Protein 1TY0 (pdb70)

Organism: Streptococcus pyogenes (NCBI:txid1314)

InterPro domains:
  IPR006123 Staphylococcal/Streptococcal toxin, beta-grasp domain [PF02876] (127-229)
  IPR006126 Staphylococcal enterotoxin/Streptococcal pyrogenic exotoxin, conserved site [PS00278] (147-170)
  IPR006173 Staphylococcal/Streptococcal toxin, OB-fold [PF01123] (35-113)
  IPR008992 Enterotoxin [SSF50203] (26-119)
  IPR013307 Superantigen, staphylococcal/streptococcal toxin, bacterial [PR01898] (76-102)
  IPR013307 Superantigen, staphylococcal/streptococcal toxin, bacterial [PR01898] (105-118)
  IPR013307 Superantigen, staphylococcal/streptococcal toxin, bacterial [PR01898] (147-160)
  IPR013307 Superantigen, staphylococcal/streptococcal toxin, bacterial [PR01898] (160-174)
  IPR013307 Superantigen, staphylococcal/streptococcal toxin, bacterial [PR01898] (212-228)
  IPR016091 Superantigen toxin, C-terminal [SSF54334] (120-230)

Solvent-accessible surface area: 28869 Å² total; per-residue (Å²): 140,66,157,46,112,99,33,73,45,9,2,87,32,0,50,47,0,0,42,2,19,27,2,66,37,45,89,4,30,0,80,119,34,49,106,71,23,0,83,0,46,1,25,79,102,56,173,109,132,17,31,0,12,0,47,0,82,56,150,15,6,101,147,19,90,118,100,52,89,0,1,0,5,0,0,2,37,83,34,49,195,127,68,34,23,45,0,5,0,1,1,1,37,22,90,66,94,24,62,57,123,48,128,0,43,1,42,0,31,29,69,46,93,82,93,120,61,3,109,79,25,14,120,0,56,14,24,30,0,3,8,4,2,0,2,16,47,1,1,14,22,0,10,42,45,54,114,1,1,55,46,135,15,78,27,54,105,0,56,0,30,0,4,20,62,8,0,54,19,16,39,35,78,0,17,37,20,83,53,95,13,75,11,29,83,6,0,95,62,12,38,43,12,43,60,10,54,16,164,27,21,58,58,0,13,0,38,0,74,47,105,141,78,110,65,93,104,44,77,48,11,2,51,43,0,41,57,1,0,30,2,18,27,5,67,36,57,98,4,32,0,75,115,37,49,106,71,22,0,80,0,48,0,25,106,104,64,97,52,135,33,33,0,12,0,51,0,85,60,161,26,5,97,145,29,82,106,93,50,85,0,2,0,7,0,0,1,39,84,32,44,133,146,87,36,26,48,0,17,0,2,1,3,46,33,50,160,88,67,138,3,51,0,23,0,32,24,46,59,91,84,99,56,81,127,41,90,35,14,78,17,120,10,40,30,0,4,11,5,1,1,2,15,46,0,0,13,25,0,19,68,71,42,43,0,0,50,39,137,16,75,32,50,104,3,56,0,15,0,20,34,82,93,64,85,131,53,69,40,71,0,18,39,20,80,58,92,10,79,29,34,81,4,0,39,63,12,46,46,14,84,58,9,68,24,76,61,2,40,65,0,26,0,72,0,77,42,172,163,66,76,127,87,42,15,11,54,47,0,35,138,4,0,107,34,141,36,9,64,44,49,77,3,33,0,55,94,43,59,93,89,21,0,59,0,42,0,31,87,96,56,179,127,132,14,28,0,18,0,40,0,72,54,118,15,16,99,144,28,89,123,91,51,104,0,15,1,6,0,0,22,34,64,117,93,124,172,45,13,49,40,0,6,0,2,1,2,50,21,83,42,88,74,104,76,72,5,94,0,59,3,40,0,23,32,37,40,88,88,88,106,78,3,130,76,30,14,120,1,56,13,10,49,0,3,14,4,2,0,1,8,44,0,1,50,46,0,12,128,67,50,103,1,0,50,58,143,18,81,20,86,123,3,58,0,43,1,3,29,68,64,80,96,95,51,54,30,69,1,22,35,15,67,59,90,13,76,75,32,88,4,0,98,76,10,36,35,11,92,59,18,34,0,41,33,4,51,54,0,15,0,58,0,89,49,177

Structure (mmCIF, N/CA/C/O backbone):
data_1TY0
#
_entry.id   1TY0
#
_cell.length_a   165.632
_cell.length_b   46.348
_cell.length_c   72.209
_cell.angle_alpha   90.00
_cell.angle_beta   90.56
_cell.angle_gamma   90.00
#
_symmetry.space_group_name_H-M   'C 1 2 1'
#
loop_
_entity.id
_entity.type
_entity.pdbx_description
1 polymer 'putative exotoxin (superantigen)'
2 water water
#
loop_
_atom_site.group_PDB
_atom_site.id
_atom_site.type_symbol
_atom_site.label_atom_id
_atom_site.label_alt_id
_atom_site.label_comp_id
_atom_site.label_asym_id
_atom_site.label_entity_id
_atom_site.label_seq_id
_atom_site.pdbx_PDB_ins_code
_atom_site.Cartn_x
_atom_site.Cartn_y
_atom_site.Cartn_z
_atom_site.occupancy
_atom_site.B_iso_or_equiv
_atom_site.auth_seq_id
_atom_site.auth_comp_id
_atom_site.auth_asym_id
_atom_site.auth_atom_id
_atom_site.pdbx_PDB_model_num
ATOM 1 N N . LYS A 1 1 ? 33.134 42.678 -16.682 1.00 33.85 1 LYS A N 1
ATOM 2 C CA . LYS A 1 1 ? 33.262 44.146 -16.480 1.00 33.79 1 LYS A CA 1
ATOM 3 C C . LYS A 1 1 ? 34.754 44.496 -16.504 1.00 35.00 1 LYS A C 1
ATOM 4 O O . LYS A 1 1 ? 35.118 45.670 -16.541 1.00 35.50 1 LYS A O 1
ATOM 5 N N . SER A 1 2 ? 35.612 43.474 -16.506 1.00 35.59 2 SER A N 1
ATOM 6 C CA . SER A 1 2 ? 37.061 43.697 -16.509 1.00 35.80 2 SER A CA 1
ATOM 7 C C . SER A 1 2 ? 37.910 42.476 -16.878 1.00 35.10 2 SER A C 1
ATOM 8 O O . SER A 1 2 ? 37.446 41.338 -16.815 1.00 35.65 2 SER A O 1
ATOM 11 N N . ASP A 1 3 ? 39.158 42.728 -17.272 1.00 33.59 3 ASP A N 1
ATOM 12 C CA . ASP A 1 3 ? 40.095 41.659 -17.615 1.00 32.65 3 ASP A CA 1
ATOM 13 C C . ASP A 1 3 ? 41.279 41.692 -16.654 1.00 31.98 3 ASP A C 1
ATOM 14 O O . ASP A 1 3 ? 42.140 40.811 -16.683 1.00 32.37 3 ASP A O 1
ATOM 19 N N . SER A 1 4 ? 41.322 42.712 -15.805 1.00 31.27 4 SER A N 1
ATOM 20 C CA . SER A 1 4 ? 42.413 42.847 -14.846 1.00 32.09 4 SER A CA 1
ATOM 21 C C . SER A 1 4 ? 41.937 42.679 -13.407 1.00 31.98 4 SER A C 1
ATOM 22 O O . SER A 1 4 ? 42.688 42.927 -12.462 1.00 31.36 4 SER A O 1
ATOM 25 N N . GLU A 1 5 ? 40.694 42.241 -13.242 1.00 30.85 5 GLU A N 1
ATOM 26 C CA . GLU A 1 5 ? 40.130 42.053 -11.911 1.00 31.51 5 GLU A CA 1
ATOM 27 C C . GLU A 1 5 ? 40.864 40.975 -11.120 1.00 29.36 5 GLU A C 1
ATOM 28 O O . GLU A 1 5 ? 41.042 41.097 -9.906 1.00 28.47 5 GLU A O 1
ATOM 34 N N . ASN A 1 6 ? 41.283 39.916 -11.804 1.00 27.16 6 ASN A N 1
ATOM 35 C CA . ASN A 1 6 ? 41.984 38.837 -11.125 1.00 25.25 6 ASN A CA 1
ATOM 36 C C . ASN A 1 6 ? 43.347 39.255 -10.590 1.00 24.20 6 ASN A C 1
ATOM 37 O O . ASN A 1 6 ? 43.669 38.976 -9.434 1.00 21.62 6 ASN A O 1
ATOM 42 N N . ILE A 1 7 ? 44.155 39.922 -11.412 1.00 22.31 7 ILE A N 1
ATOM 43 C CA . ILE A 1 7 ? 45.471 40.334 -10.937 1.00 22.27 7 ILE A CA 1
ATOM 44 C C . ILE A 1 7 ? 45.337 41.279 -9.746 1.00 21.08 7 ILE A C 1
ATOM 45 O O . ILE A 1 7 ? 46.194 41.299 -8.867 1.00 21.36 7 ILE A O 1
ATOM 50 N N . LYS A 1 8 ? 44.258 42.053 -9.706 1.00 21.17 8 LYS A N 1
ATOM 51 C CA . LYS A 1 8 ? 44.046 42.965 -8.588 1.00 21.11 8 LYS A CA 1
ATOM 52 C C . LYS A 1 8 ? 43.814 42.175 -7.299 1.00 21.41 8 LYS A C 1
ATOM 53 O O . LYS A 1 8 ? 44.368 42.509 -6.250 1.00 21.27 8 LYS A O 1
ATOM 59 N N . ASP A 1 9 ? 42.993 41.132 -7.384 1.00 19.58 9 ASP A N 1
ATOM 60 C CA . ASP A 1 9 ? 42.700 40.296 -6.225 1.00 20.73 9 ASP A CA 1
ATOM 61 C C . ASP A 1 9 ? 43.953 39.553 -5.772 1.00 18.11 9 ASP A C 1
ATOM 62 O O . ASP A 1 9 ? 44.159 39.340 -4.580 1.00 18.24 9 ASP A O 1
ATOM 67 N N . VAL A 1 10 ? 44.781 39.157 -6.734 1.00 17.53 10 VAL A N 1
ATOM 68 C CA . VAL A 1 10 ? 46.025 38.456 -6.438 1.00 16.48 10 VAL A CA 1
ATOM 69 C C . VAL A 1 10 ? 46.939 39.402 -5.662 1.00 17.22 10 VAL A C 1
ATOM 70 O O . VAL A 1 10 ? 47.549 39.021 -4.660 1.00 16.45 10 VAL A O 1
ATOM 74 N N . LYS A 1 11 ? 47.017 40.644 -6.123 1.00 16.55 11 LYS A N 1
ATOM 75 C CA . LYS A 1 11 ? 47.854 41.636 -5.465 1.00 17.15 11 LYS A CA 1
ATOM 76 C C . LYS A 1 11 ? 47.336 41.909 -4.056 1.00 18.29 11 LYS A C 1
ATOM 77 O O . LYS A 1 11 ? 48.116 42.100 -3.125 1.00 16.44 11 LYS A O 1
ATOM 83 N N . LEU A 1 12 ? 46.019 41.903 -3.892 1.00 17.13 12 LEU A N 1
ATOM 84 C CA . LEU A 1 12 ? 45.438 42.139 -2.577 1.00 18.27 12 LEU A CA 1
ATOM 85 C C . LEU A 1 12 ? 45.845 41.050 -1.588 1.00 17.28 12 LEU A C 1
ATOM 86 O O . LEU A 1 12 ? 46.171 41.346 -0.442 1.00 17.74 12 LEU A O 1
ATOM 91 N N . GLN A 1 13 ? 45.830 39.793 -2.028 1.00 16.62 13 GLN A N 1
ATOM 92 C CA . GLN A 1 13 ? 46.222 38.690 -1.153 1.00 16.04 13 GLN A CA 1
ATOM 93 C C . GLN A 1 13 ? 47.699 38.799 -0.765 1.00 14.44 13 GLN A C 1
ATOM 94 O O . GLN A 1 13 ? 48.078 38.485 0.360 1.00 14.50 13 GLN A O 1
ATOM 100 N N . LEU A 1 14 ? 48.529 39.242 -1.704 1.00 13.41 14 LEU A N 1
ATOM 101 C CA . LEU A 1 14 ? 49.955 39.379 -1.446 1.00 14.45 14 LEU A CA 1
ATOM 102 C C . LEU A 1 14 ? 50.254 40.548 -0.522 1.00 15.23 14 LEU A C 1
ATOM 103 O O . LEU A 1 14 ? 51.108 40.447 0.364 1.00 14.05 14 LEU A O 1
ATOM 108 N N . ASN A 1 15 ? 49.545 41.655 -0.721 1.00 13.51 15 ASN A N 1
ATOM 109 C CA . ASN A 1 15 ? 49.761 42.830 0.105 1.00 16.60 15 ASN A CA 1
ATOM 110 C C . ASN A 1 15 ? 49.443 42.483 1.551 1.00 17.47 15 ASN A C 1
ATOM 111 O O . ASN A 1 15 ? 50.191 42.836 2.463 1.00 20.16 15 ASN A O 1
ATOM 116 N N . TYR A 1 16 ? 48.343 41.770 1.758 1.00 18.25 16 TYR A N 1
ATOM 117 C CA . TYR A 1 16 ? 47.970 41.369 3.105 1.00 18.53 16 TYR A CA 1
ATOM 118 C C . TYR A 1 16 ? 48.966 40.380 3.705 1.00 17.09 16 TYR A C 1
ATOM 119 O O . TYR A 1 16 ? 49.385 40.531 4.850 1.00 15.97 16 TYR A O 1
ATOM 128 N N . ALA A 1 17 ? 49.324 39.360 2.933 1.00 15.35 17 ALA A N 1
ATOM 129 C CA . ALA A 1 17 ? 50.244 38.334 3.409 1.00 15.40 17 ALA A CA 1
ATOM 130 C C . ALA A 1 17 ? 51.580 38.888 3.887 1.00 14.66 17 ALA A C 1
ATOM 131 O O . ALA A 1 17 ? 52.067 38.505 4.950 1.00 14.09 17 ALA A O 1
ATOM 133 N N . TYR A 1 18 ? 52.165 39.800 3.115 1.00 14.14 18 TYR A N 1
ATOM 134 C CA . TYR A 1 18 ? 53.463 40.359 3.470 1.00 13.97 18 TYR A CA 1
ATOM 135 C C . TYR A 1 18 ? 53.479 41.592 4.383 1.00 15.04 18 TYR A C 1
ATOM 136 O O . TYR A 1 18 ? 54.546 42.068 4.756 1.00 15.15 18 TYR A O 1
ATOM 145 N N . GLU A 1 19 ? 52.307 42.118 4.731 1.00 14.77 19 GLU A N 1
ATOM 146 C CA . GLU A 1 19 ? 52.232 43.256 5.657 1.00 14.71 19 GLU A CA 1
ATOM 147 C C . GLU A 1 19 ? 52.198 42.572 7.016 1.00 13.43 19 GLU A C 1
ATOM 148 O O . GLU A 1 19 ? 51.150 42.456 7.642 1.00 15.67 19 GLU A O 1
ATOM 154 N N . ILE A 1 20 ? 53.363 42.121 7.462 1.00 13.82 20 ILE A N 1
ATOM 155 C CA . ILE A 1 20 ? 53.465 41.371 8.701 1.00 14.77 20 ILE A CA 1
ATOM 156 C C . ILE A 1 20 ? 54.799 41.585 9.413 1.00 12.94 20 ILE A C 1
ATOM 157 O O . ILE A 1 20 ? 55.770 42.044 8.815 1.00 14.04 20 ILE A O 1
ATOM 162 N N . ILE A 1 21 ? 54.829 41.259 10.700 1.00 12.11 21 ILE A N 1
ATOM 163 C CA . ILE A 1 21 ? 56.035 41.378 11.513 1.00 11.50 21 ILE A CA 1
ATOM 164 C C . ILE A 1 21 ? 56.658 39.985 11.557 1.00 10.00 21 ILE A C 1
ATOM 165 O O . ILE A 1 21 ? 56.002 39.024 11.947 1.00 12.81 21 ILE A O 1
ATOM 170 N N . PRO A 1 22 ? 57.937 39.861 11.170 1.00 10.09 22 PRO A N 1
ATOM 171 C CA . PRO A 1 22 ? 58.581 38.544 11.184 1.00 10.42 22 PRO A CA 1
ATOM 172 C C . PRO A 1 22 ? 59.072 38.052 12.534 1.00 10.95 22 PRO A C 1
ATOM 173 O O . PRO A 1 22 ? 59.262 38.833 13.466 1.00 11.93 22 PRO A O 1
ATOM 177 N N . VAL A 1 23 ? 59.264 36.740 12.617 1.00 10.10 23 VAL A N 1
ATOM 178 C CA . VAL A 1 23 ? 59.813 36.102 13.807 1.00 9.08 23 VAL A CA 1
ATOM 179 C C . VAL A 1 23 ? 61.305 36.250 13.543 1.00 8.84 23 VAL A C 1
ATOM 180 O O . VAL A 1 23 ? 61.843 35.628 12.627 1.00 8.83 23 VAL A O 1
ATOM 184 N N . ASP A 1 24 ? 61.964 37.075 14.351 1.00 9.26 24 ASP A N 1
ATOM 185 C CA . ASP A 1 24 ? 63.376 37.390 14.167 1.00 10.15 24 ASP A CA 1
ATOM 186 C C . ASP A 1 24 ? 64.150 37.221 15.468 1.00 10.83 24 ASP A C 1
ATOM 187 O O . ASP A 1 24 ? 64.038 38.051 16.375 1.00 9.86 24 ASP A O 1
ATOM 192 N N . TYR A 1 25 ? 64.929 36.145 15.563 1.00 10.15 25 TYR A N 1
ATOM 193 C CA . TYR A 1 25 ? 65.718 35.882 16.765 1.00 12.10 25 TYR A CA 1
ATOM 194 C C . TYR A 1 25 ? 67.075 35.324 16.383 1.00 12.37 25 TYR A C 1
ATOM 195 O O . TYR A 1 25 ? 67.178 34.528 15.455 1.00 13.61 25 TYR A O 1
ATOM 204 N N . THR A 1 26 ? 68.114 35.720 17.111 1.00 12.38 26 THR A N 1
ATOM 205 C CA . THR A 1 26 ? 69.451 35.238 16.792 1.00 11.39 26 THR A CA 1
ATOM 206 C C . THR A 1 26 ? 70.101 34.428 17.912 1.00 12.52 26 THR A C 1
ATOM 207 O O . THR A 1 26 ? 69.784 34.602 19.094 1.00 14.88 26 THR A O 1
ATOM 211 N N . ASN A 1 27 ? 70.996 33.530 17.513 1.00 11.93 27 ASN A N 1
ATOM 212 C CA . ASN A 1 27 ? 71.751 32.684 18.437 1.00 13.48 27 ASN A CA 1
ATOM 213 C C . ASN A 1 27 ? 70.846 31.870 19.363 1.00 14.64 27 ASN A C 1
ATOM 214 O O . ASN A 1 27 ? 70.970 31.928 20.586 1.00 15.09 27 ASN A O 1
ATOM 219 N N . CYS A 1 28 ? 69.949 31.097 18.758 1.00 12.85 28 CYS A N 1
ATOM 220 C CA . CYS A 1 28 ? 68.999 30.267 19.491 1.00 13.45 28 CYS A CA 1
ATOM 221 C C . CYS A 1 28 ? 69.392 28.799 19.423 1.00 13.24 28 CYS A C 1
ATOM 222 O O . CYS A 1 28 ? 69.908 28.331 18.411 1.00 14.17 28 CYS A O 1
ATOM 225 N N . ASN A 1 29 ? 69.114 28.066 20.491 1.00 12.82 29 ASN A N 1
ATOM 226 C CA . ASN A 1 29 ? 69.473 26.654 20.540 1.00 11.69 29 ASN A CA 1
ATOM 227 C C . ASN A 1 29 ? 68.456 25.707 19.922 1.00 11.53 29 ASN A C 1
ATOM 228 O O . ASN A 1 29 ? 67.252 25.825 20.166 1.00 12.00 29 ASN A O 1
ATOM 233 N N . ILE A 1 30 ? 68.946 24.767 19.119 1.00 11.85 30 ILE A N 1
ATOM 234 C CA . ILE A 1 30 ? 68.080 23.754 18.521 1.00 10.35 30 ILE A CA 1
ATOM 235 C C . ILE A 1 30 ? 67.860 22.723 19.618 1.00 11.66 30 ILE A C 1
ATOM 236 O O . ILE A 1 30 ? 68.766 21.953 19.941 1.00 11.26 30 ILE A O 1
ATOM 241 N N . ASP A 1 31 ? 66.666 22.712 20.198 1.00 9.81 31 ASP A N 1
ATOM 242 C CA . ASP A 1 31 ? 66.362 21.765 21.268 1.00 11.37 31 ASP A CA 1
ATOM 243 C C . ASP A 1 31 ? 66.072 20.369 20.745 1.00 11.19 31 ASP A C 1
ATOM 244 O O . ASP A 1 31 ? 66.418 19.369 21.385 1.00 12.40 31 ASP A O 1
ATOM 249 N N . TYR A 1 32 ? 65.431 20.292 19.588 1.00 11.37 32 TYR A N 1
ATOM 250 C CA . TYR A 1 32 ? 65.109 18.991 19.017 1.00 10.59 32 TYR A CA 1
ATOM 251 C C . TYR A 1 32 ? 64.906 19.073 17.511 1.00 12.73 32 TYR A C 1
ATOM 252 O O . TYR A 1 32 ? 64.486 20.112 16.982 1.00 12.70 32 TYR A O 1
ATOM 261 N N . LEU A 1 33 ? 65.220 17.973 16.827 1.00 10.41 33 LEU A N 1
ATOM 262 C CA . LEU A 1 33 ? 65.071 17.874 15.381 1.00 12.09 33 LEU A CA 1
ATOM 263 C C . LEU A 1 33 ? 64.274 16.633 14.999 1.00 13.32 33 LEU A C 1
ATOM 264 O O . LEU A 1 33 ? 64.595 15.522 15.424 1.00 15.40 33 LEU A O 1
ATOM 269 N N . THR A 1 34 ? 63.228 16.826 14.208 1.00 12.38 34 THR A N 1
ATOM 270 C CA . THR A 1 34 ? 62.438 15.701 13.731 1.00 11.91 34 THR A CA 1
ATOM 271 C C . THR A 1 34 ? 62.720 15.638 12.235 1.00 12.71 34 THR A C 1
ATOM 272 O O . THR A 1 34 ? 63.531 16.414 11.719 1.00 12.45 34 THR A O 1
ATOM 276 N N . THR A 1 35 ? 62.059 14.730 11.533 1.00 11.85 35 THR A N 1
ATOM 277 C CA . THR A 1 35 ? 62.287 14.581 10.107 1.00 13.10 35 THR A CA 1
ATOM 278 C C . THR A 1 35 ? 61.990 15.838 9.297 1.00 11.71 35 THR A C 1
ATOM 279 O O . THR A 1 35 ? 62.636 16.088 8.283 1.00 13.34 35 THR A O 1
ATOM 283 N N . HIS A 1 36 ? 61.027 16.635 9.750 1.00 10.76 36 HIS A N 1
ATOM 284 C CA . HIS A 1 36 ? 60.654 17.839 9.021 1.00 10.06 36 HIS A CA 1
ATOM 285 C C . HIS A 1 36 ? 60.456 19.095 9.867 1.00 11.49 36 HIS A C 1
ATOM 286 O O . HIS A 1 36 ? 59.941 20.103 9.369 1.00 11.43 36 HIS A O 1
ATOM 293 N N . ASP A 1 37 ? 60.861 19.049 11.133 1.00 9.49 37 ASP A N 1
ATOM 294 C CA . ASP A 1 37 ? 60.706 20.216 12.002 1.00 10.71 37 ASP A CA 1
ATOM 295 C C . ASP A 1 37 ? 61.911 20.529 12.876 1.00 10.60 37 ASP A C 1
ATOM 296 O O . ASP A 1 37 ? 62.598 19.631 13.367 1.00 12.26 37 ASP A O 1
ATOM 301 N N . PHE A 1 38 ? 62.152 21.825 13.062 1.00 10.63 38 PHE A N 1
ATOM 302 C CA . PHE A 1 38 ? 63.207 22.314 13.941 1.00 10.47 38 PHE A CA 1
ATOM 303 C C . PHE A 1 38 ? 62.427 22.787 15.165 1.00 10.29 38 PHE A C 1
ATOM 304 O O . PHE A 1 38 ? 61.433 23.494 15.008 1.00 10.51 38 PHE A O 1
ATOM 312 N N . TYR A 1 39 ? 62.837 22.393 16.368 1.00 8.44 39 TYR A N 1
ATOM 313 C CA . TYR A 1 39 ? 62.180 22.902 17.570 1.00 11.00 39 TYR A CA 1
ATOM 314 C C . TYR A 1 39 ? 63.266 23.713 18.249 1.00 11.11 39 TYR A C 1
ATOM 315 O O . TYR A 1 39 ? 64.195 23.160 18.835 1.00 11.11 39 TYR A O 1
ATOM 324 N N . ILE A 1 40 ? 63.137 25.033 18.142 1.00 10.49 40 ILE A N 1
ATOM 325 C CA . ILE A 1 40 ? 64.127 25.977 18.654 1.00 10.03 40 ILE A CA 1
ATOM 326 C C . ILE A 1 40 ? 63.654 26.764 19.865 1.00 10.43 40 ILE A C 1
ATOM 327 O O . ILE A 1 40 ? 62.532 27.269 19.904 1.00 10.70 40 ILE A O 1
ATOM 332 N N . ASP A 1 41 ? 64.531 26.880 20.850 1.00 9.24 41 ASP A N 1
ATOM 333 C CA . ASP A 1 41 ? 64.211 27.597 22.067 1.00 10.02 41 ASP A CA 1
ATOM 334 C C . ASP A 1 41 ? 64.484 29.101 21.999 1.00 10.78 41 ASP A C 1
ATOM 335 O O . ASP A 1 41 ? 65.577 29.524 21.624 1.00 13.29 41 ASP A O 1
ATOM 340 N N . ILE A 1 42 ? 63.484 29.907 22.342 1.00 10.87 42 ILE A N 1
ATOM 341 C CA . ILE A 1 42 ? 63.677 31.357 22.387 1.00 10.38 42 ILE A CA 1
ATOM 342 C C . ILE A 1 42 ? 63.216 31.875 23.755 1.00 12.71 42 ILE A C 1
ATOM 343 O O . ILE A 1 42 ? 62.949 33.068 23.933 1.00 14.63 42 ILE A O 1
ATOM 348 N N . SER A 1 43 ? 63.152 30.967 24.728 1.00 13.03 43 SER A N 1
ATOM 349 C CA . SER A 1 43 ? 62.700 31.305 26.079 1.00 14.41 43 SER A CA 1
ATOM 350 C C . SER A 1 43 ? 63.451 32.471 26.714 1.00 16.10 43 SER A C 1
ATOM 351 O O . SER A 1 43 ? 62.849 33.296 27.406 1.00 16.91 43 SER A O 1
ATOM 354 N N . SER A 1 44 ? 64.758 32.533 26.486 1.00 16.30 44 SER A N 1
ATOM 355 C CA . SER A 1 44 ? 65.584 33.596 27.056 1.00 20.74 44 SER A CA 1
ATOM 356 C C . SER A 1 44 ? 65.125 34.986 26.626 1.00 21.09 44 SER A C 1
ATOM 357 O O . SER A 1 44 ? 65.219 35.946 27.394 1.00 20.30 44 SER A O 1
ATOM 360 N N . TYR A 1 45 ? 64.636 35.087 25.397 1.00 19.88 45 TYR A N 1
ATOM 361 C CA . TYR A 1 45 ? 64.146 36.350 24.848 1.00 19.75 45 TYR A CA 1
ATOM 362 C C . TYR A 1 45 ? 62.782 36.718 25.416 1.00 19.70 45 TYR A C 1
ATOM 363 O O . TYR A 1 45 ? 62.491 37.888 25.667 1.00 20.97 45 TYR A O 1
ATOM 372 N N . LYS A 1 46 ? 61.949 35.704 25.614 1.00 18.16 46 LYS A N 1
ATOM 373 C CA . LYS A 1 46 ? 60.588 35.882 26.110 1.00 17.74 46 LYS A CA 1
ATOM 374 C C . LYS A 1 46 ? 60.441 35.910 27.628 1.00 17.95 46 LYS A C 1
ATOM 375 O O . LYS A 1 46 ? 59.440 36.404 28.146 1.00 18.59 46 LYS A O 1
ATOM 381 N N . LYS A 1 47 ? 61.430 35.370 28.333 1.00 18.23 47 LYS A N 1
ATOM 382 C CA . LYS A 1 47 ? 61.398 35.302 29.790 1.00 18.29 47 LYS A CA 1
ATOM 383 C C . LYS A 1 47 ? 60.277 34.389 30.277 1.00 17.55 47 LYS A C 1
ATOM 384 O O . LYS A 1 47 ? 59.648 34.639 31.304 1.00 17.79 47 LYS A O 1
ATOM 390 N N . LYS A 1 48 ? 60.035 33.331 29.509 1.00 15.02 48 LYS A N 1
ATOM 391 C CA . LYS A 1 48 ? 59.042 32.309 29.817 1.00 14.97 48 LYS A CA 1
ATOM 392 C C . LYS A 1 48 ? 59.279 31.218 28.781 1.00 14.87 48 LYS A C 1
ATOM 393 O O . LYS A 1 48 ? 59.971 31.456 27.794 1.00 14.37 48 LYS A O 1
ATOM 399 N N . ASN A 1 49 ? 58.741 30.024 29.005 1.00 14.55 49 ASN A N 1
ATOM 400 C CA . ASN A 1 49 ? 58.947 28.946 28.043 1.00 15.03 49 ASN A CA 1
ATOM 401 C C . ASN A 1 49 ? 58.326 29.367 26.717 1.00 14.70 49 ASN A C 1
ATOM 402 O O . ASN A 1 49 ? 57.143 29.699 26.652 1.00 14.44 49 ASN A O 1
ATOM 407 N N . PHE A 1 50 ? 59.132 29.350 25.662 1.00 11.31 50 PHE A N 1
ATOM 408 C CA . PHE A 1 50 ? 58.663 29.763 24.347 1.00 10.01 50 PHE A CA 1
ATOM 409 C C . PHE A 1 50 ? 59.570 29.155 23.291 1.00 10.43 50 PHE A C 1
ATOM 410 O O . PHE A 1 50 ? 60.798 29.186 23.407 1.00 9.40 50 PHE A O 1
ATOM 418 N N . SER A 1 51 ? 58.974 28.598 22.251 1.00 9.74 51 SER A N 1
ATOM 419 C CA . SER A 1 51 ? 59.786 28.009 21.207 1.00 11.52 51 SER A CA 1
ATOM 420 C C . SER A 1 51 ? 59.291 28.386 19.825 1.00 10.06 51 SER A C 1
ATOM 421 O O . SER A 1 51 ? 58.265 29.053 19.663 1.00 10.38 51 SER A O 1
ATOM 424 N N . VAL A 1 52 ? 60.058 27.971 18.833 1.00 7.67 52 VAL A N 1
ATOM 425 C CA . VAL A 1 52 ? 59.708 28.213 17.446 1.00 9.24 52 VAL A CA 1
ATOM 426 C C . VAL A 1 52 ? 59.739 26.869 16.742 1.00 8.03 52 VAL A C 1
ATOM 427 O O . VAL A 1 52 ? 60.705 26.115 16.873 1.00 9.52 52 VAL A O 1
ATOM 431 N N . ASP A 1 53 ? 58.663 26.559 16.030 1.00 8.12 53 ASP A N 1
ATOM 432 C CA . ASP A 1 53 ? 58.589 25.329 15.259 1.00 9.82 53 ASP A CA 1
ATOM 433 C C . ASP A 1 53 ? 58.748 25.699 13.798 1.00 8.91 53 ASP A C 1
ATOM 434 O O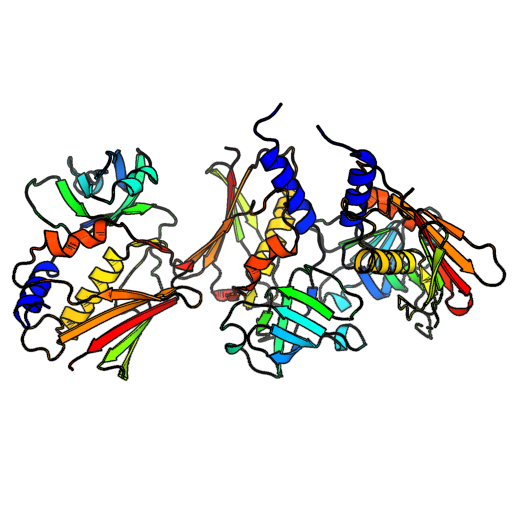 . ASP A 1 53 ? 57.866 26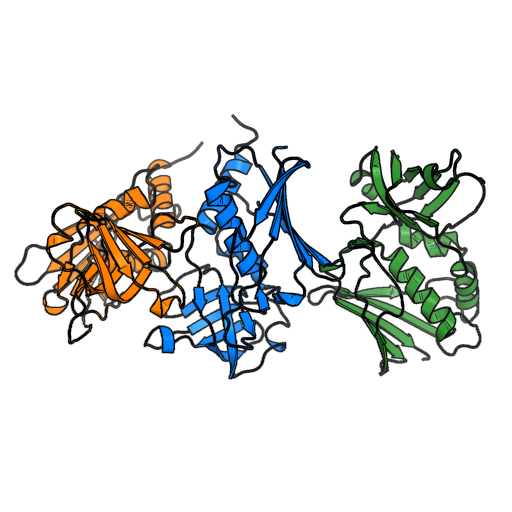.321 13.212 1.00 8.29 53 ASP A O 1
ATOM 439 N N . SER A 1 54 ? 59.883 25.331 13.216 1.00 8.11 54 SER A N 1
ATOM 440 C CA . SER A 1 54 ? 60.128 25.615 11.811 1.00 9.90 54 SER A CA 1
ATOM 441 C C . SER A 1 54 ? 59.913 24.332 11.022 1.00 8.83 54 SER A C 1
ATOM 442 O O . SER A 1 54 ? 60.648 23.366 11.192 1.00 10.44 54 SER A O 1
ATOM 445 N N . GLU A 1 55 ? 58.906 24.329 10.160 1.00 10.24 55 GLU A N 1
ATOM 446 C CA . GLU A 1 55 ? 58.606 23.156 9.348 1.00 10.61 55 GLU A CA 1
ATOM 447 C C . GLU A 1 55 ? 59.300 23.290 7.997 1.00 11.74 55 GLU A C 1
ATOM 448 O O . GLU A 1 55 ? 59.224 24.337 7.353 1.00 11.69 55 GLU A O 1
ATOM 454 N N . VAL A 1 56 ? 59.977 22.229 7.571 1.00 11.02 56 VAL A N 1
ATOM 455 C CA . VAL A 1 56 ? 60.697 22.265 6.305 1.00 12.47 56 VAL A CA 1
ATOM 456 C C . VAL A 1 56 ? 60.506 21.025 5.441 1.00 14.78 56 VAL A C 1
ATOM 457 O O . VAL A 1 56 ? 59.845 20.060 5.834 1.00 14.48 56 VAL A O 1
ATOM 461 N N . GLU A 1 57 ? 61.087 21.079 4.248 1.00 15.32 57 GLU A N 1
ATOM 462 C CA . GLU A 1 57 ? 61.028 19.970 3.310 1.00 17.87 57 GLU A CA 1
ATOM 463 C C . GLU A 1 57 ? 61.986 18.880 3.772 1.00 17.29 57 GLU A C 1
ATOM 464 O O . GLU A 1 57 ? 62.784 19.089 4.686 1.00 16.15 57 GLU A O 1
ATOM 470 N N . SER A 1 58 ? 61.902 17.713 3.143 1.00 18.66 58 SER A N 1
ATOM 471 C CA . SER A 1 58 ? 62.752 16.590 3.508 1.00 19.99 58 SER A CA 1
ATOM 472 C C . SER A 1 58 ? 64.245 16.899 3.380 1.00 20.93 58 SER A C 1
ATOM 473 O O . SER A 1 58 ? 64.654 17.741 2.579 1.00 22.19 58 SER A O 1
ATOM 476 N N . TYR A 1 59 ? 65.042 16.213 4.193 1.00 21.39 59 TYR A N 1
ATOM 477 C CA . TYR A 1 59 ? 66.498 16.333 4.187 1.00 23.13 59 TYR A CA 1
ATOM 478 C C . TYR A 1 59 ? 67.093 17.722 4.405 1.00 20.61 59 TYR A C 1
ATOM 479 O O . TYR A 1 59 ? 68.086 18.098 3.777 1.00 20.26 59 TYR A O 1
ATOM 488 N N . ILE A 1 60 ? 66.483 18.473 5.315 1.00 16.81 60 ILE A N 1
ATOM 489 C CA . ILE A 1 60 ? 66.961 19.803 5.664 1.00 16.53 60 ILE A CA 1
ATOM 490 C C . ILE A 1 60 ? 67.441 19.732 7.108 1.00 15.49 60 ILE A C 1
ATOM 491 O O . ILE A 1 60 ? 68.541 20.176 7.431 1.00 15.53 60 ILE A O 1
ATOM 496 N N . THR A 1 61 ? 66.621 19.153 7.983 1.00 16.28 61 THR A N 1
ATOM 497 C CA . THR A 1 61 ? 67.017 19.045 9.381 1.00 15.77 61 THR A CA 1
ATOM 498 C C . THR A 1 61 ? 68.243 18.145 9.532 1.00 17.92 61 THR A C 1
ATOM 499 O O . THR A 1 61 ? 68.970 18.238 10.516 1.00 16.03 61 THR A O 1
ATOM 503 N N . THR A 1 62 ? 68.468 17.272 8.556 1.00 18.78 62 THR A N 1
ATOM 504 C CA . THR A 1 62 ? 69.618 16.375 8.603 1.00 21.84 62 THR A CA 1
ATOM 505 C C . THR A 1 62 ? 70.922 17.156 8.463 1.00 22.14 62 THR A C 1
ATOM 506 O O . THR A 1 62 ? 71.995 16.654 8.805 1.00 21.78 62 THR A O 1
ATOM 510 N N . LYS A 1 63 ? 70.822 18.387 7.968 1.00 20.91 63 LYS A N 1
ATOM 511 C CA . LYS A 1 63 ? 71.988 19.251 7.790 1.00 22.04 63 LYS A CA 1
ATOM 512 C C . LYS A 1 63 ? 72.389 19.898 9.114 1.00 20.77 63 LYS A C 1
ATOM 513 O O . LYS A 1 63 ? 73.463 20.490 9.225 1.00 21.54 63 LYS A O 1
ATOM 519 N N . PHE A 1 64 ? 71.520 19.779 10.114 1.00 18.06 64 PHE A N 1
ATOM 520 C CA . PHE A 1 64 ? 71.763 20.364 11.427 1.00 16.29 64 PHE A CA 1
ATOM 521 C C . PHE A 1 64 ? 71.884 19.301 12.521 1.00 18.33 64 PHE A C 1
ATOM 522 O O . PHE A 1 64 ? 71.651 18.118 12.275 1.00 19.07 64 PHE A O 1
ATOM 530 N N . THR A 1 65 ? 72.253 19.726 13.727 1.00 17.85 65 THR A N 1
ATOM 531 C CA . THR A 1 65 ? 72.385 18.805 14.852 1.00 18.65 65 THR A CA 1
ATOM 532 C C . THR A 1 65 ? 71.819 19.448 16.116 1.00 17.94 65 THR A C 1
ATOM 533 O O . THR A 1 65 ? 71.844 20.670 16.260 1.00 17.60 65 THR A O 1
ATOM 537 N N . LYS A 1 66 ? 71.294 18.632 17.027 1.00 16.60 66 LYS A N 1
ATOM 538 C CA . LYS A 1 66 ? 70.738 19.172 18.262 1.00 17.32 66 LYS A CA 1
ATOM 539 C C . LYS A 1 66 ? 71.776 19.994 19.008 1.00 18.12 66 LYS A C 1
ATOM 540 O O . LYS A 1 66 ? 72.972 19.691 18.979 1.00 16.67 66 LYS A O 1
ATOM 546 N N . ASN A 1 67 ? 71.289 21.041 19.664 1.00 16.88 67 ASN A N 1
ATOM 547 C CA . ASN A 1 67 ? 72.089 21.965 20.456 1.00 17.38 67 ASN A CA 1
ATOM 548 C C . ASN A 1 67 ? 73.039 22.856 19.667 1.00 17.35 67 ASN A C 1
ATOM 549 O O . ASN A 1 67 ? 73.943 23.473 20.226 1.00 19.78 67 ASN A O 1
ATOM 554 N N . GLN A 1 68 ? 72.815 22.916 18.360 1.00 17.71 68 GLN A N 1
ATOM 555 C CA . GLN A 1 68 ? 73.588 23.784 17.486 1.00 17.51 68 GLN A CA 1
ATOM 556 C C . GLN A 1 68 ? 72.862 25.121 17.627 1.00 16.65 68 GLN A C 1
ATOM 557 O O . GLN A 1 68 ? 71.647 25.144 17.845 1.00 14.92 68 GLN A O 1
ATOM 563 N N . LYS A 1 69 ? 73.596 26.225 17.528 1.00 14.42 69 LYS A N 1
ATOM 564 C CA . LYS A 1 69 ? 72.986 27.544 17.624 1.00 15.32 69 LYS A CA 1
ATOM 565 C C . LYS A 1 69 ? 72.573 27.987 16.229 1.00 14.87 69 LYS A C 1
ATOM 566 O O . LYS A 1 69 ? 73.316 27.808 15.261 1.00 13.60 69 LYS A O 1
ATOM 572 N N . VAL A 1 70 ? 71.378 28.554 16.122 1.00 12.98 70 VAL A N 1
ATOM 573 C CA . VAL A 1 70 ? 70.883 29.012 14.834 1.00 11.87 70 VAL A CA 1
ATOM 574 C C . VAL A 1 70 ? 70.192 30.357 14.933 1.00 11.01 70 VAL A C 1
ATOM 575 O O . VAL A 1 70 ? 69.843 30.818 16.022 1.00 12.29 70 VAL A O 1
ATOM 579 N N . ASN A 1 71 ? 70.021 30.989 13.777 1.00 11.79 71 ASN A N 1
ATOM 580 C CA . ASN A 1 71 ? 69.313 32.254 13.691 1.00 10.70 71 ASN A CA 1
ATOM 581 C C . ASN A 1 71 ? 67.984 31.957 13.032 1.00 10.58 71 ASN A C 1
ATOM 582 O O . ASN A 1 71 ? 67.877 31.057 12.191 1.00 10.85 71 ASN A O 1
ATOM 587 N N . ILE A 1 72 ? 66.972 32.722 13.414 1.00 10.60 72 ILE A N 1
ATOM 588 C CA . ILE A 1 72 ? 65.641 32.535 12.879 1.00 8.88 72 ILE A CA 1
ATOM 589 C C . ILE A 1 72 ? 65.113 33.811 12.251 1.00 7.78 72 ILE A C 1
ATOM 590 O O . ILE A 1 72 ? 65.181 34.884 12.853 1.00 9.16 72 ILE A O 1
ATOM 595 N N . PHE A 1 73 ? 64.612 33.689 11.031 1.00 7.41 73 PHE A N 1
ATOM 596 C CA . PHE A 1 73 ? 63.964 34.812 10.362 1.00 8.66 73 PHE A CA 1
ATOM 597 C C . PHE A 1 73 ? 62.891 34.159 9.518 1.00 10.19 73 PHE A C 1
ATOM 598 O O . PHE A 1 73 ? 63.143 33.719 8.390 1.00 11.39 73 PHE A O 1
ATOM 606 N N . GLY A 1 74 ? 61.693 34.082 10.080 1.00 9.04 74 GLY A N 1
ATOM 607 C CA . GLY A 1 74 ? 60.598 33.450 9.372 1.00 9.75 74 GLY A CA 1
ATOM 608 C C . GLY A 1 74 ? 59.300 34.202 9.526 1.00 7.88 74 GLY A C 1
ATOM 609 O O . GLY A 1 74 ? 59.089 34.911 10.515 1.00 9.45 74 GLY A O 1
ATOM 610 N N . LEU A 1 75 ? 58.422 34.048 8.542 1.00 7.23 75 LEU A N 1
ATOM 611 C CA . LEU A 1 75 ? 57.134 34.727 8.587 1.00 7.90 75 LEU A CA 1
ATOM 612 C C . LEU A 1 75 ? 56.102 33.775 9.169 1.00 6.78 75 LEU A C 1
ATOM 613 O O . LEU A 1 75 ? 55.904 32.670 8.653 1.00 8.89 75 LEU A O 1
ATOM 618 N N . PRO A 1 76 ? 55.438 34.175 10.270 1.00 7.50 76 PRO A N 1
ATOM 619 C CA . PRO A 1 76 ? 54.429 33.304 10.887 1.00 7.96 76 PRO A CA 1
ATOM 620 C C . PRO A 1 76 ? 53.225 33.119 9.971 1.00 9.29 76 PRO A C 1
ATOM 621 O O . PRO A 1 76 ? 52.745 34.083 9.379 1.00 10.15 76 PRO A O 1
ATOM 625 N N . TYR A 1 77 ? 52.736 31.886 9.854 1.00 10.14 77 TYR A N 1
ATOM 626 C CA . TYR A 1 77 ? 51.594 31.626 8.982 1.00 9.83 77 TYR A CA 1
ATOM 627 C C . TYR A 1 77 ? 50.311 31.295 9.742 1.00 11.78 77 TYR A C 1
ATOM 628 O O . TYR A 1 77 ? 49.220 31.250 9.162 1.00 12.71 77 TYR A O 1
ATOM 637 N N . ILE A 1 78 ? 50.440 31.070 11.041 1.00 11.94 78 ILE A N 1
ATOM 638 C CA . ILE A 1 78 ? 49.284 30.760 11.868 1.00 11.32 78 ILE A CA 1
ATOM 639 C C . ILE A 1 78 ? 49.631 31.011 13.325 1.00 9.89 78 ILE A C 1
ATOM 640 O O . ILE A 1 78 ? 50.796 30.916 13.710 1.00 8.63 78 ILE A O 1
ATOM 645 N N . PHE A 1 79 ? 48.621 31.352 14.121 1.00 10.90 79 PHE A N 1
ATOM 646 C CA . PHE A 1 79 ? 48.803 31.586 15.550 1.00 10.89 79 PHE A CA 1
ATOM 647 C C . PHE A 1 79 ? 47.909 30.615 16.309 1.00 11.39 79 PHE A C 1
ATOM 648 O O . PHE A 1 79 ? 46.829 30.245 15.834 1.00 11.89 79 PHE A O 1
ATOM 656 N N . THR A 1 80 ? 48.368 30.178 17.476 1.00 10.93 80 THR A N 1
ATOM 657 C CA . THR A 1 80 ? 47.577 29.266 18.299 1.00 11.46 80 THR A CA 1
ATOM 658 C C . THR A 1 80 ? 47.633 29.758 19.734 1.00 9.51 80 THR A C 1
ATOM 659 O O . THR A 1 80 ? 48.327 30.730 20.041 1.00 10.92 80 THR A O 1
ATOM 663 N N . ARG A 1 81 ? 46.912 29.076 20.617 1.00 11.36 81 ARG A N 1
ATOM 664 C CA . ARG A 1 81 ? 46.887 29.457 22.025 1.00 13.10 81 ARG A CA 1
ATOM 665 C C . ARG A 1 81 ? 48.211 29.165 22.736 1.00 13.82 81 ARG A C 1
ATOM 666 O O . ARG A 1 81 ? 48.429 29.613 23.867 1.00 13.39 81 ARG A O 1
ATOM 674 N N . TYR A 1 82 ? 49.095 28.427 22.071 1.00 10.59 82 TYR A N 1
ATOM 675 C CA . TYR A 1 82 ? 50.383 28.056 22.659 1.00 11.05 82 TYR A CA 1
ATOM 676 C C . TYR A 1 82 ? 51.504 29.066 22.442 1.00 10.71 82 TYR A C 1
ATOM 677 O O . TYR A 1 82 ? 51.500 29.825 21.466 1.00 10.71 82 TYR A O 1
ATOM 686 N N . ASP A 1 83 ? 52.479 29.056 23.348 1.00 9.91 83 ASP A N 1
ATOM 687 C CA . ASP A 1 83 ? 53.619 29.963 23.247 1.00 10.84 83 ASP A CA 1
ATOM 688 C C . ASP A 1 83 ? 54.659 29.328 22.334 1.00 10.89 83 ASP A C 1
ATOM 689 O O . ASP A 1 83 ? 55.733 28.878 22.760 1.00 11.29 83 ASP A O 1
ATOM 694 N N . VAL A 1 84 ? 54.294 29.286 21.061 1.00 8.70 84 VAL A N 1
ATOM 695 C CA . VAL A 1 84 ? 55.126 28.719 20.014 1.00 8.94 84 VAL A CA 1
ATOM 696 C C . VAL A 1 84 ? 54.859 29.514 18.746 1.00 8.05 84 VAL A C 1
ATOM 697 O O . VAL A 1 84 ? 53.708 29.826 18.449 1.00 10.86 84 VAL A O 1
ATOM 701 N N . TYR A 1 85 ? 55.911 29.858 18.015 1.00 8.48 85 TYR A N 1
ATOM 702 C CA . TYR A 1 85 ? 55.737 30.546 16.741 1.00 8.20 85 TYR A CA 1
ATOM 703 C C . TYR A 1 85 ? 55.838 29.466 15.660 1.00 7.94 85 TYR A C 1
ATOM 704 O O . TYR A 1 85 ? 56.708 28.597 15.726 1.00 9.09 85 TYR A O 1
ATOM 713 N N . TYR A 1 86 ? 54.960 29.531 14.666 1.00 7.57 86 TYR A N 1
ATOM 714 C CA . TYR A 1 86 ? 54.962 28.552 13.580 1.00 7.08 86 TYR A CA 1
ATOM 715 C C . TYR A 1 86 ? 55.390 29.217 12.280 1.00 7.16 86 TYR A C 1
ATOM 716 O O . TYR A 1 86 ? 54.733 30.138 11.790 1.00 8.86 86 TYR A O 1
ATOM 725 N N . ILE A 1 87 ? 56.516 28.754 11.739 1.00 7.44 87 ILE A N 1
ATOM 726 C CA . ILE A 1 87 ? 57.065 29.306 10.500 1.00 7.13 87 ILE A CA 1
ATOM 727 C C . ILE A 1 87 ? 57.540 28.177 9.590 1.00 7.67 87 ILE A C 1
ATOM 728 O O . ILE A 1 87 ? 57.619 27.024 10.015 1.00 7.96 87 ILE A O 1
ATOM 733 N N . TYR A 1 88 ? 57.840 28.514 8.339 1.00 7.57 88 TYR A N 1
ATOM 734 C CA . TYR A 1 88 ? 58.368 27.538 7.384 1.00 7.95 88 TYR A CA 1
ATOM 735 C C . TYR A 1 88 ? 59.811 27.960 7.141 1.00 6.90 88 TYR A C 1
ATOM 736 O O . TYR A 1 88 ? 60.067 29.120 6.812 1.00 8.60 88 TYR A O 1
ATOM 745 N N . GLY A 1 89 ? 60.753 27.035 7.307 1.00 7.83 89 GLY A N 1
ATOM 746 C CA . GLY A 1 89 ? 62.154 27.368 7.098 1.00 7.47 89 GLY A CA 1
ATOM 747 C C . GLY A 1 89 ? 62.641 28.537 7.947 1.00 10.25 89 GLY A C 1
ATOM 748 O O . GLY A 1 89 ? 62.294 28.643 9.129 1.00 9.47 89 GLY A O 1
ATOM 749 N N . GLY A 1 90 ? 63.448 29.407 7.337 1.00 9.08 90 GLY A N 1
ATOM 750 C CA . GLY A 1 90 ? 63.988 30.573 8.021 1.00 10.45 90 GLY A CA 1
ATOM 751 C C . GLY A 1 90 ? 65.093 30.274 9.023 1.00 11.17 90 GLY A C 1
ATOM 752 O O . GLY A 1 90 ? 65.453 31.126 9.829 1.00 11.21 90 GLY A O 1
ATOM 753 N N . VAL A 1 91 ? 65.658 29.075 8.955 1.00 9.03 91 VAL A N 1
ATOM 754 C CA . VAL A 1 91 ? 66.686 28.672 9.913 1.00 9.52 91 VAL A CA 1
ATOM 755 C C . VAL A 1 91 ? 68.085 28.585 9.312 1.00 9.11 91 VAL A C 1
ATOM 756 O O . VAL A 1 91 ? 68.301 27.868 8.344 1.00 10.06 91 VAL A O 1
ATOM 760 N N . THR A 1 92 ? 69.026 29.317 9.905 1.00 9.63 92 THR A N 1
ATOM 761 C CA . THR A 1 92 ? 70.410 29.327 9.440 1.00 10.96 92 THR A CA 1
ATOM 762 C C . THR A 1 92 ? 71.383 29.125 10.591 1.00 12.50 92 THR A C 1
ATOM 763 O O . THR A 1 92 ? 71.083 29.424 11.746 1.00 11.31 92 THR A O 1
ATOM 767 N N . PRO A 1 93 ? 72.577 28.609 10.285 1.00 14.21 93 PRO A N 1
ATOM 768 C CA . PRO A 1 93 ? 73.568 28.393 11.338 1.00 15.22 93 PRO A CA 1
ATOM 769 C C . PRO A 1 93 ? 74.033 29.746 11.860 1.00 16.15 93 PRO A C 1
ATOM 770 O O . PRO A 1 93 ? 74.248 30.672 11.075 1.00 16.59 93 PRO A O 1
ATOM 774 N N . SER A 1 94 ? 74.159 29.874 13.176 1.00 16.59 94 SER A N 1
ATOM 775 C CA . SER A 1 94 ? 74.651 31.113 13.771 1.00 20.62 94 SER A CA 1
ATOM 776 C C . SER A 1 94 ? 76.143 30.850 13.933 1.00 22.63 94 SER A C 1
ATOM 777 O O . SER A 1 94 ? 76.539 30.035 14.764 1.00 23.37 94 SER A O 1
ATOM 780 N N . VAL A 1 95 ? 76.968 31.529 13.141 1.00 24.75 95 VAL A N 1
ATOM 781 C CA . VAL A 1 95 ? 78.410 31.296 13.194 1.00 26.19 95 VAL A CA 1
ATOM 782 C C . VAL A 1 95 ? 79.272 32.417 13.767 1.00 27.11 95 VAL A C 1
ATOM 783 O O . VAL A 1 95 ? 80.494 32.281 13.848 1.00 27.36 95 VAL A O 1
ATOM 787 N N . ASN A 1 96 ? 78.650 33.523 14.158 1.00 27.41 96 ASN A N 1
ATOM 788 C CA . ASN A 1 96 ? 79.404 34.625 14.739 1.00 28.58 96 ASN A CA 1
ATOM 789 C C . ASN A 1 96 ? 78.508 35.610 15.472 1.00 29.06 96 ASN A C 1
ATOM 790 O O . ASN A 1 96 ? 77.390 35.267 15.859 1.00 28.98 96 ASN A O 1
ATOM 795 N N . SER A 1 97 ? 79.004 36.827 15.669 1.00 29.80 97 SER A N 1
ATOM 796 C CA . SER A 1 97 ? 78.258 37.859 16.381 1.00 31.79 97 SER A CA 1
ATOM 797 C C . SER A 1 97 ? 77.016 38.341 15.638 1.00 32.17 97 SER A C 1
ATOM 798 O O . SER A 1 97 ? 76.260 39.166 16.155 1.00 32.25 97 SER A O 1
ATOM 801 N N . ASN A 1 98 ? 76.809 37.825 14.430 1.00 33.25 98 ASN A N 1
ATOM 802 C CA . ASN A 1 98 ? 75.656 38.202 13.621 1.00 33.90 98 ASN A CA 1
ATOM 803 C C . ASN A 1 98 ? 75.512 39.718 13.553 1.00 34.69 98 ASN A C 1
ATOM 804 O O . ASN A 1 98 ? 74.450 40.268 13.849 1.00 35.04 98 ASN A O 1
ATOM 809 N N . SER A 1 99 ? 76.592 40.385 13.159 1.00 35.72 99 SER A N 1
ATOM 810 C CA . SER A 1 99 ? 76.604 41.837 13.050 1.00 37.11 99 SER A CA 1
ATOM 811 C C . SER A 1 99 ? 77.321 42.262 11.775 1.00 37.71 99 SER A C 1
ATOM 812 O O . SER A 1 99 ? 78.114 43.207 11.777 1.00 37.19 99 SER A O 1
ATOM 815 N N . GLU A 1 100 ? 77.042 41.549 10.690 1.00 37.62 100 GLU A N 1
ATOM 816 C CA . GLU A 1 100 ? 77.646 41.843 9.401 1.00 38.78 100 GLU A CA 1
ATOM 817 C C . GLU A 1 100 ? 77.159 43.186 8.876 1.00 38.89 100 GLU A C 1
ATOM 818 O O . GLU A 1 100 ? 75.999 43.558 9.056 1.00 37.85 100 GLU A O 1
ATOM 824 N N . ASN A 1 101 ? 78.058 43.915 8.229 1.00 39.17 101 ASN A N 1
ATOM 825 C CA . ASN A 1 101 ? 77.722 45.209 7.663 1.00 39.25 101 ASN A CA 1
ATOM 826 C C . ASN A 1 101 ? 78.146 45.208 6.204 1.00 39.07 101 ASN A C 1
ATOM 827 O O . ASN A 1 101 ? 78.934 46.047 5.763 1.00 39.63 101 ASN A O 1
ATOM 832 N N . SER A 1 102 ? 77.613 44.238 5.466 1.00 37.40 102 SER A N 1
ATOM 833 C CA . SER A 1 102 ? 77.910 44.086 4.051 1.00 36.01 102 SER A CA 1
ATOM 834 C C . SER A 1 102 ? 76.939 44.905 3.211 1.00 33.93 102 SER A C 1
ATOM 835 O O . SER A 1 102 ? 75.769 45.066 3.565 1.00 34.86 102 SER A O 1
ATOM 838 N N . LYS A 1 103 ? 77.437 45.413 2.091 1.00 31.12 103 LYS A N 1
ATOM 839 C CA . LYS A 1 103 ? 76.647 46.233 1.186 1.00 27.30 103 LYS A CA 1
ATOM 840 C C . LYS A 1 103 ? 75.779 45.375 0.270 1.00 25.80 103 LYS A C 1
ATOM 841 O O . LYS A 1 103 ? 76.248 44.389 -0.297 1.00 24.26 103 LYS A O 1
ATOM 847 N N . ILE A 1 104 ? 74.508 45.746 0.140 1.00 22.60 104 ILE A N 1
ATOM 848 C CA . ILE A 1 104 ? 73.586 45.018 -0.726 1.00 21.75 104 ILE A CA 1
ATOM 849 C C . ILE A 1 104 ? 73.149 45.945 -1.855 1.00 20.24 104 ILE A C 1
ATOM 850 O O . ILE A 1 104 ? 72.464 46.941 -1.629 1.00 18.99 104 ILE A O 1
ATOM 855 N N . VAL A 1 105 ? 73.559 45.610 -3.071 1.00 20.45 105 VAL A N 1
ATOM 856 C CA . VAL A 1 105 ? 73.241 46.415 -4.239 1.00 20.73 105 VAL A CA 1
ATOM 857 C C . VAL A 1 105 ? 72.415 45.618 -5.234 1.00 21.36 105 VAL A C 1
ATOM 858 O O . VAL A 1 105 ? 72.597 44.410 -5.379 1.00 22.38 105 VAL A O 1
ATOM 862 N N . GLY A 1 106 ? 71.503 46.302 -5.915 1.00 22.16 106 GLY A N 1
ATOM 863 C CA . GLY A 1 106 ? 70.670 45.630 -6.891 1.00 22.58 106 GLY A CA 1
ATOM 864 C C . GLY A 1 106 ? 70.182 46.555 -7.982 1.00 22.62 106 GLY A C 1
ATOM 865 O O . GLY A 1 106 ? 70.312 47.778 -7.884 1.00 22.79 106 GLY A O 1
ATOM 866 N N . ASN A 1 107 ? 69.618 45.961 -9.028 1.00 22.27 107 ASN A N 1
ATOM 867 C CA . ASN A 1 107 ? 69.096 46.714 -10.159 1.00 21.95 107 ASN A CA 1
ATOM 868 C C . ASN A 1 107 ? 67.587 46.579 -10.219 1.00 22.06 107 ASN A C 1
ATOM 869 O O . ASN A 1 107 ? 67.041 45.496 -10.003 1.00 20.39 107 ASN A O 1
ATOM 874 N N . LEU A 1 108 ? 66.917 47.687 -10.505 1.00 21.22 108 LEU A N 1
ATOM 875 C CA . LEU A 1 108 ? 65.470 47.692 -10.624 1.00 21.78 108 LEU A CA 1
ATOM 876 C C . LEU A 1 108 ? 65.117 47.957 -12.081 1.00 21.70 108 LEU A C 1
ATOM 877 O O . LEU A 1 108 ? 65.316 49.066 -12.576 1.00 22.48 108 LEU A O 1
ATOM 882 N N . LEU A 1 109 ? 64.608 46.935 -12.760 1.00 21.16 109 LEU A N 1
ATOM 883 C CA . LEU A 1 109 ? 64.216 47.063 -14.156 1.00 21.31 109 LEU A CA 1
ATOM 884 C C . LEU A 1 109 ? 62.705 46.982 -14.306 1.00 21.73 109 LEU A C 1
ATOM 885 O O . LEU A 1 109 ? 62.049 46.140 -13.683 1.00 20.67 109 LEU A O 1
ATOM 890 N N . ILE A 1 110 ? 62.161 47.869 -15.129 1.00 19.77 110 ILE A N 1
ATOM 891 C CA . ILE A 1 110 ? 60.730 47.901 -15.392 1.00 21.68 110 ILE A CA 1
ATOM 892 C C . ILE A 1 110 ? 60.541 47.843 -16.898 1.00 21.60 110 ILE A C 1
ATOM 893 O O . ILE A 1 110 ? 61.030 48.705 -17.632 1.00 22.18 110 ILE A O 1
ATOM 898 N N . ASP A 1 111 ? 59.832 46.814 -17.346 1.00 22.08 111 ASP A N 1
ATOM 899 C CA . ASP A 1 111 ? 59.593 46.590 -18.761 1.00 23.10 111 ASP A CA 1
ATOM 900 C C . ASP A 1 111 ? 60.911 46.483 -19.523 1.00 24.13 111 ASP A C 1
ATOM 901 O O . ASP A 1 111 ? 61.085 47.066 -20.595 1.00 23.25 111 ASP A O 1
ATOM 906 N N . GLY A 1 112 ? 61.840 45.729 -18.940 1.00 24.21 112 GLY A N 1
ATOM 907 C CA . GLY A 1 112 ? 63.137 45.503 -19.556 1.00 24.04 112 GLY A CA 1
ATOM 908 C C . GLY A 1 112 ? 64.148 46.634 -19.533 1.00 23.85 112 GLY A C 1
ATOM 909 O O . GLY A 1 112 ? 65.235 46.494 -20.093 1.00 24.72 112 GLY A O 1
ATOM 910 N N . VAL A 1 113 ? 63.815 47.748 -18.892 1.00 22.33 113 VAL A N 1
ATOM 911 C CA . VAL A 1 113 ? 64.735 48.876 -18.846 1.00 23.07 113 VAL A CA 1
ATOM 912 C C . VAL A 1 113 ? 65.152 49.257 -17.433 1.00 23.96 113 VAL A C 1
ATOM 913 O O . VAL A 1 113 ? 64.313 49.442 -16.553 1.00 21.51 113 VAL A O 1
ATOM 917 N N . GLN A 1 114 ? 66.461 49.371 -17.232 1.00 25.68 114 GLN A N 1
ATOM 918 C CA . GLN A 1 114 ? 67.030 49.746 -15.943 1.00 27.45 114 GLN A CA 1
ATOM 919 C C . GLN A 1 114 ? 66.488 51.098 -15.497 1.00 28.22 114 GLN A C 1
ATOM 920 O O . GLN A 1 114 ? 66.575 52.081 -16.230 1.00 27.18 114 GLN A O 1
ATOM 926 N N . GLN A 1 115 ? 65.937 51.143 -14.289 1.00 27.79 115 GLN A N 1
ATOM 927 C CA . GLN A 1 115 ? 65.382 52.376 -13.752 1.00 28.12 115 GLN A CA 1
ATOM 928 C C . GLN A 1 115 ? 66.301 52.993 -12.709 1.00 28.54 115 GLN A C 1
ATOM 929 O O . GLN A 1 115 ? 66.442 54.213 -12.636 1.00 27.61 115 GLN A O 1
ATOM 935 N N . LYS A 1 116 ? 66.928 52.148 -11.899 1.00 28.51 116 LYS A N 1
ATOM 936 C CA . LYS A 1 116 ? 67.820 52.640 -10.861 1.00 28.72 116 LYS A CA 1
ATOM 937 C C . LYS A 1 116 ? 68.624 51.525 -10.218 1.00 27.21 116 LYS A C 1
ATOM 938 O O . LYS A 1 116 ? 68.230 50.361 -10.248 1.00 27.18 116 LYS A O 1
ATOM 944 N N . THR A 1 117 ? 69.769 51.894 -9.659 1.00 26.38 117 THR A N 1
ATOM 945 C CA . THR A 1 117 ? 70.617 50.947 -8.958 1.00 25.69 117 THR A CA 1
ATOM 946 C C . THR A 1 117 ? 70.284 51.184 -7.490 1.00 24.17 117 THR A C 1
ATOM 947 O O . THR A 1 117 ? 70.506 52.273 -6.963 1.00 25.03 117 THR A O 1
ATOM 951 N N . LEU A 1 118 ? 69.723 50.171 -6.844 1.00 24.30 118 LEU A N 1
ATOM 952 C CA . LEU A 1 118 ? 69.345 50.284 -5.443 1.00 23.11 118 LEU A CA 1
ATOM 953 C C . LEU A 1 118 ? 70.539 50.006 -4.549 1.00 22.23 118 LEU A C 1
ATOM 954 O O . LEU A 1 118 ? 71.174 48.957 -4.656 1.00 22.80 118 LEU A O 1
ATOM 959 N N . ILE A 1 119 ? 70.842 50.955 -3.669 1.00 22.94 119 ILE A N 1
ATOM 960 C CA . ILE A 1 119 ? 71.957 50.809 -2.744 1.00 23.62 119 ILE A CA 1
ATOM 961 C C . ILE A 1 119 ? 71.427 50.617 -1.326 1.00 22.72 119 ILE A C 1
ATOM 962 O O . ILE A 1 119 ? 70.786 51.504 -0.760 1.00 25.31 119 ILE A O 1
ATOM 967 N N . ASN A 1 120 ? 71.699 49.448 -0.761 1.00 21.83 120 ASN A N 1
ATOM 968 C CA . ASN A 1 120 ? 71.252 49.113 0.584 1.00 21.35 120 ASN A CA 1
ATOM 969 C C . ASN A 1 120 ? 69.771 49.393 0.815 1.00 19.87 120 ASN A C 1
ATOM 970 O O . ASN A 1 120 ? 69.396 50.036 1.798 1.00 19.26 120 ASN A O 1
ATOM 975 N N . PRO A 1 121 ? 68.908 48.924 -0.100 1.00 19.28 121 PRO A N 1
ATOM 976 C CA . PRO A 1 121 ? 67.465 49.137 0.044 1.00 18.67 121 PRO A CA 1
ATOM 977 C C . PRO A 1 121 ? 66.974 48.346 1.253 1.00 18.90 121 PRO A C 1
ATOM 978 O O . PRO A 1 121 ? 65.973 48.694 1.884 1.00 19.07 121 PRO A O 1
ATOM 982 N N . ILE A 1 122 ? 67.701 47.277 1.560 1.00 18.62 122 ILE A N 1
ATOM 983 C CA . ILE A 1 122 ? 67.401 46.420 2.697 1.00 18.20 122 ILE A CA 1
ATOM 984 C C . ILE A 1 122 ? 68.717 46.115 3.399 1.00 18.32 122 ILE A C 1
ATOM 985 O O . ILE A 1 122 ? 69.795 46.333 2.844 1.00 18.86 122 ILE A O 1
ATOM 990 N N . LYS A 1 123 ? 68.636 45.618 4.624 1.00 18.77 123 LYS A N 1
ATOM 991 C CA . LYS A 1 123 ? 69.845 45.287 5.353 1.00 20.08 123 LYS A CA 1
ATOM 992 C C . LYS A 1 123 ? 69.734 43.910 5.991 1.00 18.78 123 LYS A C 1
ATOM 993 O O . LYS A 1 123 ? 68.697 43.546 6.548 1.00 18.05 123 LYS A O 1
ATOM 999 N N . ILE A 1 124 ? 70.811 43.143 5.878 1.00 18.32 124 ILE A N 1
ATOM 1000 C CA . ILE A 1 124 ? 70.891 41.804 6.450 1.00 19.37 124 ILE A CA 1
ATOM 1001 C C . ILE A 1 124 ? 72.201 41.758 7.228 1.00 22.12 124 ILE A C 1
ATOM 1002 O O . ILE A 1 124 ? 73.270 41.936 6.650 1.00 21.50 124 ILE A O 1
ATOM 1007 N N . ASP A 1 125 ? 72.103 41.527 8.535 1.00 23.96 125 ASP A N 1
ATOM 1008 C CA . ASP A 1 125 ? 73.272 41.495 9.414 1.00 27.67 125 ASP A CA 1
ATOM 1009 C C . ASP A 1 125 ? 73.931 40.133 9.628 1.00 27.24 125 ASP A C 1
ATOM 1010 O O . ASP A 1 125 ? 75.026 40.054 10.189 1.00 27.31 125 ASP A O 1
ATOM 1015 N N . LYS A 1 126 ? 73.279 39.061 9.196 1.00 23.48 126 LYS A N 1
ATOM 1016 C CA . LYS A 1 126 ? 73.865 37.737 9.366 1.00 22.31 126 LYS A CA 1
ATOM 1017 C C . LYS A 1 126 ? 74.692 37.344 8.141 1.00 21.41 126 LYS A C 1
ATOM 1018 O O . LYS A 1 126 ? 74.349 37.692 7.010 1.00 23.89 126 LYS A O 1
ATOM 1024 N N . PRO A 1 127 ? 75.811 36.628 8.357 1.00 19.33 127 PRO A N 1
ATOM 1025 C CA . PRO A 1 127 ? 76.710 36.179 7.286 1.00 18.98 127 PRO A CA 1
ATOM 1026 C C . PRO A 1 127 ? 76.121 35.080 6.406 1.00 18.01 127 PRO A C 1
ATOM 1027 O O . PRO A 1 127 ? 76.556 34.878 5.271 1.00 18.61 127 PRO A O 1
ATOM 1031 N N . ILE A 1 128 ? 75.132 34.374 6.945 1.00 15.89 128 ILE A N 1
ATOM 1032 C CA . ILE A 1 128 ? 74.442 33.303 6.235 1.00 14.57 128 ILE A CA 1
ATOM 1033 C C . ILE A 1 128 ? 72.968 33.630 6.435 1.00 13.35 128 ILE A C 1
ATOM 1034 O O . ILE A 1 128 ? 72.517 33.765 7.570 1.00 12.06 128 ILE A O 1
ATOM 1039 N N . PHE A 1 129 ? 72.221 33.773 5.347 1.00 12.72 129 PHE A N 1
ATOM 1040 C CA . PHE A 1 129 ? 70.808 34.129 5.463 1.00 12.32 129 PHE A CA 1
ATOM 1041 C C . PHE A 1 129 ? 69.901 33.349 4.522 1.00 12.68 129 PHE A C 1
ATOM 1042 O O . PHE A 1 129 ? 70.351 32.796 3.512 1.00 13.23 129 PHE A O 1
ATOM 1050 N N . THR A 1 130 ? 68.616 33.302 4.854 1.00 11.11 130 THR A N 1
ATOM 1051 C CA . THR A 1 130 ? 67.661 32.587 4.014 1.00 10.69 130 THR A CA 1
ATOM 1052 C C . THR A 1 130 ? 67.114 33.509 2.934 1.00 9.57 130 THR A C 1
ATOM 1053 O O . THR A 1 130 ? 67.064 34.731 3.102 1.00 10.12 130 THR A O 1
ATOM 1057 N N . ILE A 1 131 ? 66.710 32.921 1.817 1.00 10.53 131 ILE A N 1
ATOM 1058 C CA . ILE A 1 131 ? 66.122 33.697 0.747 1.00 8.63 131 ILE A CA 1
ATOM 1059 C C . ILE A 1 131 ? 64.817 34.260 1.303 1.00 8.59 131 ILE A C 1
ATOM 1060 O O . ILE A 1 131 ? 64.372 35.320 0.889 1.00 9.30 131 ILE A O 1
ATOM 1065 N N . GLN A 1 132 ? 64.217 33.555 2.260 1.00 9.29 132 GLN A N 1
ATOM 1066 C CA . GLN A 1 132 ? 62.982 34.035 2.869 1.00 8.64 132 GLN A CA 1
ATOM 1067 C C . GLN A 1 132 ? 63.197 35.425 3.469 1.00 9.73 132 GLN A C 1
ATOM 1068 O O . GLN A 1 132 ? 62.373 36.315 3.292 1.00 8.28 132 GLN A O 1
ATOM 1074 N N . GLU A 1 133 ? 64.308 35.614 4.173 1.00 9.94 133 GLU A N 1
ATOM 1075 C CA . GLU A 1 133 ? 64.577 36.916 4.779 1.00 12.45 133 GLU A CA 1
ATOM 1076 C C . GLU A 1 133 ? 64.790 37.975 3.704 1.00 11.41 133 GLU A C 1
ATOM 1077 O O . GLU A 1 133 ? 64.255 39.084 3.786 1.00 9.62 133 GLU A O 1
ATOM 1083 N N . PHE A 1 134 ? 65.578 37.632 2.694 1.00 12.02 134 PHE A N 1
ATOM 1084 C CA . PHE A 1 134 ? 65.847 38.573 1.612 1.00 10.37 134 PHE A CA 1
ATOM 1085 C C . PHE A 1 134 ? 64.552 38.910 0.869 1.00 11.91 134 PHE A C 1
ATOM 1086 O O . PHE A 1 134 ? 64.269 40.076 0.590 1.00 11.29 134 PHE A O 1
ATOM 1094 N N . ASP A 1 135 ? 63.763 37.881 0.566 1.00 10.09 135 ASP A N 1
ATOM 1095 C CA . ASP A 1 135 ? 62.507 38.048 -0.157 1.00 11.08 135 ASP A CA 1
ATOM 1096 C C . ASP A 1 135 ? 61.536 38.941 0.613 1.00 10.29 135 ASP A C 1
ATOM 1097 O O . ASP A 1 135 ? 60.966 39.882 0.061 1.00 11.71 135 ASP A O 1
ATOM 1102 N N . PHE A 1 136 ? 61.352 38.652 1.894 1.00 8.80 136 PHE A N 1
ATOM 1103 C CA . PHE A 1 136 ? 60.457 39.457 2.717 1.00 9.08 136 PHE A CA 1
ATOM 1104 C C . PHE A 1 136 ? 60.868 40.927 2.727 1.00 9.31 136 PHE A C 1
ATOM 1105 O O . PHE A 1 136 ? 60.043 41.813 2.503 1.00 10.29 136 PHE A O 1
ATOM 1113 N N . LYS A 1 137 ? 62.146 41.183 2.983 1.00 10.11 137 LYS A N 1
ATOM 1114 C CA . LYS A 1 137 ? 62.625 42.557 3.049 1.00 9.92 137 LYS A CA 1
ATOM 1115 C C . LYS A 1 137 ? 62.518 43.299 1.729 1.00 11.32 137 LYS A C 1
ATOM 1116 O O . LYS A 1 137 ? 62.100 44.453 1.705 1.00 11.32 137 LYS A O 1
ATOM 1122 N N . ILE A 1 138 ? 62.874 42.639 0.632 1.00 10.08 138 ILE A N 1
ATOM 1123 C CA . ILE A 1 138 ? 62.785 43.285 -0.671 1.00 15.35 138 ILE A CA 1
ATOM 1124 C C . ILE A 1 138 ? 61.328 43.533 -1.059 1.00 13.53 138 ILE A C 1
ATOM 1125 O O . ILE A 1 138 ? 61.005 44.579 -1.616 1.00 13.35 138 ILE A O 1
ATOM 1130 N N . ARG A 1 139 ? 60.436 42.592 -0.765 1.00 13.56 139 ARG A N 1
ATOM 1131 C CA . ARG A 1 139 ? 59.030 42.822 -1.103 1.00 12.24 139 ARG A CA 1
ATOM 1132 C C . ARG A 1 139 ? 58.499 44.008 -0.311 1.00 13.19 139 ARG A C 1
ATOM 1133 O O . ARG A 1 139 ? 57.780 44.854 -0.847 1.00 12.97 139 ARG A O 1
ATOM 1141 N N . GLN A 1 140 ? 58.853 44.082 0.968 1.00 12.82 140 GLN A N 1
ATOM 1142 C CA . GLN A 1 140 ? 58.406 45.201 1.784 1.00 14.06 140 GLN A CA 1
ATOM 1143 C C . GLN A 1 140 ? 58.930 46.516 1.205 1.00 14.71 140 GLN A C 1
ATOM 1144 O O . GLN A 1 140 ? 58.204 47.510 1.147 1.00 14.91 140 GLN A O 1
ATOM 1150 N N . TYR A 1 141 ? 60.188 46.523 0.776 1.00 13.74 141 TYR A N 1
ATOM 1151 C CA . TYR A 1 141 ? 60.770 47.727 0.194 1.00 16.32 141 TYR A CA 1
ATOM 1152 C C . TYR A 1 141 ? 59.978 48.108 -1.051 1.00 15.30 141 TYR A C 1
ATOM 1153 O O . TYR A 1 141 ? 59.609 49.270 -1.239 1.00 17.57 141 TYR A O 1
ATOM 1162 N N . LEU A 1 142 ? 59.721 47.119 -1.900 1.00 15.48 142 LEU A N 1
ATOM 1163 C CA . LEU A 1 142 ? 58.966 47.341 -3.129 1.00 15.58 142 LEU A CA 1
ATOM 1164 C C . LEU A 1 142 ? 57.527 47.762 -2.842 1.00 14.14 142 LEU A C 1
ATOM 1165 O O . LEU A 1 142 ? 56.957 48.582 -3.564 1.00 15.18 142 LEU A O 1
ATOM 1170 N N . MET A 1 143 ? 56.937 47.211 -1.790 1.00 12.90 143 MET A N 1
ATOM 1171 C CA . MET A 1 143 ? 55.565 47.557 -1.434 1.00 14.59 143 MET A CA 1
ATOM 1172 C C . MET A 1 143 ? 55.482 49.010 -0.995 1.00 17.00 143 MET A C 1
ATOM 1173 O O . MET A 1 143 ? 54.617 49.764 -1.442 1.00 16.03 143 MET A O 1
ATOM 1178 N N . GLN A 1 144 ? 56.400 49.390 -0.116 1.00 16.37 144 GLN A N 1
ATOM 1179 C CA . GLN A 1 144 ? 56.467 50.742 0.423 1.00 18.27 144 GLN A CA 1
ATOM 1180 C C . GLN A 1 144 ? 56.873 51.794 -0.602 1.00 18.81 144 GLN A C 1
ATOM 1181 O O . GLN A 1 144 ? 56.351 52.910 -0.602 1.00 20.38 144 GLN A O 1
ATOM 1187 N N . THR A 1 145 ? 57.803 51.427 -1.474 1.00 18.70 145 THR A N 1
ATOM 1188 C CA . THR A 1 145 ? 58.351 52.352 -2.457 1.00 18.64 145 THR A CA 1
ATOM 1189 C C . THR A 1 145 ? 57.705 52.390 -3.836 1.00 19.48 145 THR A C 1
ATOM 1190 O O . THR A 1 145 ? 57.491 53.465 -4.397 1.00 20.44 145 THR A O 1
ATOM 1194 N N . TYR A 1 146 ? 57.400 51.224 -4.388 1.00 19.67 146 TYR A N 1
ATOM 1195 C CA . TYR A 1 146 ? 56.810 51.172 -5.714 1.00 18.95 146 TYR A CA 1
ATOM 1196 C C . TYR A 1 146 ? 55.372 50.675 -5.748 1.00 18.18 146 TYR A C 1
ATOM 1197 O O . TYR A 1 146 ? 54.801 50.510 -6.824 1.00 18.05 146 TYR A O 1
ATOM 1206 N N . LYS A 1 147 ? 54.792 50.447 -4.572 1.00 16.92 147 LYS A N 1
ATOM 1207 C CA . LYS A 1 147 ? 53.403 50.001 -4.458 1.00 16.85 147 LYS A CA 1
ATOM 1208 C C . LYS A 1 147 ? 53.101 48.832 -5.393 1.00 16.49 147 LYS A C 1
ATOM 1209 O O . LYS A 1 147 ? 52.045 48.790 -6.031 1.00 16.62 147 LYS A O 1
ATOM 1215 N N . ILE A 1 148 ? 54.012 47.868 -5.458 1.00 14.61 148 ILE A N 1
ATOM 1216 C CA . ILE A 1 148 ? 53.833 46.741 -6.358 1.00 14.94 148 ILE A CA 1
ATOM 1217 C C . ILE A 1 148 ? 52.604 45.871 -6.114 1.00 14.41 148 ILE A C 1
ATOM 1218 O O . ILE A 1 148 ? 52.187 45.144 -7.014 1.00 15.35 148 ILE A O 1
ATOM 1223 N N . TYR A 1 149 ? 52.015 45.938 -4.923 1.00 15.18 149 TYR A N 1
ATOM 1224 C CA . TYR A 1 149 ? 50.823 45.137 -4.655 1.00 16.61 149 TYR A CA 1
ATOM 1225 C C . TYR A 1 149 ? 49.573 46.001 -4.517 1.00 18.45 149 TYR A C 1
ATOM 1226 O O . TYR A 1 149 ? 48.542 45.546 -4.016 1.00 17.39 149 TYR A O 1
ATOM 1235 N N . ASP A 1 150 ? 49.667 47.253 -4.959 1.00 17.73 150 ASP A N 1
ATOM 1236 C CA . ASP A 1 150 ? 48.520 48.158 -4.908 1.00 19.58 150 ASP A CA 1
ATOM 1237 C C . ASP A 1 150 ? 47.753 47.942 -6.206 1.00 18.09 150 ASP A C 1
ATOM 1238 O O . ASP A 1 150 ? 48.343 47.898 -7.279 1.00 17.94 150 ASP A O 1
ATOM 1243 N N . PRO A 1 151 ? 46.422 47.808 -6.125 1.00 19.72 151 PRO A N 1
ATOM 1244 C CA . PRO A 1 151 ? 45.621 47.594 -7.335 1.00 19.84 151 PRO A CA 1
ATOM 1245 C C . PRO A 1 151 ? 45.781 48.683 -8.390 1.00 19.27 151 PRO A C 1
ATOM 1246 O O . PRO A 1 151 ? 45.525 48.451 -9.573 1.00 21.30 151 PRO A O 1
ATOM 1250 N N . ASN A 1 152 ? 46.214 49.867 -7.970 1.00 19.74 152 ASN A N 1
ATOM 1251 C CA . ASN A 1 152 ? 46.366 50.967 -8.912 1.00 19.95 152 ASN A CA 1
ATOM 1252 C C . ASN A 1 152 ? 47.765 51.142 -9.505 1.00 19.46 152 ASN A C 1
ATOM 1253 O O . ASN A 1 152 ? 48.014 52.092 -10.253 1.00 20.69 152 ASN A O 1
ATOM 1258 N N . SER A 1 153 ? 48.680 50.234 -9.174 1.00 17.29 153 SER A N 1
ATOM 1259 C CA . SER A 1 153 ? 50.024 50.294 -9.743 1.00 17.42 153 SER A CA 1
ATOM 1260 C C . SER A 1 153 ? 49.932 49.479 -11.035 1.00 18.08 153 SER A C 1
ATOM 1261 O O . SER A 1 153 ? 49.155 48.531 -11.117 1.00 17.83 153 SER A O 1
ATOM 1264 N N . PRO A 1 154 ? 50.725 49.833 -12.059 1.00 18.97 154 PRO A N 1
ATOM 1265 C CA . PRO A 1 154 ? 50.699 49.117 -13.340 1.00 19.18 154 PRO A CA 1
ATOM 1266 C C . PRO A 1 154 ? 51.390 47.755 -13.361 1.00 20.73 154 PRO A C 1
ATOM 1267 O O . PRO A 1 154 ? 51.245 46.996 -14.318 1.00 20.84 154 PRO A O 1
ATOM 1271 N N . TYR A 1 155 ? 52.136 47.448 -12.308 1.00 21.71 155 TYR A N 1
ATOM 1272 C CA . TYR A 1 155 ? 52.868 46.190 -12.234 1.00 22.65 155 TYR A CA 1
ATOM 1273 C C . TYR A 1 155 ? 51.940 45.003 -12.005 1.00 24.19 155 TYR A C 1
ATOM 1274 O O . TYR A 1 155 ? 51.188 44.968 -11.032 1.00 25.59 155 TYR A O 1
ATOM 1283 N N . ILE A 1 156 ? 51.993 44.038 -12.918 1.00 23.62 156 ILE A N 1
ATOM 1284 C CA . ILE A 1 156 ? 51.151 42.854 -12.831 1.00 23.91 156 ILE A CA 1
ATOM 1285 C C . ILE A 1 156 ? 51.949 41.560 -12.947 1.00 23.51 156 ILE A C 1
ATOM 1286 O O . ILE A 1 156 ? 51.391 40.467 -12.847 1.00 21.07 156 ILE A O 1
ATOM 1291 N N . LYS A 1 157 ? 53.253 41.698 -13.168 1.00 21.69 157 LYS A N 1
ATOM 1292 C CA . LYS A 1 157 ? 54.163 40.561 -13.274 1.00 20.81 157 LYS A CA 1
ATOM 1293 C C . LYS A 1 157 ? 55.516 41.032 -12.744 1.00 20.34 157 LYS A C 1
ATOM 1294 O O . LYS A 1 157 ? 55.871 42.203 -12.889 1.00 19.88 157 LYS A O 1
ATOM 1300 N N . GLY A 1 158 ? 56.273 40.130 -12.130 1.00 18.98 158 GLY A N 1
ATOM 1301 C CA . GLY A 1 158 ? 57.567 40.524 -11.604 1.00 18.25 158 GLY A CA 1
ATOM 1302 C C . GLY A 1 158 ? 58.381 39.365 -11.076 1.00 20.15 158 GLY A C 1
ATOM 1303 O O . GLY A 1 158 ? 57.828 38.348 -10.658 1.00 19.01 158 GLY A O 1
ATOM 1304 N N . GLN A 1 159 ? 59.701 39.517 -11.103 1.00 18.54 159 GLN A N 1
ATOM 1305 C CA . GLN A 1 159 ? 6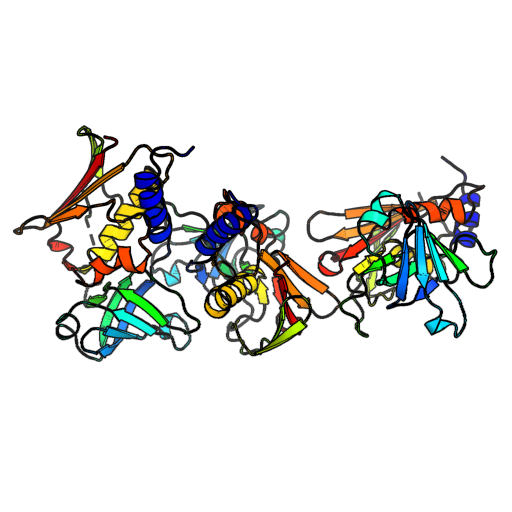0.593 38.479 -10.615 1.00 19.82 159 GLN A CA 1
ATOM 1306 C C . GLN A 1 159 ? 61.738 39.077 -9.826 1.00 19.47 159 GLN A C 1
ATOM 1307 O O . GLN A 1 159 ? 62.196 40.182 -10.109 1.00 20.09 159 GLN A O 1
ATOM 1313 N N . LEU A 1 160 ? 62.192 38.332 -8.830 1.00 20.35 160 LEU A N 1
ATOM 1314 C CA . LEU A 1 160 ? 63.321 38.745 -8.018 1.00 20.61 160 LEU A CA 1
ATOM 1315 C C . LEU A 1 160 ? 64.413 37.746 -8.351 1.00 21.73 160 LEU A C 1
ATOM 1316 O O . LEU A 1 160 ? 64.215 36.539 -8.213 1.00 18.93 160 LEU A O 1
ATOM 1321 N N . GLU A 1 161 ? 65.553 38.242 -8.821 1.00 22.29 161 GLU A N 1
ATOM 1322 C CA . GLU A 1 161 ? 66.658 37.360 -9.158 1.00 25.05 161 GLU A CA 1
ATOM 1323 C C . GLU A 1 161 ? 67.859 37.692 -8.294 1.00 25.62 161 GLU A C 1
ATOM 1324 O O . GLU A 1 161 ? 68.262 38.851 -8.192 1.00 25.43 161 GLU A O 1
ATOM 1330 N N . ILE A 1 162 ? 68.420 36.667 -7.665 1.00 25.55 162 ILE A N 1
ATOM 1331 C CA . ILE A 1 162 ? 69.579 36.848 -6.810 1.00 26.09 162 ILE A CA 1
ATOM 1332 C C . ILE A 1 162 ? 70.799 36.214 -7.455 1.00 25.77 162 ILE A C 1
ATOM 1333 O O . ILE A 1 162 ? 70.824 35.007 -7.704 1.00 26.18 162 ILE A O 1
ATOM 1338 N N . ALA A 1 163 ? 71.806 37.036 -7.729 1.00 24.90 163 ALA A N 1
ATOM 1339 C CA . ALA A 1 163 ? 73.032 36.556 -8.346 1.00 24.38 163 ALA A CA 1
ATOM 1340 C C . ALA A 1 163 ? 74.025 36.078 -7.294 1.00 24.39 163 ALA A C 1
ATOM 1341 O O . ALA A 1 163 ? 74.457 36.844 -6.432 1.00 22.25 163 ALA A O 1
ATOM 1343 N N . ILE A 1 164 ? 74.373 34.800 -7.375 1.00 24.52 164 ILE A N 1
ATOM 1344 C CA . ILE A 1 164 ? 75.320 34.181 -6.459 1.00 27.38 164 ILE A CA 1
ATOM 1345 C C . ILE A 1 164 ? 76.536 33.770 -7.285 1.00 28.29 164 ILE A C 1
ATOM 1346 O O . ILE A 1 164 ? 76.390 33.313 -8.419 1.00 28.44 164 ILE A O 1
ATOM 1351 N N . ASN A 1 165 ? 77.730 33.936 -6.724 1.00 30.25 165 ASN A N 1
ATOM 1352 C CA . ASN A 1 165 ? 78.950 33.576 -7.436 1.00 32.44 165 ASN A CA 1
ATOM 1353 C C . ASN A 1 165 ? 78.840 32.146 -7.957 1.00 33.13 165 ASN A C 1
ATOM 1354 O O . ASN A 1 165 ? 78.551 31.222 -7.197 1.00 32.82 165 ASN A O 1
ATOM 1359 N N . GLY A 1 166 ? 79.067 31.970 -9.256 1.00 33.58 166 GLY A N 1
ATOM 1360 C CA . GLY A 1 166 ? 78.987 30.646 -9.845 1.00 32.74 166 GLY A CA 1
ATOM 1361 C C . GLY A 1 166 ? 77.817 30.475 -10.796 1.00 33.39 166 GLY A C 1
ATOM 1362 O O . GLY A 1 166 ? 77.338 29.360 -11.004 1.00 32.87 166 GLY A O 1
ATOM 1363 N N . ASN A 1 167 ? 77.359 31.582 -11.374 1.00 33.38 167 ASN A N 1
ATOM 1364 C CA . ASN A 1 167 ? 76.243 31.573 -12.318 1.00 33.89 167 ASN A CA 1
ATOM 1365 C C . ASN A 1 167 ? 74.921 31.098 -11.731 1.00 34.23 167 ASN A C 1
ATOM 1366 O O . ASN A 1 167 ? 74.001 30.744 -12.472 1.00 33.41 167 ASN A O 1
ATOM 1371 N N . LYS A 1 168 ? 74.823 31.078 -10.408 1.00 34.31 168 LYS A N 1
ATOM 1372 C CA . LYS A 1 168 ? 73.584 30.660 -9.770 1.00 33.59 168 LYS A CA 1
ATOM 1373 C C . LYS A 1 168 ? 72.692 31.878 -9.606 1.00 32.95 168 LYS A C 1
ATOM 1374 O O . LYS A 1 168 ? 72.883 32.689 -8.698 1.00 32.20 168 LYS A O 1
ATOM 1380 N N . HIS A 1 169 ? 71.725 32.007 -10.506 1.00 31.24 169 HIS A N 1
ATOM 1381 C CA . HIS A 1 169 ? 70.799 33.125 -10.472 1.00 31.46 169 HIS A CA 1
ATOM 1382 C C . HIS A 1 169 ? 69.437 32.669 -9.971 1.00 30.55 169 HIS A C 1
ATOM 1383 O O . HIS A 1 169 ? 68.602 32.227 -10.755 1.00 30.48 169 HIS A O 1
ATOM 1390 N N . GLU A 1 170 ? 69.221 32.759 -8.662 1.00 30.47 170 GLU A N 1
ATOM 1391 C CA . GLU A 1 170 ? 67.938 32.369 -8.089 1.00 30.05 170 GLU A CA 1
ATOM 1392 C C . GLU A 1 170 ? 66.888 33.317 -8.649 1.00 29.52 170 GLU A C 1
ATOM 1393 O O . GLU A 1 170 ? 67.138 34.514 -8.776 1.00 31.08 170 GLU A O 1
ATOM 1399 N N . SER A 1 171 ? 65.721 32.781 -8.992 1.00 28.93 171 SER A N 1
ATOM 1400 C CA . SER A 1 171 ? 64.641 33.594 -9.540 1.00 27.20 171 SER A CA 1
ATOM 1401 C C . SER A 1 171 ? 63.329 33.220 -8.864 1.00 26.66 171 SER A C 1
ATOM 1402 O O . SER A 1 171 ? 62.997 32.038 -8.754 1.00 26.44 171 SER A O 1
ATOM 1405 N N . PHE A 1 172 ? 62.587 34.235 -8.428 1.00 24.01 172 PHE A N 1
ATOM 1406 C CA . PHE A 1 172 ? 61.320 34.029 -7.733 1.00 22.25 172 PHE A CA 1
ATOM 1407 C C . PHE A 1 172 ? 60.211 34.933 -8.243 1.00 19.93 172 PHE A C 1
ATOM 1408 O O . PHE A 1 172 ? 60.419 36.122 -8.465 1.00 20.61 172 PHE A O 1
ATOM 1416 N N . ASN A 1 173 ? 59.030 34.353 -8.418 1.00 18.49 173 ASN A N 1
ATOM 1417 C CA . ASN A 1 173 ? 57.860 35.086 -8.880 1.00 17.98 173 ASN A CA 1
ATOM 1418 C C . ASN A 1 173 ? 57.375 35.988 -7.746 1.00 16.95 173 ASN A C 1
ATOM 1419 O O . ASN A 1 173 ? 57.155 35.522 -6.629 1.00 17.32 173 ASN A O 1
ATOM 1424 N N . LEU A 1 174 ? 57.222 37.278 -8.028 1.00 16.87 174 LEU A N 1
ATOM 1425 C CA . LEU A 1 174 ? 56.774 38.232 -7.015 1.00 16.26 174 LEU A CA 1
ATOM 1426 C C . LEU A 1 174 ? 55.257 38.305 -6.891 1.00 15.31 174 LEU A C 1
ATOM 1427 O O . LEU A 1 174 ? 54.726 38.902 -5.955 1.00 13.61 174 LEU A O 1
ATOM 1432 N N . TYR A 1 175 ? 54.558 37.690 -7.837 1.00 14.48 175 TYR A N 1
ATOM 1433 C CA . TYR A 1 175 ? 53.102 37.693 -7.822 1.00 13.75 175 TYR A CA 1
ATOM 1434 C C . TYR A 1 175 ? 52.623 36.250 -7.710 1.00 15.00 175 TYR A C 1
ATOM 1435 O O . TYR A 1 175 ? 51.734 35.812 -8.440 1.00 15.74 175 TYR A O 1
ATOM 1444 N N . ASP A 1 176 ? 53.223 35.531 -6.765 1.00 14.18 176 ASP A N 1
ATOM 1445 C CA . ASP A 1 176 ? 52.922 34.124 -6.534 1.00 14.18 176 ASP A CA 1
ATOM 1446 C C . ASP A 1 176 ? 51.753 33.826 -5.598 1.00 15.02 176 ASP A C 1
ATOM 1447 O O . ASP A 1 176 ? 51.945 33.348 -4.476 1.00 14.86 176 ASP A O 1
ATOM 1452 N N . ALA A 1 177 ? 50.538 34.097 -6.068 1.00 14.08 177 ALA A N 1
ATOM 1453 C CA . ALA A 1 177 ? 49.344 33.821 -5.279 1.00 13.95 177 ALA A CA 1
ATOM 1454 C C . ALA A 1 177 ? 48.092 33.856 -6.141 1.00 14.52 177 ALA A C 1
ATOM 1455 O O . ALA A 1 177 ? 48.124 34.324 -7.279 1.00 14.14 177 ALA A O 1
ATOM 1457 N N . THR A 1 178 ? 46.999 33.333 -5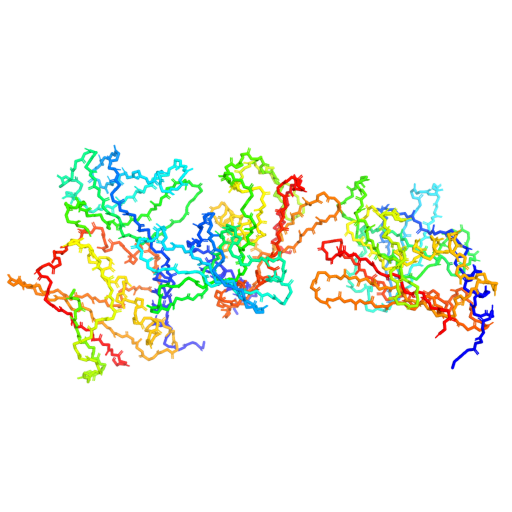.591 1.00 13.70 178 THR A N 1
ATOM 1458 C CA . THR A 1 178 ? 45.703 33.361 -6.256 1.00 14.56 178 THR A CA 1
ATOM 1459 C C . THR A 1 178 ? 44.867 34.228 -5.320 1.00 15.78 178 THR A C 1
ATOM 1460 O O . THR A 1 178 ? 45.320 34.581 -4.232 1.00 16.08 178 THR A O 1
ATOM 1464 N N . SER A 1 179 ? 43.654 34.569 -5.730 1.00 16.59 179 SER A N 1
ATOM 1465 C CA . SER A 1 179 ? 42.796 35.402 -4.903 1.00 18.49 179 SER A CA 1
ATOM 1466 C C . SER A 1 179 ? 42.348 34.694 -3.626 1.00 19.11 179 SER A C 1
ATOM 1467 O O . SER A 1 179 ? 41.758 35.318 -2.745 1.00 21.66 179 SER A O 1
ATOM 1470 N N . SER A 1 180 ? 42.638 33.397 -3.528 1.00 18.17 180 SER A N 1
ATOM 1471 C CA . SER A 1 180 ? 42.251 32.590 -2.371 1.00 18.85 180 SER A CA 1
ATOM 1472 C C . SER A 1 180 ? 43.409 32.212 -1.445 1.00 18.59 180 SER A C 1
ATOM 1473 O O . SER A 1 180 ? 43.189 31.667 -0.366 1.00 18.65 180 SER A O 1
ATOM 1476 N N . SER A 1 181 ? 44.636 32.496 -1.870 1.00 17.08 181 SER A N 1
ATOM 1477 C CA . SER A 1 181 ? 45.829 32.154 -1.098 1.00 17.06 181 SER A CA 1
ATOM 1478 C C . SER A 1 181 ? 45.913 32.716 0.322 1.00 15.81 181 SER A C 1
ATOM 1479 O O . SER A 1 181 ? 45.733 33.916 0.536 1.00 16.72 181 SER A O 1
ATOM 1482 N N . THR A 1 182 ? 46.204 31.831 1.275 1.00 16.05 182 THR A N 1
ATOM 1483 C CA . THR A 1 182 ? 46.375 32.196 2.684 1.00 15.49 182 THR A CA 1
ATOM 1484 C C . THR A 1 182 ? 47.872 32.413 2.891 1.00 14.55 182 THR A C 1
ATOM 1485 O O . THR A 1 182 ? 48.664 32.116 2.001 1.00 12.80 182 THR A O 1
ATOM 1489 N N . ARG A 1 183 ? 48.269 32.912 4.059 1.00 12.93 183 ARG A N 1
ATOM 1490 C CA . ARG A 1 183 ? 49.689 33.113 4.314 1.00 13.02 183 ARG A CA 1
ATOM 1491 C C . ARG A 1 183 ? 50.408 31.772 4.260 1.00 11.50 183 ARG A C 1
ATOM 1492 O O . ARG A 1 183 ? 51.520 31.680 3.747 1.00 12.42 183 ARG A O 1
ATOM 1500 N N . SER A 1 184 ? 49.763 30.731 4.779 1.00 12.09 184 SER A N 1
ATOM 1501 C CA . SER A 1 184 ? 50.351 29.399 4.753 1.00 12.72 184 SER A CA 1
ATOM 1502 C C . SER A 1 184 ? 50.639 28.993 3.310 1.00 12.05 184 SER A C 1
ATOM 1503 O O . SER A 1 184 ? 51.725 28.502 3.004 1.00 12.22 184 SER A O 1
ATOM 1506 N N . ASP A 1 185 ? 49.663 29.193 2.427 1.00 12.83 185 ASP A N 1
ATOM 1507 C CA . ASP A 1 185 ? 49.839 28.836 1.016 1.00 10.78 185 ASP A CA 1
ATOM 1508 C C . ASP A 1 185 ? 51.013 29.575 0.386 1.00 11.97 185 ASP A C 1
ATOM 1509 O O . ASP A 1 185 ? 51.832 28.971 -0.310 1.00 11.32 185 ASP A O 1
ATOM 1514 N N . ILE A 1 186 ? 51.084 30.881 0.634 1.00 10.37 186 ILE A N 1
ATOM 1515 C CA . ILE A 1 186 ? 52.128 31.728 0.059 1.00 11.53 186 ILE A CA 1
ATOM 1516 C C . ILE A 1 186 ? 53.515 31.514 0.650 1.00 10.71 186 ILE A C 1
ATOM 1517 O O . ILE A 1 186 ? 54.521 31.614 -0.056 1.00 12.19 186 ILE A O 1
ATOM 1522 N N . PHE A 1 187 ? 53.575 31.208 1.940 1.00 10.29 187 PHE A N 1
ATOM 1523 C CA . PHE A 1 187 ? 54.857 31.007 2.606 1.00 9.78 187 PHE A CA 1
ATOM 1524 C C . PHE A 1 187 ? 55.412 29.585 2.494 1.00 11.05 187 PHE A C 1
ATOM 1525 O O . PHE A 1 187 ? 56.578 29.356 2.795 1.00 10.11 187 PHE A O 1
ATOM 1533 N N . LYS A 1 188 ? 54.591 28.632 2.064 1.00 11.17 188 LYS A N 1
ATOM 1534 C CA . LYS A 1 188 ? 55.050 27.251 1.963 1.00 12.73 188 LYS A CA 1
ATOM 1535 C C . LYS A 1 188 ? 56.317 27.097 1.132 1.00 11.27 188 LYS A C 1
ATOM 1536 O O . LYS A 1 188 ? 57.107 26.187 1.366 1.00 10.43 188 LYS A O 1
ATOM 1542 N N . LYS A 1 189 ? 56.516 27.988 0.167 1.00 11.48 189 LYS A N 1
ATOM 1543 C CA . LYS A 1 189 ? 57.712 27.918 -0.668 1.00 9.55 189 LYS A CA 1
ATOM 1544 C C . LYS A 1 189 ? 58.980 27.979 0.178 1.00 10.31 189 LYS A C 1
ATOM 1545 O O . LYS A 1 189 ? 60.004 27.393 -0.182 1.00 10.85 189 LYS A O 1
ATOM 1551 N N . TYR A 1 190 ? 58.908 28.653 1.325 1.00 10.52 190 TYR A N 1
ATOM 1552 C CA . TYR A 1 190 ? 60.081 28.791 2.177 1.00 8.87 190 TYR A CA 1
ATOM 1553 C C . TYR A 1 190 ? 60.467 27.513 2.909 1.00 10.08 190 TYR A C 1
ATOM 1554 O O . TYR A 1 190 ? 61.468 27.485 3.614 1.00 9.50 190 TYR A O 1
ATOM 1563 N N . LYS A 1 191 ? 59.681 26.454 2.748 1.00 10.32 191 LYS A N 1
ATOM 1564 C CA . LYS A 1 191 ? 60.015 25.202 3.411 1.00 10.85 191 LYS A CA 1
ATOM 1565 C C . LYS A 1 191 ? 61.315 24.620 2.862 1.00 11.17 191 LYS A C 1
ATOM 1566 O O . LYS A 1 191 ? 61.927 23.768 3.504 1.00 14.16 191 LYS A O 1
ATOM 1572 N N . ASP A 1 192 ? 61.750 25.070 1.684 1.00 11.82 192 ASP A N 1
ATOM 1573 C CA . ASP A 1 192 ? 63.010 24.554 1.152 1.00 13.60 192 ASP A CA 1
ATOM 1574 C C . ASP A 1 192 ? 64.206 25.110 1.927 1.00 11.37 192 ASP A C 1
ATOM 1575 O O . ASP A 1 192 ? 65.343 24.687 1.710 1.00 11.98 192 ASP A O 1
ATOM 1580 N N . ASN A 1 193 ? 63.937 26.056 2.825 1.00 11.79 193 ASN A N 1
ATOM 1581 C CA . ASN A 1 193 ? 64.969 26.669 3.666 1.00 9.73 193 ASN A CA 1
ATOM 1582 C C . ASN A 1 193 ? 66.172 27.115 2.839 1.00 9.78 193 ASN A C 1
ATOM 1583 O O . ASN A 1 193 ? 67.306 27.053 3.312 1.00 10.89 193 ASN A O 1
ATOM 1588 N N . LYS A 1 194 ? 65.931 27.559 1.607 1.00 12.73 194 LYS A N 1
ATOM 1589 C CA . LYS A 1 194 ? 67.031 27.992 0.745 1.00 12.74 194 LYS A CA 1
ATOM 1590 C C . LYS A 1 194 ? 67.867 29.050 1.440 1.00 13.67 194 LYS A C 1
ATOM 1591 O O . LYS A 1 194 ? 67.352 30.056 1.928 1.00 13.22 194 LYS A O 1
ATOM 1597 N N . THR A 1 195 ? 69.172 28.816 1.452 1.00 14.37 195 THR A N 1
ATOM 1598 C CA . THR A 1 195 ? 70.103 29.687 2.140 1.00 13.17 195 THR A CA 1
ATOM 1599 C C . THR A 1 195 ? 71.249 30.172 1.257 1.00 16.51 195 THR A C 1
ATOM 1600 O O . THR A 1 195 ? 71.686 29.469 0.342 1.00 14.20 195 THR A O 1
ATOM 1604 N N . ILE A 1 196 ? 71.726 31.377 1.551 1.00 16.20 196 ILE A N 1
ATOM 1605 C CA . ILE A 1 196 ? 72.826 31.987 0.813 1.00 17.16 196 ILE A CA 1
ATOM 1606 C C . ILE A 1 196 ? 73.863 32.541 1.779 1.00 16.62 196 ILE A C 1
ATOM 1607 O O . ILE A 1 196 ? 73.514 33.105 2.817 1.00 14.27 196 ILE A O 1
ATOM 1612 N N . ASN A 1 197 ? 75.138 32.378 1.436 1.00 17.77 197 ASN A N 1
ATOM 1613 C CA . ASN A 1 197 ? 76.212 32.925 2.257 1.00 18.61 197 ASN A CA 1
ATOM 1614 C C . ASN A 1 197 ? 76.476 34.308 1.670 1.00 18.13 197 ASN A C 1
ATOM 1615 O O . ASN A 1 197 ? 76.719 34.442 0.471 1.00 17.71 197 ASN A O 1
ATOM 1620 N N . MET A 1 198 ? 76.418 35.338 2.508 1.00 17.72 198 MET A N 1
ATOM 1621 C CA . MET A 1 198 ? 76.621 36.702 2.035 1.00 16.82 198 MET A CA 1
ATOM 1622 C C . MET A 1 198 ? 77.890 36.875 1.203 1.00 16.60 198 MET A C 1
ATOM 1623 O O . MET A 1 198 ? 77.933 37.703 0.294 1.00 15.63 198 MET A O 1
ATOM 1628 N N . LYS A 1 199 ? 78.920 36.093 1.506 1.00 16.78 199 LYS A N 1
ATOM 1629 C CA . LYS A 1 199 ? 80.178 36.207 0.773 1.00 18.49 199 LYS A CA 1
ATOM 1630 C C . LYS A 1 199 ? 80.059 35.725 -0.669 1.00 18.39 199 LYS A C 1
ATOM 1631 O O . LYS A 1 199 ? 80.885 36.080 -1.514 1.00 17.79 199 LYS A O 1
ATOM 1637 N N . ASP A 1 200 ? 79.035 34.919 -0.943 1.00 17.93 200 ASP A N 1
ATOM 1638 C CA . ASP A 1 200 ? 78.795 34.397 -2.288 1.00 20.19 200 ASP A CA 1
ATOM 1639 C C . ASP A 1 200 ? 77.787 35.268 -3.025 1.00 20.33 200 ASP A C 1
ATOM 1640 O O . ASP A 1 200 ? 77.553 35.091 -4.221 1.00 21.25 200 ASP A O 1
ATOM 1645 N N . PHE A 1 201 ? 77.189 36.206 -2.299 1.00 20.98 201 PHE A N 1
ATOM 1646 C CA . PHE A 1 201 ? 76.196 37.111 -2.868 1.00 20.70 201 PHE A CA 1
ATOM 1647 C C . PHE A 1 201 ? 76.846 38.201 -3.715 1.00 22.69 201 PHE A C 1
ATOM 1648 O O . PHE A 1 201 ? 77.737 38.910 -3.248 1.00 21.48 201 PHE A O 1
ATOM 1656 N N . SER A 1 202 ? 76.395 38.339 -4.959 1.00 22.81 202 SER A N 1
ATOM 1657 C CA . SER A 1 202 ? 76.944 39.356 -5.853 1.00 25.32 202 SER A CA 1
ATOM 1658 C C . SER A 1 202 ? 76.051 40.589 -5.904 1.00 25.06 202 SER A C 1
ATOM 1659 O O . SER A 1 202 ? 76.486 41.698 -5.604 1.00 26.31 202 SER A O 1
ATOM 1662 N N . HIS A 1 203 ? 74.798 40.380 -6.291 1.00 24.52 203 HIS A N 1
ATOM 1663 C CA . HIS A 1 203 ? 73.823 41.459 -6.384 1.00 23.96 203 HIS A CA 1
ATOM 1664 C C . HIS A 1 203 ? 72.470 40.841 -6.681 1.00 22.57 203 HIS A C 1
ATOM 1665 O O . HIS A 1 203 ? 72.340 39.622 -6.762 1.00 23.28 203 HIS A O 1
ATOM 1672 N N . PHE A 1 204 ? 71.460 41.683 -6.843 1.00 22.10 204 PHE A N 1
ATOM 1673 C CA . PHE A 1 204 ? 70.132 41.187 -7.153 1.00 21.28 204 PHE A CA 1
ATOM 1674 C C . PHE A 1 204 ? 69.520 42.046 -8.246 1.00 22.59 204 PHE A C 1
ATOM 1675 O O . PHE A 1 204 ? 69.999 43.143 -8.540 1.00 22.64 204 PHE A O 1
ATOM 1683 N N . ASP A 1 205 ? 68.467 41.526 -8.857 1.00 21.42 205 ASP A N 1
ATOM 1684 C CA . ASP A 1 205 ? 67.764 42.233 -9.908 1.00 21.75 205 ASP A CA 1
ATOM 1685 C C . ASP A 1 205 ? 66.283 42.092 -9.630 1.00 20.12 205 ASP A C 1
ATOM 1686 O O . ASP A 1 205 ? 65.819 41.022 -9.249 1.00 21.81 205 ASP A O 1
ATOM 1691 N N . ILE A 1 206 ? 65.553 43.184 -9.801 1.00 19.58 206 ILE A N 1
ATOM 1692 C CA . ILE A 1 206 ? 64.112 43.185 -9.624 1.00 18.71 206 ILE A CA 1
ATOM 1693 C C . ILE A 1 206 ? 63.556 43.519 -10.999 1.00 19.50 206 ILE A C 1
ATOM 1694 O O . ILE A 1 206 ? 63.862 44.576 -11.552 1.00 19.67 206 ILE A O 1
ATOM 1699 N N . TYR A 1 207 ? 62.763 42.609 -11.554 1.00 17.75 207 TYR A N 1
ATOM 1700 C CA . TYR A 1 207 ? 62.154 42.820 -12.864 1.00 19.79 207 TYR A CA 1
ATOM 1701 C C . TYR A 1 207 ? 60.656 43.024 -12.697 1.00 18.94 207 TYR A C 1
ATOM 1702 O O . TYR A 1 207 ? 59.949 42.105 -12.293 1.00 19.34 207 TYR A O 1
ATOM 1711 N N . LEU A 1 208 ? 60.170 44.224 -12.985 1.00 18.13 208 LEU A N 1
ATOM 1712 C CA . LEU A 1 208 ? 58.741 44.486 -12.890 1.00 17.97 208 LEU A CA 1
ATOM 1713 C C . LEU A 1 208 ? 58.203 44.668 -14.306 1.00 19.29 208 LEU A C 1
ATOM 1714 O O . LEU A 1 208 ? 58.861 45.276 -15.150 1.00 19.14 208 LEU A O 1
ATOM 1719 N N . TRP A 1 209 ? 57.013 44.138 -14.567 1.00 18.58 209 TRP A N 1
ATOM 1720 C CA . TRP A 1 209 ? 56.411 44.260 -15.892 1.00 19.33 209 TRP A CA 1
ATOM 1721 C C . TRP A 1 209 ? 54.993 44.801 -15.816 1.00 20.49 209 TRP A C 1
ATOM 1722 O O . TRP A 1 209 ? 54.247 44.483 -14.887 1.00 20.24 209 TRP A O 1
ATOM 1733 N N . THR A 1 210 ? 54.624 45.622 -16.796 1.00 21.30 210 THR A N 1
ATOM 1734 C CA . THR A 1 210 ? 53.291 46.210 -16.837 1.00 22.19 210 THR A CA 1
ATOM 1735 C C . THR A 1 210 ? 52.457 45.546 -17.926 1.00 24.11 210 THR A C 1
ATOM 1736 O O . THR A 1 210 ? 51.290 45.890 -18.124 1.00 22.33 210 THR A O 1
ATOM 1740 N N . LYS A 1 211 ? 53.064 44.594 -18.630 1.00 26.64 211 LYS A N 1
ATOM 1741 C CA . LYS A 1 211 ? 52.384 43.882 -19.707 1.00 29.81 211 LYS A CA 1
ATOM 1742 C C . LYS A 1 211 ? 53.172 42.649 -20.145 1.00 31.42 211 LYS A C 1
ATOM 1743 O O . LYS A 1 211 ? 54.253 42.393 -19.569 1.00 33.48 211 LYS A O 1
ATOM 1746 N N . LYS B 1 1 ? 26.999 39.342 -8.590 1.00 40.09 1 LYS B N 1
ATOM 1747 C CA . LYS B 1 1 ? 26.326 38.139 -8.022 1.00 38.71 1 LYS B CA 1
ATOM 1748 C C . LYS B 1 1 ? 26.898 37.799 -6.647 1.00 38.54 1 LYS B C 1
ATOM 1749 O O . LYS B 1 1 ? 27.142 36.632 -6.333 1.00 37.71 1 LYS B O 1
ATOM 1750 N N . SER B 1 2 ? 27.108 38.827 -5.829 1.00 38.64 2 SER B N 1
ATOM 1751 C CA . SER B 1 2 ? 27.650 38.642 -4.486 1.00 39.47 2 SER B CA 1
ATOM 1752 C C . SER B 1 2 ? 26.579 38.854 -3.417 1.00 40.29 2 SER B C 1
ATOM 1753 O O . SER B 1 2 ? 25.724 39.732 -3.542 1.00 38.72 2 SER B O 1
ATOM 1756 N N . ASP B 1 3 ? 26.642 38.047 -2.362 1.00 41.01 3 ASP B N 1
ATOM 1757 C CA . ASP B 1 3 ? 25.673 38.117 -1.274 1.00 42.68 3 ASP B CA 1
ATOM 1758 C C . ASP B 1 3 ? 26.334 38.489 0.056 1.00 43.55 3 ASP B C 1
ATOM 1759 O O . ASP B 1 3 ? 27.468 38.091 0.326 1.00 43.25 3 ASP B O 1
ATOM 1764 N N . SER B 1 4 ? 25.616 39.253 0.878 1.00 44.80 4 SER B N 1
ATOM 1765 C CA . SER B 1 4 ? 26.114 39.690 2.186 1.00 45.22 4 SER B CA 1
ATOM 1766 C C . SER B 1 4 ? 27.553 40.182 2.121 1.00 44.66 4 SER B C 1
ATOM 1767 O O . SER B 1 4 ? 28.373 39.842 2.974 1.00 44.53 4 SER B O 1
ATOM 1770 N N . GLU B 1 5 ? 27.852 40.985 1.107 1.00 43.77 5 GLU B N 1
ATOM 1771 C CA . GLU B 1 5 ? 29.194 41.519 0.917 1.00 43.99 5 GLU B CA 1
ATOM 1772 C C . GLU B 1 5 ? 29.690 42.372 2.079 1.00 42.01 5 GLU B C 1
ATOM 1773 O O . GLU B 1 5 ? 30.799 42.172 2.575 1.00 42.79 5 GLU B O 1
ATOM 1779 N N . ASN B 1 6 ? 28.864 43.320 2.510 1.00 40.11 6 ASN B N 1
ATOM 1780 C CA . ASN B 1 6 ? 29.233 44.226 3.593 1.00 36.78 6 ASN B CA 1
ATOM 1781 C C . ASN B 1 6 ? 29.856 43.557 4.814 1.00 34.49 6 ASN B C 1
ATOM 1782 O O . ASN B 1 6 ? 31.056 43.697 5.055 1.00 33.38 6 ASN B O 1
ATOM 1787 N N . ILE B 1 7 ? 29.045 42.840 5.588 1.00 32.23 7 ILE B N 1
ATOM 1788 C CA . ILE B 1 7 ? 29.549 42.179 6.786 1.00 29.52 7 ILE B CA 1
ATOM 1789 C C . ILE B 1 7 ? 30.809 41.365 6.498 1.00 27.26 7 ILE B C 1
ATOM 1790 O O . ILE B 1 7 ? 31.731 41.339 7.310 1.00 24.26 7 ILE B O 1
ATOM 1795 N N . LYS B 1 8 ? 30.853 40.711 5.341 1.00 26.06 8 LYS B N 1
ATOM 1796 C CA . LYS B 1 8 ? 32.019 39.917 4.974 1.00 25.66 8 LYS B CA 1
ATOM 1797 C C . LYS B 1 8 ? 33.242 40.803 4.755 1.00 24.25 8 LYS B C 1
ATOM 1798 O O . LYS B 1 8 ? 34.353 40.443 5.143 1.00 23.31 8 LYS B O 1
ATOM 1804 N N . ASP B 1 9 ? 33.038 41.961 4.133 1.00 23.55 9 ASP B N 1
ATOM 1805 C CA . ASP B 1 9 ? 34.141 42.882 3.878 1.00 23.23 9 ASP B CA 1
ATOM 1806 C C . ASP B 1 9 ? 34.650 43.485 5.182 1.00 20.62 9 ASP B C 1
ATOM 1807 O O . ASP B 1 9 ? 35.849 43.721 5.338 1.00 19.65 9 ASP B O 1
ATOM 1812 N N . VAL B 1 10 ? 33.730 43.736 6.109 1.00 19.45 10 VAL B N 1
ATOM 1813 C CA . VAL B 1 10 ? 34.083 44.295 7.414 1.00 18.31 10 VAL B CA 1
ATOM 1814 C C . VAL B 1 10 ? 34.901 43.262 8.170 1.00 17.55 10 VAL B C 1
ATOM 1815 O O . VAL B 1 10 ? 35.934 43.576 8.761 1.00 16.77 10 VAL B O 1
ATOM 1819 N N . LYS B 1 11 ? 34.429 42.021 8.147 1.00 17.43 11 LYS B N 1
ATOM 1820 C CA . LYS B 1 11 ? 35.129 40.939 8.819 1.00 16.77 11 LYS B CA 1
ATOM 1821 C C . LYS B 1 11 ? 36.520 40.769 8.216 1.00 17.49 11 LYS B C 1
ATOM 1822 O O . LYS B 1 11 ? 37.489 40.536 8.934 1.00 16.56 11 LYS B O 1
ATOM 1828 N N . LEU B 1 12 ? 36.624 40.900 6.896 1.00 18.11 12 LEU B N 1
ATOM 1829 C CA . LEU B 1 12 ? 37.916 40.767 6.230 1.00 18.72 12 LEU B CA 1
ATOM 1830 C C . LEU B 1 12 ? 38.912 41.821 6.701 1.00 17.42 12 LEU B C 1
ATOM 1831 O O . LEU B 1 12 ? 40.070 41.510 6.980 1.00 16.64 12 LEU B O 1
ATOM 1836 N N . GLN B 1 13 ? 38.465 43.069 6.798 1.00 17.09 13 GLN B N 1
ATOM 1837 C CA . GLN B 1 13 ? 39.353 44.133 7.240 1.00 15.38 13 GLN B CA 1
ATOM 1838 C C . GLN B 1 13 ? 39.866 43.838 8.642 1.00 14.76 13 GLN B C 1
ATOM 1839 O O . GLN B 1 13 ? 41.040 44.041 8.937 1.00 14.08 13 GLN B O 1
ATOM 1845 N N . LEU B 1 14 ? 38.975 43.353 9.500 1.00 14.45 14 LEU B N 1
ATOM 1846 C CA . LEU B 1 14 ? 39.329 43.034 10.878 1.00 13.25 14 LEU B CA 1
ATOM 1847 C C . LEU B 1 14 ? 40.270 41.838 10.961 1.00 14.25 14 LEU B C 1
ATOM 1848 O O . LEU B 1 14 ? 41.227 41.838 11.738 1.00 13.33 14 LEU B O 1
ATOM 1853 N N . ASN B 1 15 ? 39.988 40.820 10.153 1.00 16.42 15 ASN B N 1
ATOM 1854 C CA . ASN B 1 15 ? 40.804 39.615 10.127 1.00 18.18 15 ASN B CA 1
ATOM 1855 C C . ASN B 1 15 ? 42.224 39.995 9.720 1.00 19.37 15 ASN B C 1
ATOM 1856 O O . ASN B 1 15 ? 43.196 39.526 10.314 1.00 19.95 15 ASN B O 1
ATOM 1861 N N . TYR B 1 16 ? 42.339 40.865 8.720 1.00 19.65 16 TYR B N 1
ATOM 1862 C CA . TYR B 1 16 ? 43.646 41.316 8.251 1.00 21.37 16 TYR B CA 1
ATOM 1863 C C . TYR B 1 16 ? 44.344 42.088 9.361 1.00 19.50 16 TYR B C 1
ATOM 1864 O O . TYR B 1 16 ? 45.477 41.796 9.731 1.00 20.00 16 TYR B O 1
ATOM 1873 N N . ALA B 1 17 ? 43.642 43.084 9.888 1.00 17.71 17 ALA B N 1
ATOM 1874 C CA . ALA B 1 17 ? 44.178 43.944 10.929 1.00 15.62 17 ALA B CA 1
ATOM 1875 C C . ALA B 1 17 ? 44.719 43.267 12.189 1.00 14.48 17 ALA B C 1
ATOM 1876 O O . ALA B 1 17 ? 45.817 43.588 12.644 1.00 15.86 17 ALA B O 1
ATOM 1878 N N . TYR B 1 18 ? 43.960 42.330 12.752 1.00 13.60 18 TYR B N 1
ATOM 1879 C CA . TYR B 1 18 ? 44.366 41.680 13.988 1.00 12.87 18 TYR B CA 1
ATOM 1880 C C . TYR B 1 18 ? 45.278 40.454 13.904 1.00 12.51 18 TYR B C 1
ATOM 1881 O O . TYR B 1 18 ? 45.788 39.990 14.925 1.00 12.42 18 TYR B O 1
ATOM 1890 N N . GLU B 1 19 ? 45.498 39.941 12.698 1.00 13.42 19 GLU B N 1
ATOM 1891 C CA . GLU B 1 19 ? 46.379 38.783 12.520 1.00 14.36 19 GLU B CA 1
ATOM 1892 C C . GLU B 1 19 ? 47.804 39.321 12.429 1.00 15.91 19 GLU B C 1
ATOM 1893 O O . GLU B 1 19 ? 48.396 39.369 11.346 1.00 16.15 19 GLU B O 1
ATOM 1899 N N . ILE B 1 20 ? 48.363 39.717 13.566 1.00 15.27 20 ILE B N 1
ATOM 1900 C CA . ILE B 1 20 ? 49.701 40.291 13.561 1.00 17.53 20 ILE B CA 1
ATOM 1901 C C . ILE B 1 20 ? 50.458 40.060 14.860 1.00 16.90 20 ILE B C 1
ATOM 1902 O O . ILE B 1 20 ? 49.864 39.773 15.901 1.00 17.68 20 ILE B O 1
ATOM 1907 N N . ILE B 1 21 ? 51.780 40.150 14.790 1.00 14.57 21 ILE B N 1
ATOM 1908 C CA . ILE B 1 21 ? 52.601 40.007 15.978 1.00 13.80 21 ILE B CA 1
ATOM 1909 C C . ILE B 1 21 ? 52.679 41.426 16.525 1.00 12.46 21 ILE B C 1
ATOM 1910 O O . ILE B 1 21 ? 52.965 42.372 15.793 1.00 12.73 21 ILE B O 1
ATOM 1915 N N . PRO B 1 22 ? 52.379 41.597 17.814 1.00 11.13 22 PRO B N 1
ATOM 1916 C CA . PRO B 1 22 ? 52.423 42.930 18.412 1.00 11.49 22 PRO B CA 1
ATOM 1917 C C . PRO B 1 22 ? 53.818 43.413 18.785 1.00 11.85 22 PRO B C 1
ATOM 1918 O O . PRO B 1 22 ? 54.751 42.613 18.931 1.00 11.91 22 PRO B O 1
ATOM 1922 N N . VAL B 1 23 ? 53.948 44.732 18.909 1.00 9.59 23 VAL B N 1
ATOM 1923 C CA . VAL B 1 23 ? 55.188 45.369 19.326 1.00 10.40 23 VAL B CA 1
ATOM 1924 C C . VAL B 1 23 ? 55.131 45.217 20.845 1.00 11.33 23 VAL B C 1
ATOM 1925 O O . VAL B 1 23 ? 54.356 45.896 21.522 1.00 11.28 23 VAL B O 1
ATOM 1929 N N . ASP B 1 24 ? 55.952 44.314 21.369 1.00 9.89 24 ASP B N 1
ATOM 1930 C CA . ASP B 1 24 ? 55.958 43.996 22.792 1.00 11.91 24 ASP B CA 1
ATOM 1931 C C . ASP B 1 24 ? 57.356 44.110 23.395 1.00 13.01 24 ASP B C 1
ATOM 1932 O O . ASP B 1 24 ? 58.213 43.261 23.150 1.00 11.69 24 ASP B O 1
ATOM 1937 N N . TYR B 1 25 ? 57.575 45.162 24.183 1.00 11.67 25 TYR B N 1
ATOM 1938 C CA . TYR B 1 25 ? 58.868 45.403 24.819 1.00 13.79 25 TYR B CA 1
ATOM 1939 C C . TYR B 1 25 ? 58.673 45.940 26.231 1.00 13.68 25 TYR B C 1
ATOM 1940 O O . TYR B 1 25 ? 57.745 46.703 26.495 1.00 11.79 25 TYR B O 1
ATOM 1949 N N . THR B 1 26 ? 59.561 45.549 27.137 1.00 12.89 26 THR B N 1
ATOM 1950 C CA . THR B 1 26 ? 59.455 45.992 28.520 1.00 13.88 26 THR B CA 1
ATOM 1951 C C . THR B 1 26 ? 60.665 46.790 28.991 1.00 13.60 26 THR B C 1
ATOM 1952 O O . THR B 1 26 ? 61.790 46.581 28.522 1.00 14.73 26 THR B O 1
ATOM 1956 N N . ASN B 1 27 ? 60.410 47.711 29.915 1.00 12.50 27 ASN B N 1
ATOM 1957 C CA . ASN B 1 27 ? 61.443 48.552 30.514 1.00 13.85 27 ASN B CA 1
ATOM 1958 C C . ASN B 1 27 ? 62.221 49.345 29.476 1.00 13.94 27 ASN B C 1
ATOM 1959 O O . ASN B 1 27 ? 63.447 49.256 29.388 1.00 14.98 27 ASN B O 1
ATOM 1964 N N . CYS B 1 28 ? 61.487 50.133 28.698 1.00 12.21 28 CYS B N 1
ATOM 1965 C CA . CYS B 1 28 ? 62.054 50.955 27.635 1.00 12.35 28 CYS B CA 1
ATOM 1966 C C . CYS B 1 28 ? 62.106 52.422 28.024 1.00 11.47 28 CYS B C 1
ATOM 1967 O O . CYS B 1 28 ? 61.201 52.934 28.672 1.00 11.71 28 CYS B O 1
ATOM 1970 N N . ASN B 1 29 ? 63.158 53.104 27.589 1.00 11.62 29 ASN B N 1
ATOM 1971 C CA . ASN B 1 29 ? 63.321 54.514 27.907 1.00 8.37 29 ASN B CA 1
ATOM 1972 C C . ASN B 1 29 ? 62.550 55.464 26.996 1.00 9.77 29 ASN B C 1
ATOM 1973 O O . ASN B 1 29 ? 62.583 55.340 25.769 1.00 10.41 29 ASN B O 1
ATOM 1978 N N . ILE B 1 30 ? 61.843 56.411 27.604 1.00 9.26 30 ILE B N 1
ATOM 1979 C CA . ILE B 1 30 ? 61.139 57.421 26.824 1.00 9.72 30 ILE B CA 1
ATOM 1980 C C . ILE B 1 30 ? 62.211 58.435 26.436 1.00 10.14 30 ILE B C 1
ATOM 1981 O O . ILE B 1 30 ? 62.687 59.195 27.286 1.00 12.25 30 ILE B O 1
ATOM 1986 N N . ASP B 1 31 ? 62.607 58.446 25.167 1.00 9.25 31 ASP B N 1
ATOM 1987 C CA . ASP B 1 31 ? 63.629 59.385 24.721 1.00 10.66 31 ASP B CA 1
ATOM 1988 C C . ASP B 1 31 ? 63.099 60.804 24.528 1.00 10.71 31 ASP B C 1
ATOM 1989 O O . ASP B 1 31 ? 63.807 61.777 24.811 1.00 11.66 31 ASP B O 1
ATOM 1994 N N . TYR B 1 32 ? 61.864 60.931 24.052 1.00 8.74 32 TYR B N 1
ATOM 1995 C CA . TYR B 1 32 ? 61.286 62.255 23.830 1.00 8.33 32 TYR B CA 1
ATOM 1996 C C . TYR B 1 32 ? 59.760 62.205 23.853 1.00 7.75 32 TYR B C 1
ATOM 1997 O O . TYR B 1 32 ? 59.155 61.185 23.524 1.00 8.04 32 TYR B O 1
ATOM 2006 N N . LEU B 1 33 ? 59.145 63.316 24.238 1.00 7.81 33 LEU B N 1
ATOM 2007 C CA . LEU B 1 33 ? 57.689 63.411 24.296 1.00 9.31 33 LEU B CA 1
ATOM 2008 C C . LEU B 1 33 ? 57.201 64.671 23.596 1.00 10.13 33 LEU B C 1
ATOM 2009 O O . LEU B 1 33 ? 57.706 65.764 23.851 1.00 11.04 33 LEU B O 1
ATOM 2014 N N . THR B 1 34 ? 56.237 64.518 22.695 1.00 8.37 34 THR B N 1
ATOM 2015 C CA . THR B 1 34 ? 55.662 65.673 22.024 1.00 8.97 34 THR B CA 1
ATOM 2016 C C . THR B 1 34 ? 54.214 65.737 22.486 1.00 9.21 34 THR B C 1
ATOM 2017 O O . THR B 1 34 ? 53.793 64.927 23.312 1.00 8.17 34 THR B O 1
ATOM 2021 N N . THR B 1 35 ? 53.445 66.675 21.948 1.00 7.50 35 THR B N 1
ATOM 2022 C CA . THR B 1 35 ? 52.060 66.828 22.375 1.00 8.17 35 THR B CA 1
ATOM 2023 C C . THR B 1 35 ? 51.192 65.589 22.199 1.00 9.02 35 THR B C 1
ATOM 2024 O O . THR B 1 35 ? 50.300 65.327 23.018 1.00 10.26 35 THR B O 1
ATOM 2028 N N . HIS B 1 36 ? 51.463 64.822 21.146 1.00 9.17 36 HIS B N 1
ATOM 2029 C CA . HIS B 1 36 ? 50.679 63.627 20.853 1.00 9.88 36 HIS B CA 1
ATOM 2030 C C . HIS B 1 36 ? 51.495 62.370 20.554 1.00 9.71 36 HIS B C 1
ATOM 2031 O O . HIS B 1 36 ? 50.930 61.363 20.116 1.00 10.15 36 HIS B O 1
ATOM 2038 N N . ASP B 1 37 ? 52.804 62.412 20.788 1.00 9.16 37 ASP B N 1
ATOM 2039 C CA . ASP B 1 37 ? 53.642 61.242 20.507 1.00 9.77 37 ASP B CA 1
ATOM 2040 C C . ASP B 1 37 ? 54.683 60.891 21.566 1.00 9.33 37 ASP B C 1
ATOM 2041 O O . ASP B 1 37 ? 55.284 61.771 22.188 1.00 8.39 37 ASP B O 1
ATOM 2046 N N . PHE B 1 38 ? 54.887 59.589 21.756 1.00 10.05 38 PHE B N 1
ATOM 2047 C CA . PHE B 1 38 ? 55.913 59.061 22.656 1.00 7.83 38 PHE B CA 1
ATOM 2048 C C . PHE B 1 38 ? 56.986 58.560 21.694 1.00 9.06 38 PHE B C 1
ATOM 2049 O O . PHE B 1 38 ? 56.654 57.880 20.729 1.00 7.21 38 PHE B O 1
ATOM 2057 N N . TYR B 1 39 ? 58.251 58.893 21.937 1.00 8.62 39 TYR B N 1
ATOM 2058 C CA . TYR B 1 39 ? 59.343 58.376 21.109 1.00 9.20 39 TYR B CA 1
ATOM 2059 C C . TYR B 1 39 ? 60.157 57.561 22.106 1.00 8.25 39 TYR B C 1
ATOM 2060 O O . TYR B 1 39 ? 60.860 58.110 22.958 1.00 10.34 39 TYR B O 1
ATOM 2069 N N . ILE B 1 40 ? 60.022 56.243 21.995 1.00 8.09 40 ILE B N 1
ATOM 2070 C CA . ILE B 1 40 ? 60.638 55.287 22.908 1.00 7.90 40 ILE B CA 1
ATOM 2071 C C . ILE B 1 40 ? 61.779 54.499 22.290 1.00 9.45 40 ILE B C 1
ATOM 2072 O O . ILE B 1 40 ? 61.666 53.989 21.180 1.00 10.26 40 ILE B O 1
ATOM 2077 N N . ASP B 1 41 ? 62.870 54.369 23.036 1.00 9.77 41 ASP B N 1
ATOM 2078 C CA . ASP B 1 41 ? 64.031 53.642 22.539 1.00 10.17 41 ASP B CA 1
ATOM 2079 C C . ASP B 1 41 ? 63.935 52.143 22.827 1.00 11.18 41 ASP B C 1
ATOM 2080 O O . ASP B 1 41 ? 63.650 51.740 23.958 1.00 12.14 41 ASP B O 1
ATOM 2085 N N . ILE B 1 42 ? 64.144 51.318 21.800 1.00 11.50 42 ILE B N 1
ATOM 2086 C CA . ILE B 1 42 ? 64.144 49.866 21.988 1.00 11.99 42 ILE B CA 1
ATOM 2087 C C . ILE B 1 42 ? 65.415 49.285 21.361 1.00 13.60 42 ILE B C 1
ATOM 2088 O O . ILE B 1 42 ? 65.503 48.083 21.105 1.00 13.69 42 ILE B O 1
ATOM 2093 N N . SER B 1 43 ? 66.403 50.150 21.138 1.00 14.08 43 SER B N 1
ATOM 2094 C CA . SER B 1 43 ? 67.671 49.751 20.529 1.00 15.23 43 SER B CA 1
ATOM 2095 C C . SER B 1 43 ? 68.362 48.572 21.212 1.00 16.61 43 SER B C 1
ATOM 2096 O O . SER B 1 43 ? 68.947 47.726 20.537 1.00 19.31 43 SER B O 1
ATOM 2099 N N . SER B 1 44 ? 68.303 48.520 22.540 1.00 17.15 44 SER B N 1
ATOM 2100 C CA . SER B 1 44 ? 68.944 47.440 23.297 1.00 20.70 44 SER B CA 1
ATOM 2101 C C . SER B 1 44 ? 68.353 46.078 22.951 1.00 22.22 44 SER B C 1
ATOM 2102 O O . SER B 1 44 ? 69.008 45.043 23.099 1.00 20.12 44 SER B O 1
ATOM 2105 N N . TYR B 1 45 ? 67.106 46.086 22.496 1.00 21.94 45 TYR B N 1
ATOM 2106 C CA . TYR B 1 45 ? 66.414 44.861 22.113 1.00 25.25 45 TYR B CA 1
ATOM 2107 C C . TYR B 1 45 ? 66.733 44.479 20.675 1.00 26.69 45 TYR B C 1
ATOM 2108 O O . TYR B 1 45 ? 67.012 43.319 20.372 1.00 28.48 45 TYR B O 1
ATOM 2117 N N . LYS B 1 46 ? 66.689 45.470 19.793 1.00 27.39 46 LYS B N 1
ATOM 2118 C CA . LYS B 1 46 ? 66.936 45.261 18.374 1.00 28.18 46 LYS B CA 1
ATOM 2119 C C . LYS B 1 46 ? 68.417 45.167 18.017 1.00 29.35 46 LYS B C 1
ATOM 2120 O O . LYS B 1 46 ? 68.767 44.877 16.873 1.00 29.40 46 LYS B O 1
ATOM 2126 N N . LYS B 1 47 ? 69.284 45.406 18.996 1.00 29.63 47 LYS B N 1
ATOM 2127 C CA . LYS B 1 47 ? 70.723 45.350 18.767 1.00 29.73 47 LYS B CA 1
ATOM 2128 C C . LYS B 1 47 ? 71.120 46.299 17.635 1.00 29.54 47 LYS B C 1
ATOM 2129 O O . LYS B 1 47 ? 72.067 46.044 16.890 1.00 29.93 47 LYS B O 1
ATOM 2131 N N . LYS B 1 48 ? 70.376 47.395 17.518 1.00 27.31 48 LYS B N 1
ATOM 2132 C CA . LYS B 1 48 ? 70.611 48.418 16.503 1.00 25.58 48 LYS B CA 1
ATOM 2133 C C . LYS B 1 48 ? 69.720 49.600 16.867 1.00 24.52 48 LYS B C 1
ATOM 2134 O O . LYS B 1 48 ? 68.729 49.422 17.568 1.00 24.16 48 LYS B O 1
ATOM 2136 N N . ASN B 1 49 ? 70.072 50.799 16.411 1.00 23.43 49 ASN B N 1
ATOM 2137 C CA . ASN B 1 49 ? 69.254 51.971 16.714 1.00 21.90 49 ASN B CA 1
ATOM 2138 C C . ASN B 1 49 ? 67.844 51.699 16.211 1.00 19.53 49 ASN B C 1
ATOM 2139 O O . ASN B 1 49 ? 67.632 51.448 15.027 1.00 18.56 49 ASN B O 1
ATOM 2144 N N . PHE B 1 50 ? 66.877 51.748 17.119 1.00 16.30 50 PHE B N 1
ATOM 2145 C CA . PHE B 1 50 ? 65.497 51.460 16.753 1.00 12.94 50 PHE B CA 1
ATOM 2146 C C . PHE B 1 50 ? 64.589 52.124 17.770 1.00 11.54 50 PHE B C 1
ATOM 2147 O O . PHE B 1 50 ? 64.888 52.128 18.964 1.00 12.28 50 PHE B O 1
ATOM 2155 N N . SER B 1 51 ? 63.475 52.673 17.306 1.00 10.57 51 SER B N 1
ATOM 2156 C CA . SER B 1 51 ? 62.559 53.336 18.223 1.00 10.88 51 SER B CA 1
ATOM 2157 C C . SER B 1 51 ? 61.114 52.977 17.943 1.00 10.19 51 SER B C 1
ATOM 2158 O O . SER B 1 51 ? 60.798 52.337 16.944 1.00 9.02 51 SER B O 1
ATOM 2161 N N . VAL B 1 52 ? 60.245 53.394 18.853 1.00 8.49 52 VAL B N 1
ATOM 2162 C CA . VAL B 1 52 ? 58.822 53.172 18.711 1.00 8.25 52 VAL B CA 1
ATOM 2163 C C . VAL B 1 52 ? 58.157 54.534 18.851 1.00 8.57 52 VAL B C 1
ATOM 2164 O O . VAL B 1 52 ? 58.444 55.274 19.789 1.00 8.67 52 VAL B O 1
ATOM 2168 N N . ASP B 1 53 ? 57.306 54.872 17.891 1.00 6.59 53 ASP B N 1
ATOM 2169 C CA . ASP B 1 53 ? 56.552 56.111 17.942 1.00 7.20 53 ASP B CA 1
ATOM 2170 C C . ASP B 1 53 ? 55.119 55.733 18.261 1.00 7.16 53 ASP B C 1
ATOM 2171 O O . ASP B 1 53 ? 54.439 55.132 17.428 1.00 6.17 53 ASP B O 1
ATOM 2176 N N . SER B 1 54 ? 54.676 56.057 19.471 1.00 7.87 54 SER B N 1
ATOM 2177 C CA . SER B 1 54 ? 53.300 55.774 19.863 1.00 7.10 54 SER B CA 1
ATOM 2178 C C . SER B 1 54 ? 52.527 57.086 19.811 1.00 7.81 54 SER B C 1
ATOM 2179 O O . SER B 1 54 ? 52.823 58.017 20.555 1.00 8.42 54 SER B O 1
ATOM 2182 N N . GLU B 1 55 ? 51.539 57.151 18.927 1.00 6.91 55 GLU B N 1
ATOM 2183 C CA . GLU B 1 55 ? 50.726 58.353 18.785 1.00 7.32 55 GLU B CA 1
ATOM 2184 C C . GLU B 1 55 ? 49.492 58.166 19.660 1.00 7.38 55 GLU B C 1
ATOM 2185 O O . GLU B 1 55 ? 48.883 57.090 19.681 1.00 7.29 55 GLU B O 1
ATOM 2191 N N . VAL B 1 56 ? 49.132 59.217 20.383 1.00 6.82 56 VAL B N 1
ATOM 2192 C CA . VAL B 1 56 ? 47.994 59.170 21.290 1.00 7.08 56 VAL B CA 1
ATOM 2193 C C . VAL B 1 56 ? 47.157 60.442 21.221 1.00 6.78 56 VAL B C 1
ATOM 2194 O O . VAL B 1 56 ? 47.497 61.396 20.521 1.00 8.53 56 VAL B O 1
ATOM 2198 N N . GLU B 1 57 ? 46.045 60.433 21.940 1.00 8.32 57 GLU B N 1
ATOM 2199 C CA . GLU B 1 57 ? 45.179 61.594 21.996 1.00 10.20 57 GLU B CA 1
ATOM 2200 C C . GLU B 1 57 ? 45.829 62.644 22.893 1.00 10.17 57 GLU B C 1
ATOM 2201 O O . GLU B 1 57 ? 46.855 62.393 23.525 1.00 9.32 57 GLU B O 1
ATOM 2207 N N . SER B 1 58 ? 45.225 63.823 22.931 1.00 8.84 58 SER B N 1
ATOM 2208 C CA . SER B 1 58 ? 45.733 64.927 23.734 1.00 9.99 58 SER B CA 1
ATOM 2209 C C . SER B 1 58 ? 45.856 64.595 25.219 1.00 10.60 58 SER B C 1
ATOM 2210 O O . SER B 1 58 ? 45.087 63.795 25.770 1.00 9.25 58 SER B O 1
ATOM 2213 N N . TYR B 1 59 ? 46.836 65.234 25.847 1.00 9.65 59 TYR B N 1
ATOM 2214 C CA . TYR B 1 59 ? 47.099 65.116 27.271 1.00 10.86 59 TYR B CA 1
ATOM 2215 C C . TYR B 1 59 ? 47.276 63.712 27.826 1.00 10.72 59 TYR B C 1
ATOM 2216 O O . TYR B 1 59 ? 46.749 63.375 28.891 1.00 12.90 59 TYR B O 1
ATOM 2225 N N . ILE B 1 60 ? 48.025 62.900 27.089 1.00 10.03 60 ILE B N 1
ATOM 2226 C CA . ILE B 1 60 ? 48.357 61.542 27.507 1.00 10.36 60 ILE B CA 1
ATOM 2227 C C . ILE B 1 60 ? 49.865 61.521 27.796 1.00 9.55 60 ILE B C 1
ATOM 2228 O O . ILE B 1 60 ? 50.303 61.006 28.827 1.00 11.52 60 ILE B O 1
ATOM 2233 N N . THR B 1 61 ? 50.659 62.100 26.898 1.00 10.61 61 THR B N 1
ATOM 2234 C CA . THR B 1 61 ? 52.105 62.136 27.097 1.00 10.07 61 THR B CA 1
ATOM 2235 C C . THR B 1 61 ? 52.449 62.993 28.316 1.00 10.77 61 THR B C 1
ATOM 2236 O O . THR B 1 61 ? 53.505 62.828 28.914 1.00 10.96 61 THR B O 1
ATOM 2240 N N . THR B 1 62 ? 51.547 63.897 28.681 1.00 11.85 62 THR B N 1
ATOM 2241 C CA . THR B 1 62 ? 51.763 64.772 29.830 1.00 12.77 62 THR B CA 1
ATOM 2242 C C . THR B 1 62 ? 51.716 64.003 31.148 1.00 13.80 62 THR B C 1
ATOM 2243 O O . THR B 1 62 ? 52.040 64.540 32.208 1.00 14.85 62 THR B O 1
ATOM 2247 N N . LYS B 1 63 ? 51.320 62.738 31.078 1.00 11.65 63 LYS B N 1
ATOM 2248 C CA . LYS B 1 63 ? 51.255 61.895 32.263 1.00 12.67 63 LYS B CA 1
ATOM 2249 C C . LYS B 1 63 ? 52.564 61.132 32.425 1.00 13.43 63 LYS B C 1
ATOM 2250 O O . LYS B 1 63 ? 52.742 60.363 33.373 1.00 16.14 63 LYS B O 1
ATOM 2256 N N . PHE B 1 64 ? 53.488 61.361 31.500 1.00 11.59 64 PHE B N 1
ATOM 2257 C CA . PHE B 1 64 ? 54.784 60.698 31.540 1.00 11.92 64 PHE B CA 1
ATOM 2258 C C . PHE B 1 64 ? 55.886 61.737 31.481 1.00 13.22 64 PHE B C 1
ATOM 2259 O O . PHE B 1 64 ? 55.625 62.929 31.294 1.00 14.03 64 PHE B O 1
ATOM 2267 N N . THR B 1 65 ? 57.124 61.292 31.650 1.00 13.74 65 THR B N 1
ATOM 2268 C CA . THR B 1 65 ? 58.241 62.213 31.589 1.00 15.21 65 THR B CA 1
ATOM 2269 C C . THR B 1 65 ? 59.418 61.607 30.840 1.00 14.55 65 THR B C 1
ATOM 2270 O O . THR B 1 65 ? 59.573 60.388 30.768 1.00 12.31 65 THR B O 1
ATOM 2274 N N . LYS B 1 66 ? 60.235 62.476 30.265 1.00 13.40 66 LYS B N 1
ATOM 2275 C CA . LYS B 1 66 ? 61.411 62.047 29.525 1.00 15.52 66 LYS B CA 1
ATOM 2276 C C . LYS B 1 66 ? 62.270 61.149 30.424 1.00 15.16 66 LYS B C 1
ATOM 2277 O O . LYS B 1 66 ? 62.467 61.441 31.605 1.00 15.01 66 LYS B O 1
ATOM 2283 N N . ASN B 1 67 ? 62.753 60.048 29.857 1.00 13.99 67 ASN B N 1
ATOM 2284 C CA . ASN B 1 67 ? 63.595 59.078 30.551 1.00 13.63 67 ASN B CA 1
ATOM 2285 C C . ASN B 1 67 ? 62.900 58.184 31.577 1.00 13.91 67 ASN B C 1
ATOM 2286 O O . ASN B 1 67 ? 63.552 57.443 32.314 1.00 16.25 67 ASN B O 1
ATOM 2291 N N . GLN B 1 68 ? 61.574 58.254 31.629 1.00 14.96 68 GLN B N 1
ATOM 2292 C CA . GLN B 1 68 ? 60.812 57.379 32.514 1.00 11.98 68 GLN B CA 1
ATOM 2293 C C . GLN B 1 68 ? 60.838 56.041 31.766 1.00 12.65 68 GLN B C 1
ATOM 2294 O O . GLN B 1 68 ? 60.946 56.024 30.538 1.00 11.76 68 GLN B O 1
ATOM 2300 N N . LYS B 1 69 ? 60.758 54.926 32.486 1.00 11.39 69 LYS B N 1
ATOM 2301 C CA . LYS B 1 69 ? 60.778 53.628 31.824 1.00 11.36 69 LYS B CA 1
ATOM 2302 C C . LYS B 1 69 ? 59.348 53.133 31.632 1.00 11.00 69 LYS B C 1
ATOM 2303 O O . LYS B 1 69 ? 58.527 53.213 32.547 1.00 11.22 69 LYS B O 1
ATOM 2309 N N . VAL B 1 70 ? 59.051 52.645 30.431 1.00 10.06 70 VAL B N 1
ATOM 2310 C CA . VAL B 1 70 ? 57.710 52.163 30.124 1.00 10.37 70 VAL B CA 1
ATOM 2311 C C . VAL B 1 70 ? 57.690 50.814 29.429 1.00 9.41 70 VAL B C 1
ATOM 2312 O O . VAL B 1 70 ? 58.704 50.351 28.903 1.00 11.72 70 VAL B O 1
ATOM 2316 N N . ASN B 1 71 ? 56.521 50.183 29.445 1.00 8.92 71 ASN B N 1
ATOM 2317 C CA . ASN B 1 71 ? 56.333 48.921 28.749 1.00 8.34 71 ASN B CA 1
ATOM 2318 C C . ASN B 1 71 ? 55.478 49.266 27.539 1.00 8.70 71 ASN B C 1
ATOM 2319 O O . ASN B 1 71 ? 54.644 50.177 27.595 1.00 8.79 71 ASN B O 1
ATOM 2324 N N . ILE B 1 72 ? 55.695 48.539 26.453 1.00 8.07 72 ILE B N 1
ATOM 2325 C CA . ILE B 1 72 ? 54.964 48.762 25.213 1.00 9.03 72 ILE B CA 1
ATOM 2326 C C . ILE B 1 72 ? 54.263 47.495 24.760 1.00 8.96 72 ILE B C 1
ATOM 2327 O O . ILE B 1 72 ? 54.854 46.419 24.775 1.00 8.33 72 ILE B O 1
ATOM 2332 N N . PHE B 1 73 ? 52.995 47.623 24.392 1.00 8.62 73 PHE B N 1
ATOM 2333 C CA . PHE B 1 73 ? 52.248 46.510 23.821 1.00 6.57 73 PHE B CA 1
ATOM 2334 C C . PHE B 1 73 ? 51.296 47.200 22.865 1.00 8.48 73 PHE B C 1
ATOM 2335 O O . PHE B 1 73 ? 50.212 47.642 23.256 1.00 8.92 73 PHE B O 1
ATOM 2343 N N . GLY B 1 74 ? 51.728 47.318 21.615 1.00 7.60 74 GLY B N 1
ATOM 2344 C CA . GLY B 1 74 ? 50.910 47.986 20.621 1.00 7.87 74 GLY B CA 1
ATOM 2345 C C . GLY B 1 74 ? 50.892 47.277 19.285 1.00 7.11 74 GLY B C 1
ATOM 2346 O O . GLY B 1 74 ? 51.814 46.542 18.943 1.00 7.34 74 GLY B O 1
ATOM 2347 N N . LEU B 1 75 ? 49.835 47.511 18.518 1.00 7.80 75 LEU B N 1
ATOM 2348 C CA . LEU B 1 75 ? 49.703 46.878 17.216 1.00 7.34 75 LEU B CA 1
ATOM 2349 C C . LEU B 1 75 ? 50.143 47.841 16.123 1.00 7.20 75 LEU B C 1
ATOM 2350 O O . LEU B 1 75 ? 49.604 48.945 15.999 1.00 8.18 75 LEU B O 1
ATOM 2355 N N . PRO B 1 76 ? 51.146 47.445 15.318 1.00 7.43 76 PRO B N 1
ATOM 2356 C CA . PRO B 1 76 ? 51.610 48.334 14.248 1.00 9.08 76 PRO B CA 1
ATOM 2357 C C . PRO B 1 76 ? 50.546 48.538 13.172 1.00 9.73 76 PRO B C 1
ATOM 2358 O O . PRO B 1 76 ? 49.888 47.585 12.747 1.00 11.33 76 PRO B O 1
ATOM 2362 N N . TYR B 1 77 ? 50.370 49.776 12.726 1.00 9.81 77 TYR B N 1
ATOM 2363 C CA . TYR B 1 77 ? 49.355 50.039 11.713 1.00 10.15 77 TYR B CA 1
ATOM 2364 C C . TYR B 1 77 ? 49.922 50.377 10.337 1.00 11.55 77 TYR B C 1
ATOM 2365 O O . TYR B 1 77 ? 49.181 50.467 9.355 1.00 11.67 77 TYR B O 1
ATOM 2374 N N . ILE B 1 78 ? 51.236 50.555 10.266 1.00 11.87 78 ILE B N 1
ATOM 2375 C CA . ILE B 1 78 ? 51.898 50.862 9.004 1.00 13.55 78 ILE B CA 1
ATOM 2376 C C . ILE B 1 78 ? 53.371 50.488 9.095 1.00 15.39 78 ILE B C 1
ATOM 2377 O O . ILE B 1 78 ? 53.953 50.491 10.184 1.00 16.21 78 ILE B O 1
ATOM 2382 N N . PHE B 1 79 ? 53.960 50.132 7.958 1.00 15.10 79 PHE B N 1
ATOM 2383 C CA . PHE B 1 79 ? 55.372 49.784 7.910 1.00 18.88 79 PHE B CA 1
ATOM 2384 C C . PHE B 1 79 ? 56.059 50.729 6.936 1.00 19.07 79 PHE B C 1
ATOM 2385 O O . PHE B 1 79 ? 55.511 51.047 5.880 1.00 19.17 79 PHE B O 1
ATOM 2393 N N . THR B 1 80 ? 57.246 51.194 7.301 1.00 18.32 80 THR B N 1
ATOM 2394 C CA . THR B 1 80 ? 57.995 52.098 6.437 1.00 18.57 80 THR B CA 1
ATOM 2395 C C . THR B 1 80 ? 59.431 51.608 6.349 1.00 18.47 80 THR B C 1
ATOM 2396 O O . THR B 1 80 ? 59.808 50.649 7.021 1.00 18.13 80 THR B O 1
ATOM 2400 N N . ARG B 1 81 ? 60.227 52.281 5.528 1.00 19.22 81 ARG B N 1
ATOM 2401 C CA . ARG B 1 81 ? 61.621 51.916 5.338 1.00 21.04 81 ARG B CA 1
ATOM 2402 C C . ARG B 1 81 ? 62.497 52.267 6.535 1.00 19.00 81 ARG B C 1
ATOM 2403 O O . ARG B 1 81 ? 63.651 51.852 6.600 1.00 19.64 81 ARG B O 1
ATOM 2411 N N . TYR B 1 82 ? 61.947 53.018 7.486 1.00 18.26 82 TYR B N 1
ATOM 2412 C CA . TYR B 1 82 ? 62.702 53.436 8.668 1.00 16.39 82 TYR B CA 1
ATOM 2413 C C . TYR B 1 82 ? 62.653 52.443 9.830 1.00 16.22 82 TYR B C 1
ATOM 2414 O O . TYR B 1 82 ? 61.712 51.655 9.947 1.00 15.63 82 TYR B O 1
ATOM 2423 N N . ASP B 1 83 ? 63.669 52.484 10.690 1.00 13.28 83 ASP B N 1
ATOM 2424 C CA . ASP B 1 83 ? 63.728 51.587 11.843 1.00 14.26 83 ASP B CA 1
ATOM 2425 C C . ASP B 1 83 ? 62.960 52.182 13.016 1.00 11.71 83 ASP B C 1
ATOM 2426 O O . ASP B 1 83 ? 63.525 52.563 14.050 1.00 11.39 83 ASP B O 1
ATOM 2431 N N . VAL B 1 84 ? 61.648 52.244 12.823 1.00 11.31 84 VAL B N 1
ATOM 2432 C CA . VAL B 1 84 ? 60.718 52.784 13.805 1.00 9.37 84 VAL B CA 1
ATOM 2433 C C . VAL B 1 84 ? 59.419 51.995 13.707 1.00 9.36 84 VAL B C 1
ATOM 2434 O O . VAL B 1 84 ? 58.952 51.720 12.602 1.00 12.03 84 VAL B O 1
ATOM 2438 N N . TYR B 1 85 ? 58.850 51.611 14.846 1.00 8.27 85 TYR B N 1
ATOM 2439 C CA . TYR B 1 85 ? 57.562 50.922 14.840 1.00 8.50 85 TYR B CA 1
ATOM 2440 C C . TYR B 1 85 ? 56.517 52.008 15.069 1.00 8.61 85 TYR B C 1
ATOM 2441 O O . TYR B 1 85 ? 56.702 52.871 15.923 1.00 8.44 85 TYR B O 1
ATOM 2450 N N . TYR B 1 86 ? 55.425 51.965 14.317 1.00 5.45 86 TYR B N 1
ATOM 2451 C CA . TYR B 1 86 ? 54.369 52.965 14.481 1.00 5.62 86 TYR B CA 1
ATOM 2452 C C . TYR B 1 86 ? 53.127 52.318 15.072 1.00 7.79 86 TYR B C 1
ATOM 2453 O O . TYR B 1 86 ? 52.539 51.417 14.466 1.00 8.44 86 TYR B O 1
ATOM 2462 N N . ILE B 1 87 ? 52.730 52.783 16.255 1.00 7.51 87 ILE B N 1
ATOM 2463 C CA . ILE B 1 87 ? 51.556 52.250 16.943 1.00 5.31 87 ILE B CA 1
ATOM 2464 C C . ILE B 1 87 ? 50.755 53.380 17.576 1.00 6.22 87 ILE B C 1
ATOM 2465 O O . ILE B 1 87 ? 51.203 54.529 17.612 1.00 6.61 87 ILE B O 1
ATOM 2470 N N . TYR B 1 88 ? 49.573 53.037 18.082 1.00 5.22 88 TYR B N 1
ATOM 2471 C CA . TYR B 1 88 ? 48.720 53.995 18.783 1.00 6.48 88 TYR B CA 1
ATOM 2472 C C . TYR B 1 88 ? 48.645 53.518 20.231 1.00 5.65 88 TYR B C 1
ATOM 2473 O O . TYR B 1 88 ? 48.318 52.361 20.475 1.00 8.53 88 TYR B O 1
ATOM 2482 N N . GLY B 1 89 ? 48.935 54.398 21.184 1.00 6.14 89 GLY B N 1
ATOM 2483 C CA . GLY B 1 89 ? 48.887 54.003 22.584 1.00 5.78 89 GLY B CA 1
ATOM 2484 C C . GLY B 1 89 ? 49.791 52.826 22.912 1.00 7.78 89 GLY B C 1
ATOM 2485 O O . GLY B 1 89 ? 50.917 52.747 22.414 1.00 7.43 89 GLY B O 1
ATOM 2486 N N . GLY B 1 90 ? 49.300 51.929 23.768 1.00 5.74 90 GLY B N 1
ATOM 2487 C CA . GLY B 1 90 ? 50.054 50.753 24.168 1.00 7.22 90 GLY B CA 1
ATOM 2488 C C . GLY B 1 90 ? 51.184 51.012 25.145 1.00 8.66 90 GLY B C 1
ATOM 2489 O O . GLY B 1 90 ? 52.051 50.156 25.337 1.00 7.96 90 GLY B O 1
ATOM 2490 N N . VAL B 1 91 ? 51.168 52.176 25.788 1.00 8.13 91 VAL B N 1
ATOM 2491 C CA . VAL B 1 91 ? 52.240 52.550 26.710 1.00 9.15 91 VAL B CA 1
ATOM 2492 C C . VAL B 1 91 ? 51.839 52.608 28.176 1.00 8.12 91 VAL B C 1
ATOM 2493 O O . VAL B 1 91 ? 50.922 53.333 28.554 1.00 8.65 91 VAL B O 1
ATOM 2497 N N . THR B 1 92 ? 52.535 51.842 29.007 1.00 7.99 92 THR B N 1
ATOM 2498 C CA . THR B 1 92 ? 52.242 51.836 30.434 1.00 9.59 92 THR B CA 1
ATOM 2499 C C . THR B 1 92 ? 53.522 52.024 31.226 1.00 11.36 92 THR B C 1
ATOM 2500 O O . THR B 1 92 ? 54.607 51.676 30.768 1.00 9.78 92 THR B O 1
ATOM 2504 N N . PRO B 1 93 ? 53.412 52.582 32.435 1.00 11.77 93 PRO B N 1
ATOM 2505 C CA . PRO B 1 93 ? 54.626 52.774 33.232 1.00 13.89 93 PRO B CA 1
ATOM 2506 C C . PRO B 1 93 ? 55.174 51.427 33.706 1.00 15.10 93 PRO B C 1
ATOM 2507 O O . PRO B 1 93 ? 54.409 50.522 34.037 1.00 14.67 93 PRO B O 1
ATOM 2511 N N . SER B 1 94 ? 56.495 51.278 33.702 1.00 18.03 94 SER B N 1
ATOM 2512 C CA . SER B 1 94 ? 57.106 50.035 34.162 1.00 23.17 94 SER B CA 1
ATOM 2513 C C . SER B 1 94 ? 57.174 50.127 35.685 1.00 27.36 94 SER B C 1
ATOM 2514 O O . SER B 1 94 ? 57.765 51.058 36.225 1.00 28.61 94 SER B O 1
ATOM 2517 N N . VAL B 1 95 ? 56.564 49.164 36.369 1.00 31.81 95 VAL B N 1
ATOM 2518 C CA . VAL B 1 95 ? 56.519 49.164 37.831 1.00 36.96 95 VAL B CA 1
ATOM 2519 C C . VAL B 1 95 ? 57.569 48.281 38.505 1.00 39.92 95 VAL B C 1
ATOM 2520 O O . VAL B 1 95 ? 58.142 47.388 37.880 1.00 41.75 95 VAL B O 1
ATOM 2524 N N . ASN B 1 96 ? 57.813 48.545 39.787 1.00 43.46 96 ASN B N 1
ATOM 2525 C CA . ASN B 1 96 ? 58.776 47.783 40.577 1.00 46.26 96 ASN B CA 1
ATOM 2526 C C . ASN B 1 96 ? 58.449 46.298 40.451 1.00 48.14 96 ASN B C 1
ATOM 2527 O O . ASN B 1 96 ? 59.341 45.461 40.293 1.00 48.87 96 ASN B O 1
ATOM 2532 N N . SER B 1 97 ? 57.158 45.985 40.524 1.00 49.22 97 SER B N 1
ATOM 2533 C CA . SER B 1 97 ? 56.682 44.611 40.415 1.00 49.87 97 SER B CA 1
ATOM 2534 C C . SER B 1 97 ? 57.033 44.042 39.041 1.00 50.51 97 SER B C 1
ATOM 2535 O O . SER B 1 97 ? 58.104 43.459 38.854 1.00 50.78 97 SER B O 1
ATOM 2538 N N . ASN B 1 98 ? 56.122 44.217 38.087 1.00 50.18 98 ASN B N 1
ATOM 2539 C CA . ASN B 1 98 ? 56.318 43.734 36.724 1.00 50.40 98 ASN B CA 1
ATOM 2540 C C . ASN B 1 98 ? 56.681 42.252 36.710 1.00 50.20 98 ASN B C 1
ATOM 2541 O O . ASN B 1 98 ? 55.974 41.434 36.119 1.00 50.22 98 ASN B O 1
ATOM 2546 N N . LYS B 1 103 ? 45.159 36.829 36.825 1.00 39.00 103 LYS B N 1
ATOM 2547 C CA . LYS B 1 103 ? 43.818 36.419 37.223 1.00 38.43 103 LYS B CA 1
ATOM 2548 C C . LYS B 1 103 ? 42.751 36.948 36.262 1.00 36.37 103 LYS B C 1
ATOM 2549 O O . LYS B 1 103 ? 41.826 37.649 36.676 1.00 37.01 103 LYS B O 1
ATOM 2555 N N . ILE B 1 104 ? 42.882 36.610 34.982 1.00 34.08 104 ILE B N 1
ATOM 2556 C CA . ILE B 1 104 ? 41.921 37.056 33.974 1.00 30.88 104 ILE B CA 1
ATOM 2557 C C . ILE B 1 104 ? 40.877 35.980 33.706 1.00 28.99 104 ILE B C 1
ATOM 2558 O O . ILE B 1 104 ? 41.157 34.983 33.043 1.00 29.26 104 ILE B O 1
ATOM 2563 N N . VAL B 1 105 ? 39.669 36.192 34.211 1.00 26.15 105 VAL B N 1
ATOM 2564 C CA . VAL B 1 105 ? 38.598 35.224 34.019 1.00 24.99 105 VAL B CA 1
ATOM 2565 C C . VAL B 1 105 ? 37.351 35.899 33.482 1.00 21.74 105 VAL B C 1
ATOM 2566 O O . VAL B 1 105 ? 37.092 37.064 33.772 1.00 19.92 105 VAL B O 1
ATOM 2570 N N . GLY B 1 106 ? 36.582 35.162 32.692 1.00 19.85 106 GLY B N 1
ATOM 2571 C CA . GLY B 1 106 ? 35.374 35.721 32.125 1.00 19.77 106 GLY B CA 1
ATOM 2572 C C . GLY B 1 106 ? 34.495 34.644 31.530 1.00 18.80 106 GLY B C 1
ATOM 2573 O O . GLY B 1 106 ? 34.803 33.459 31.632 1.00 19.40 106 GLY B O 1
ATOM 2574 N N . ASN B 1 107 ? 33.404 35.056 30.898 1.00 18.34 107 ASN B N 1
ATOM 2575 C CA . ASN B 1 107 ? 32.477 34.106 30.298 1.00 18.74 107 ASN B CA 1
ATOM 2576 C C . ASN B 1 107 ? 32.281 34.410 28.824 1.00 18.60 107 ASN B C 1
ATOM 2577 O O . ASN B 1 107 ? 32.604 35.505 28.364 1.00 16.39 107 ASN B O 1
ATOM 2582 N N . LEU B 1 108 ? 31.747 33.433 28.096 1.00 17.96 108 LEU B N 1
ATOM 2583 C CA . LEU B 1 108 ? 31.485 33.570 26.667 1.00 19.85 108 LEU B CA 1
ATOM 2584 C C . LEU B 1 108 ? 30.063 33.137 26.343 1.00 21.57 108 LEU B C 1
ATOM 2585 O O . LEU B 1 108 ? 29.652 32.027 26.684 1.00 20.98 108 LEU B O 1
ATOM 2590 N N . LEU B 1 109 ? 29.317 34.016 25.685 1.00 20.46 109 LEU B N 1
ATOM 2591 C CA . LEU B 1 109 ? 27.945 33.709 25.308 1.00 20.88 109 LEU B CA 1
ATOM 2592 C C . LEU B 1 109 ? 27.773 33.842 23.805 1.00 20.09 109 LEU B C 1
ATOM 2593 O O . LEU B 1 109 ? 28.308 34.763 23.191 1.00 18.88 109 LEU B O 1
ATOM 2598 N N . ILE B 1 110 ? 27.034 32.912 23.210 1.00 17.47 110 ILE B N 1
ATOM 2599 C CA . ILE B 1 110 ? 26.779 32.956 21.778 1.00 17.87 110 ILE B CA 1
ATOM 2600 C C . ILE B 1 110 ? 25.273 32.911 21.585 1.00 18.38 110 ILE B C 1
ATOM 2601 O O . ILE B 1 110 ? 24.611 31.976 22.039 1.00 18.47 110 ILE B O 1
ATOM 2606 N N . ASP B 1 111 ? 24.739 33.930 20.920 1.00 18.64 111 ASP B N 1
ATOM 2607 C CA . ASP B 1 111 ? 23.304 34.033 20.691 1.00 20.90 111 ASP B CA 1
ATOM 2608 C C . ASP B 1 111 ? 22.524 33.843 21.989 1.00 22.77 111 ASP B C 1
ATOM 2609 O O . ASP B 1 111 ? 21.514 33.138 22.022 1.00 21.64 111 ASP B O 1
ATOM 2614 N N . GLY B 1 112 ? 23.012 34.470 23.056 1.00 23.43 112 GLY B N 1
ATOM 2615 C CA . GLY B 1 112 ? 22.344 34.393 24.344 1.00 26.14 112 GLY B CA 1
ATOM 2616 C C . GLY B 1 112 ? 22.615 33.184 25.224 1.00 27.19 112 GLY B C 1
ATOM 2617 O O . GLY B 1 112 ? 22.243 33.181 26.397 1.00 28.32 112 GLY B O 1
ATOM 2618 N N . VAL B 1 113 ? 23.256 32.157 24.679 1.00 26.67 113 VAL B N 1
ATOM 2619 C CA . VAL B 1 113 ? 23.546 30.954 25.451 1.00 27.31 113 VAL B CA 1
ATOM 2620 C C . VAL B 1 113 ? 24.996 30.938 25.929 1.00 27.29 113 VAL B C 1
ATOM 2621 O O . VAL B 1 113 ? 25.921 30.961 25.120 1.00 26.88 113 VAL B O 1
ATOM 2625 N N . GLN B 1 114 ? 25.193 30.897 27.242 1.00 27.06 114 GLN B N 1
ATOM 2626 C CA . GLN B 1 114 ? 26.545 30.884 27.789 1.00 30.12 114 GLN B CA 1
ATOM 2627 C C . GLN B 1 114 ? 27.258 29.582 27.440 1.00 30.85 114 GLN B C 1
ATOM 2628 O O . GLN B 1 114 ? 26.841 28.503 27.859 1.00 31.26 114 GLN B O 1
ATOM 2634 N N . GLN B 1 115 ? 28.332 29.697 26.664 1.00 31.31 115 GLN B N 1
ATOM 2635 C CA . GLN B 1 115 ? 29.118 28.544 26.227 1.00 32.59 115 GLN B CA 1
ATOM 2636 C C . GLN B 1 115 ? 30.289 28.250 27.161 1.00 32.93 115 GLN B C 1
ATOM 2637 O O . GLN B 1 115 ? 30.579 27.092 27.468 1.00 31.50 115 GLN B O 1
ATOM 2643 N N . LYS B 1 116 ? 30.968 29.303 27.598 1.00 32.88 116 LYS B N 1
ATOM 2644 C CA . LYS B 1 116 ? 32.105 29.151 28.494 1.00 33.10 116 LYS B CA 1
ATOM 2645 C C . LYS B 1 116 ? 31.905 29.987 29.748 1.00 32.11 116 LYS B C 1
ATOM 2646 O O . LYS B 1 116 ? 31.494 31.147 29.676 1.00 31.07 116 LYS B O 1
ATOM 2652 N N . THR B 1 117 ? 32.193 29.386 30.899 1.00 31.18 117 THR B N 1
ATOM 2653 C CA . THR B 1 117 ? 32.034 30.061 32.179 1.00 30.43 117 THR B CA 1
ATOM 2654 C C . THR B 1 117 ? 33.335 30.084 32.978 1.00 30.65 117 THR B C 1
ATOM 2655 O O . THR B 1 117 ? 33.986 29.053 33.151 1.00 31.09 117 THR B O 1
ATOM 2659 N N . LEU B 1 118 ? 33.701 31.267 33.463 1.00 30.65 118 LEU B N 1
ATOM 2660 C CA . LEU B 1 118 ? 34.910 31.451 34.261 1.00 31.82 118 LEU B CA 1
ATOM 2661 C C . LEU B 1 118 ? 36.162 30.847 33.632 1.00 31.88 118 LEU B C 1
ATOM 2662 O O . LEU B 1 118 ? 36.854 30.044 34.258 1.00 33.11 118 LEU B O 1
ATOM 2667 N N . ILE B 1 119 ? 36.451 31.243 32.398 1.00 31.04 119 ILE B N 1
ATOM 2668 C CA . ILE B 1 119 ? 37.625 30.749 31.690 1.00 30.28 119 ILE B CA 1
ATOM 2669 C C . ILE B 1 119 ? 38.738 31.791 31.704 1.00 30.24 119 ILE B C 1
ATOM 2670 O O . ILE B 1 119 ? 38.486 32.975 31.916 1.00 29.64 119 ILE B O 1
ATOM 2675 N N . ASN B 1 120 ? 39.969 31.340 31.476 1.00 30.59 120 ASN B N 1
ATOM 2676 C CA . ASN B 1 120 ? 41.138 32.216 31.452 1.00 30.55 120 ASN B CA 1
ATOM 2677 C C . ASN B 1 120 ? 41.814 32.000 30.101 1.00 27.94 120 ASN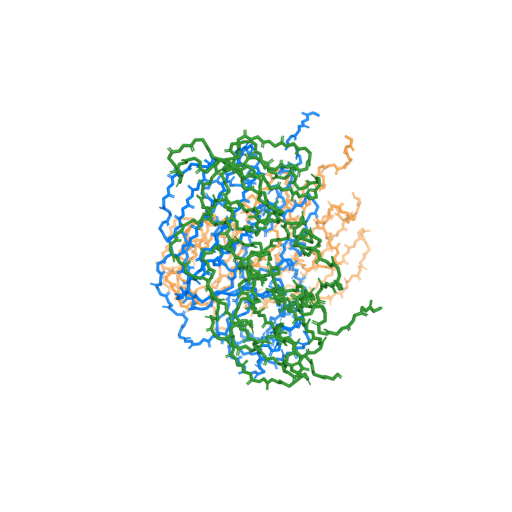 B C 1
ATOM 2678 O O . ASN B 1 120 ? 42.899 31.425 30.024 1.00 28.48 120 ASN B O 1
ATOM 2683 N N . PRO B 1 121 ? 41.179 32.472 29.017 1.00 25.57 121 PRO B N 1
ATOM 2684 C CA . PRO B 1 121 ? 41.683 32.335 27.650 1.00 24.05 121 PRO B CA 1
ATOM 2685 C C . PRO B 1 121 ? 42.944 33.116 27.302 1.00 23.45 121 PRO B C 1
ATOM 2686 O O . PRO B 1 121 ? 43.572 32.844 26.279 1.00 24.80 121 PRO B O 1
ATOM 2690 N N . ILE B 1 122 ? 43.319 34.080 28.138 1.00 20.88 122 ILE B N 1
ATOM 2691 C CA . ILE B 1 122 ? 44.508 34.875 27.851 1.00 20.19 122 ILE B CA 1
ATOM 2692 C C . ILE B 1 122 ? 45.401 35.084 29.067 1.00 20.46 122 ILE B C 1
ATOM 2693 O O . ILE B 1 122 ? 45.005 34.823 30.202 1.00 22.16 122 ILE B O 1
ATOM 2698 N N . LYS B 1 123 ? 46.610 35.575 28.822 1.00 20.53 123 LYS B N 1
ATOM 2699 C CA . LYS B 1 123 ? 47.551 35.822 29.903 1.00 20.04 123 LYS B CA 1
ATOM 2700 C C . LYS B 1 123 ? 48.230 37.176 29.756 1.00 18.79 123 LYS B C 1
ATOM 2701 O O . LYS B 1 123 ? 48.704 37.535 28.676 1.00 19.76 123 LYS B O 1
ATOM 2703 N N . ILE B 1 124 ? 48.260 37.916 30.857 1.00 19.64 124 ILE B N 1
ATOM 2704 C CA . ILE B 1 124 ? 48.883 39.234 30.929 1.00 20.87 124 ILE B CA 1
ATOM 2705 C C . ILE B 1 124 ? 49.643 39.222 32.253 1.00 23.20 124 ILE B C 1
ATOM 2706 O O . ILE B 1 124 ? 49.046 39.007 33.305 1.00 24.49 124 ILE B O 1
ATOM 2711 N N . ASP B 1 125 ? 50.951 39.440 32.209 1.00 26.14 125 ASP B N 1
ATOM 2712 C CA . ASP B 1 125 ? 51.745 39.408 33.435 1.00 27.70 125 ASP B CA 1
ATOM 2713 C C . ASP B 1 125 ? 52.071 40.773 34.033 1.00 26.99 125 ASP B C 1
ATOM 2714 O O . ASP B 1 125 ? 52.665 40.856 35.108 1.00 27.47 125 ASP B O 1
ATOM 2719 N N . LYS B 1 126 ? 51.685 41.841 33.342 1.00 25.81 126 LYS B N 1
ATOM 2720 C CA . LYS B 1 126 ? 51.934 43.195 33.829 1.00 24.88 126 LYS B CA 1
ATOM 2721 C C . LYS B 1 126 ? 50.925 43.552 34.914 1.00 23.70 126 LYS B C 1
ATOM 2722 O O . LYS B 1 126 ? 49.747 43.205 34.813 1.00 24.70 126 LYS B O 1
ATOM 2728 N N . PRO B 1 127 ? 51.368 44.255 35.968 1.00 21.89 127 PRO B N 1
ATOM 2729 C CA . PRO B 1 127 ? 50.430 44.632 37.028 1.00 20.53 127 PRO B CA 1
ATOM 2730 C C . PRO B 1 127 ? 49.532 45.757 36.515 1.00 18.73 127 PRO B C 1
ATOM 2731 O O . PRO B 1 127 ? 48.513 46.090 37.118 1.00 18.60 127 PRO B O 1
ATOM 2735 N N . ILE B 1 128 ? 49.945 46.345 35.398 1.00 17.44 128 ILE B N 1
ATOM 2736 C CA . ILE B 1 128 ? 49.213 47.428 34.753 1.00 16.44 128 ILE B CA 1
ATOM 2737 C C . ILE B 1 128 ? 49.310 47.163 33.254 1.00 14.72 128 ILE B C 1
ATOM 2738 O O . ILE B 1 128 ? 50.398 46.903 32.735 1.00 15.50 128 ILE B O 1
ATOM 2743 N N . PHE B 1 129 ? 48.179 47.224 32.558 1.00 13.40 129 PHE B N 1
ATOM 2744 C CA . PHE B 1 129 ? 48.173 46.954 31.123 1.00 11.14 129 PHE B CA 1
ATOM 2745 C C . PHE B 1 129 ? 47.131 47.790 30.395 1.00 9.17 129 PHE B C 1
ATOM 2746 O O . PHE B 1 129 ? 46.176 48.274 31.000 1.00 9.95 129 PHE B O 1
ATOM 2754 N N . THR B 1 130 ? 47.324 47.962 29.091 1.00 9.65 130 THR B N 1
ATOM 2755 C CA . THR B 1 130 ? 46.380 48.726 28.283 1.00 8.63 130 THR B CA 1
ATOM 2756 C C . THR B 1 130 ? 45.219 47.837 27.850 1.00 9.10 130 THR B C 1
ATOM 2757 O O . THR B 1 130 ? 45.366 46.615 27.745 1.00 9.05 130 THR B O 1
ATOM 2761 N N . ILE B 1 131 ? 44.066 48.451 27.603 1.00 8.83 131 ILE B N 1
ATOM 2762 C CA . ILE B 1 131 ? 42.922 47.702 27.120 1.00 8.37 131 ILE B CA 1
ATOM 2763 C C . ILE B 1 131 ? 43.321 47.182 25.732 1.00 8.88 131 ILE B C 1
ATOM 2764 O O . ILE B 1 131 ? 42.837 46.146 25.289 1.00 8.72 131 ILE B O 1
ATOM 2769 N N . GLN B 1 132 ? 44.228 47.890 25.056 1.00 8.18 132 GLN B N 1
ATOM 2770 C CA . GLN B 1 132 ? 44.693 47.436 23.744 1.00 8.35 132 GLN B CA 1
ATOM 2771 C C . GLN B 1 132 ? 45.286 46.024 23.851 1.00 9.76 132 GLN B C 1
ATOM 2772 O O . GLN B 1 132 ? 44.980 45.154 23.041 1.00 7.28 132 GLN B O 1
ATOM 2778 N N . GLU B 1 133 ? 46.124 45.790 24.856 1.00 8.53 133 GLU B N 1
ATOM 2779 C CA . GLU B 1 133 ? 46.729 44.469 25.013 1.00 8.69 133 GLU B CA 1
ATOM 2780 C C . GLU B 1 133 ? 45.661 43.414 25.286 1.00 8.96 133 GLU B C 1
ATOM 2781 O O . GLU B 1 133 ? 45.654 42.344 24.670 1.00 8.27 133 GLU B O 1
ATOM 2787 N N . PHE B 1 134 ? 44.748 43.737 26.194 1.00 7.86 134 PHE B N 1
ATOM 2788 C CA . PHE B 1 134 ? 43.661 42.838 26.568 1.00 8.65 134 PHE B CA 1
ATOM 2789 C C . PHE B 1 134 ? 42.775 42.536 25.354 1.00 8.69 134 PHE B C 1
ATOM 2790 O O . PHE B 1 134 ? 42.485 41.380 25.062 1.00 9.03 134 PHE B O 1
ATOM 2798 N N . ASP B 1 135 ? 42.357 43.587 24.656 1.00 7.66 135 ASP B N 1
ATOM 2799 C CA . ASP B 1 135 ? 41.499 43.479 23.471 1.00 7.75 135 ASP B CA 1
ATOM 2800 C C . ASP B 1 135 ? 42.174 42.619 22.389 1.00 7.52 135 ASP B C 1
ATOM 2801 O O . ASP B 1 135 ? 41.565 41.706 21.823 1.00 7.11 135 ASP B O 1
ATOM 2806 N N . PHE B 1 136 ? 43.436 42.909 22.096 1.00 6.97 136 PHE B N 1
ATOM 2807 C CA . PHE B 1 136 ? 44.164 42.132 21.102 1.00 8.13 136 PHE B CA 1
ATOM 2808 C C . PHE B 1 136 ? 44.183 40.644 21.458 1.00 10.02 136 PHE B C 1
ATOM 2809 O O . PHE B 1 136 ? 43.894 39.793 20.616 1.00 9.77 136 PHE B O 1
ATOM 2817 N N . LYS B 1 137 ? 44.528 40.333 22.703 1.00 8.70 137 LYS B N 1
ATOM 2818 C CA . LYS B 1 137 ? 44.603 38.940 23.128 1.00 8.70 137 LYS B CA 1
ATOM 2819 C C . LYS B 1 137 ? 43.249 38.236 23.098 1.00 8.68 137 LYS B C 1
ATOM 2820 O O . LYS B 1 137 ? 43.173 37.073 22.719 1.00 8.68 137 LYS B O 1
ATOM 2826 N N . ILE B 1 138 ? 42.186 38.940 23.472 1.00 9.02 138 ILE B N 1
ATOM 2827 C CA . ILE B 1 138 ? 40.847 38.351 23.431 1.00 9.54 138 ILE B CA 1
ATOM 2828 C C . ILE B 1 138 ? 40.436 38.095 21.975 1.00 9.33 138 ILE B C 1
ATOM 2829 O O . ILE B 1 138 ? 39.898 37.035 21.649 1.00 8.96 138 ILE B O 1
ATOM 2834 N N . ARG B 1 139 ? 40.691 39.054 21.088 1.00 8.73 139 ARG B N 1
ATOM 2835 C CA . ARG B 1 139 ? 40.319 38.857 19.690 1.00 8.32 139 ARG B CA 1
ATOM 2836 C C . ARG B 1 139 ? 41.100 37.699 19.074 1.00 8.31 139 ARG B C 1
ATOM 2837 O O . ARG B 1 139 ? 40.545 36.913 18.309 1.00 9.03 139 ARG B O 1
ATOM 2845 N N . GLN B 1 140 ? 42.384 37.575 19.402 1.00 10.42 140 GLN B N 1
ATOM 2846 C CA . GLN B 1 140 ? 43.157 36.462 18.861 1.00 9.25 140 GLN B CA 1
ATOM 2847 C C . GLN B 1 140 ? 42.580 35.136 19.370 1.00 10.09 140 GLN B C 1
ATOM 2848 O O . GLN B 1 140 ? 42.483 34.159 18.619 1.00 10.72 140 GLN B O 1
ATOM 2854 N N . TYR B 1 141 ? 42.180 35.109 20.636 1.00 11.38 141 TYR B N 1
ATOM 2855 C CA . TYR B 1 141 ? 41.580 33.909 21.213 1.00 12.91 141 TYR B CA 1
ATOM 2856 C C . TYR B 1 141 ? 40.322 33.554 20.410 1.00 13.39 141 TYR B C 1
ATOM 2857 O O . TYR B 1 141 ? 40.109 32.395 20.034 1.00 12.52 141 TYR B O 1
ATOM 2866 N N . LEU B 1 142 ? 39.499 34.562 20.139 1.00 10.99 142 LEU B N 1
ATOM 2867 C CA . LEU B 1 142 ? 38.262 34.365 19.388 1.00 11.88 142 LEU B CA 1
ATOM 2868 C C . LEU B 1 142 ? 38.508 34.033 17.921 1.00 12.22 142 LEU B C 1
ATOM 2869 O O . LEU B 1 142 ? 37.772 33.245 17.322 1.00 11.81 142 LEU B O 1
ATOM 2874 N N . MET B 1 143 ? 39.537 34.631 17.335 1.00 10.31 143 MET B N 1
ATOM 2875 C CA . MET B 1 143 ? 39.854 34.346 15.943 1.00 9.40 143 MET B CA 1
ATOM 2876 C C . MET B 1 143 ? 40.347 32.906 15.826 1.00 11.52 143 MET B C 1
ATOM 2877 O O . MET B 1 143 ? 39.948 32.169 14.923 1.00 11.83 143 MET B O 1
ATOM 2882 N N . GLN B 1 144 ? 41.207 32.510 16.756 1.00 11.37 144 GLN B N 1
ATOM 2883 C CA . GLN B 1 144 ? 41.766 31.161 16.766 1.00 14.06 144 GLN B CA 1
ATOM 2884 C C . GLN B 1 144 ? 40.729 30.078 17.048 1.00 15.73 144 GLN B C 1
ATOM 2885 O O . GLN B 1 144 ? 40.724 29.022 16.406 1.00 16.03 144 GLN B O 1
ATOM 2891 N N . THR B 1 145 ? 39.851 30.349 18.005 1.00 15.25 145 THR B N 1
ATOM 2892 C CA . THR B 1 145 ? 38.851 29.373 18.426 1.00 16.20 145 THR B CA 1
ATOM 2893 C C . THR B 1 145 ? 37.551 29.330 17.633 1.00 17.36 145 THR B C 1
ATOM 2894 O O . THR B 1 145 ? 37.042 28.247 17.322 1.00 18.69 145 THR B O 1
ATOM 2898 N N . TYR B 1 146 ? 37.018 30.499 17.301 1.00 16.87 146 TYR B N 1
ATOM 2899 C CA . TYR B 1 146 ? 35.755 30.587 16.579 1.00 15.87 146 TYR B CA 1
ATOM 2900 C C . TYR B 1 146 ? 35.838 31.198 15.183 1.00 15.42 146 TYR B C 1
ATOM 2901 O O . TYR B 1 146 ? 34.832 31.259 14.483 1.00 15.15 146 TYR B O 1
ATOM 2910 N N . LYS B 1 147 ? 37.025 31.643 14.777 1.00 14.82 147 LYS B N 1
ATOM 2911 C CA . LYS B 1 147 ? 37.203 32.261 13.466 1.00 13.59 147 LYS B CA 1
ATOM 2912 C C . LYS B 1 147 ? 36.172 33.373 13.295 1.00 13.85 147 LYS B C 1
ATOM 2913 O O . LYS B 1 147 ? 35.541 33.480 12.248 1.00 15.00 147 LYS B O 1
ATOM 2915 N N . ILE B 1 148 ? 36.022 34.215 14.317 1.00 14.07 148 ILE B N 1
ATOM 2916 C CA . ILE B 1 148 ? 35.024 35.283 14.278 1.00 13.76 148 ILE B CA 1
ATOM 2917 C C . ILE B 1 148 ? 35.140 36.278 13.131 1.00 13.14 148 ILE B C 1
ATOM 2918 O O . ILE B 1 148 ? 34.165 36.956 12.813 1.00 13.19 148 ILE B O 1
ATOM 2923 N N . TYR B 1 149 ? 36.312 36.379 12.509 1.00 13.61 149 TYR B N 1
ATOM 2924 C CA . TYR B 1 149 ? 36.457 37.313 11.399 1.00 14.08 149 TYR B CA 1
ATOM 2925 C C . TYR B 1 149 ? 36.579 36.639 10.042 1.00 15.43 149 TYR B C 1
ATOM 2926 O O . TYR B 1 149 ? 36.886 37.295 9.048 1.00 15.56 149 TYR B O 1
ATOM 2935 N N . ASP B 1 150 ? 36.350 35.330 9.985 1.00 16.91 150 ASP B N 1
ATOM 2936 C CA . ASP B 1 150 ? 36.410 34.642 8.696 1.00 17.55 150 ASP B CA 1
ATOM 2937 C C . ASP B 1 150 ? 35.037 34.797 8.044 1.00 18.40 150 ASP B C 1
ATOM 2938 O O . ASP B 1 150 ? 34.013 34.543 8.670 1.00 16.68 150 ASP B O 1
ATOM 2943 N N . PRO B 1 151 ? 35.002 35.207 6.768 1.00 19.53 151 PRO B N 1
ATOM 2944 C CA . PRO B 1 151 ? 33.735 35.394 6.055 1.00 20.28 151 PRO B CA 1
ATOM 2945 C C . PRO B 1 151 ? 32.836 34.161 6.028 1.00 18.93 151 PRO B C 1
ATOM 2946 O O . PRO B 1 151 ? 31.626 34.272 5.815 1.00 19.71 151 PRO B O 1
ATOM 2950 N N . ASN B 1 152 ? 33.424 32.989 6.250 1.00 19.02 152 ASN B N 1
ATOM 2951 C CA . ASN B 1 152 ? 32.653 31.755 6.235 1.00 19.75 152 ASN B CA 1
ATOM 2952 C C . ASN B 1 152 ? 32.199 31.281 7.615 1.00 19.20 152 ASN B C 1
ATOM 2953 O O . ASN B 1 152 ? 31.673 30.175 7.760 1.00 18.90 152 ASN B O 1
ATOM 2958 N N . SER B 1 153 ? 32.419 32.111 8.633 1.00 17.90 153 SER B N 1
ATOM 2959 C CA . SER B 1 153 ? 31.966 31.786 9.980 1.00 16.87 153 SER B CA 1
ATOM 2960 C C . SER B 1 153 ? 30.653 32.550 10.116 1.00 16.94 153 SER B C 1
ATOM 2961 O O . SER B 1 153 ? 30.444 33.557 9.434 1.00 17.81 153 SER B O 1
ATOM 2964 N N . PRO B 1 154 ? 29.751 32.092 10.996 1.00 16.26 154 PRO B N 1
ATOM 2965 C CA . PRO B 1 154 ? 28.451 32.740 11.198 1.00 16.47 154 PRO B CA 1
ATOM 2966 C C . PRO B 1 154 ? 28.427 33.944 12.137 1.00 15.46 154 PRO B C 1
ATOM 2967 O O . PRO B 1 154 ? 27.424 34.646 12.219 1.00 17.07 154 PRO B O 1
ATOM 2971 N N . TYR B 1 155 ? 29.528 34.185 12.839 1.00 16.31 155 TYR B N 1
ATOM 2972 C CA . TYR B 1 155 ? 29.594 35.297 13.785 1.00 14.30 155 TYR B CA 1
ATOM 2973 C C . TYR B 1 155 ? 29.683 36.635 13.063 1.00 14.34 155 TYR B C 1
ATOM 2974 O O . TYR B 1 155 ? 30.635 36.898 12.326 1.00 14.33 155 TYR B O 1
ATOM 2983 N N . ILE B 1 156 ? 28.676 37.477 13.280 1.00 14.89 156 ILE B N 1
ATOM 2984 C CA . ILE B 1 156 ? 28.600 38.776 12.619 1.00 15.93 156 ILE B CA 1
ATOM 2985 C C . ILE B 1 156 ? 28.460 39.981 13.547 1.00 16.27 156 ILE B C 1
ATOM 2986 O O . ILE B 1 156 ? 28.495 41.125 13.089 1.00 16.67 156 ILE B O 1
ATOM 2991 N N . LYS B 1 157 ? 28.283 39.726 14.842 1.00 15.94 157 LYS B N 1
ATOM 2992 C CA . LYS B 1 157 ? 28.162 40.798 15.826 1.00 16.01 157 LYS B CA 1
ATOM 2993 C C . LYS B 1 157 ? 28.809 40.342 17.125 1.00 15.48 157 LYS B C 1
ATOM 2994 O O . LYS B 1 157 ? 28.834 39.149 17.428 1.00 14.60 157 LYS B O 1
ATOM 3000 N N . GLY B 1 158 ? 29.322 41.291 17.898 1.00 13.31 158 GLY B N 1
ATOM 3001 C CA . GLY B 1 158 ? 29.957 40.921 19.148 1.00 14.12 158 GLY B CA 1
ATOM 3002 C C . GLY B 1 158 ? 30.326 42.087 20.039 1.00 14.40 158 GLY B C 1
ATOM 3003 O O . GLY B 1 158 ? 30.539 43.209 19.575 1.00 13.54 158 GLY B O 1
ATOM 3004 N N . GLN B 1 159 ? 30.403 41.805 21.334 1.00 13.47 159 GLN B N 1
ATOM 3005 C CA . GLN B 1 159 ? 30.753 42.802 22.332 1.00 13.65 159 GLN B CA 1
ATOM 3006 C C . GLN B 1 159 ? 31.725 42.213 23.343 1.00 14.49 159 GLN B C 1
ATOM 3007 O O . GLN B 1 159 ? 31.607 41.048 23.725 1.00 12.94 159 GLN B O 1
ATOM 3013 N N . LEU B 1 160 ? 32.691 43.020 23.766 1.00 12.65 160 LEU B N 1
ATOM 3014 C CA . LEU B 1 160 ? 33.641 42.598 24.787 1.00 12.62 160 LEU B CA 1
ATOM 3015 C C . LEU B 1 160 ? 33.387 43.540 25.955 1.00 13.63 160 LEU B C 1
ATOM 3016 O O . LEU B 1 160 ? 33.631 44.739 25.859 1.00 14.80 160 LEU B O 1
ATOM 3021 N N . GLU B 1 161 ? 32.869 42.992 27.049 1.00 15.09 161 GLU B N 1
ATOM 3022 C CA . GLU B 1 161 ? 32.562 43.785 28.230 1.00 14.78 161 GLU B CA 1
ATOM 3023 C C . GLU B 1 161 ? 33.604 43.534 29.311 1.00 15.08 161 GLU B C 1
ATOM 3024 O O . GLU B 1 161 ? 33.958 42.391 29.585 1.00 14.66 161 GLU B O 1
ATOM 3026 N N . ILE B 1 162 ? 34.093 44.608 29.922 1.00 15.72 162 ILE B N 1
ATOM 3027 C CA . ILE B 1 162 ? 35.101 44.491 30.967 1.00 17.11 162 ILE B CA 1
ATOM 3028 C C . ILE B 1 162 ? 34.588 45.108 32.263 1.00 17.30 162 ILE B C 1
ATOM 3029 O O . ILE B 1 162 ? 34.146 46.253 32.278 1.00 17.83 162 ILE B O 1
ATOM 3034 N N . ALA B 1 163 ? 34.643 44.336 33.344 1.00 18.07 163 ALA B N 1
ATOM 3035 C CA . ALA B 1 163 ? 34.197 44.810 34.648 1.00 17.33 163 ALA B CA 1
ATOM 3036 C C . ALA B 1 163 ? 35.420 45.173 35.479 1.00 18.02 163 ALA B C 1
ATOM 3037 O O . ALA B 1 163 ? 36.387 44.417 35.530 1.00 15.76 163 ALA B O 1
ATOM 3039 N N . ILE B 1 164 ? 35.364 46.332 36.125 1.00 18.04 164 ILE B N 1
ATOM 3040 C CA . ILE B 1 164 ? 36.462 46.817 36.954 1.00 19.41 164 ILE B CA 1
ATOM 3041 C C . ILE B 1 164 ? 35.926 47.040 38.361 1.00 19.24 164 ILE B C 1
ATOM 3042 O O . ILE B 1 164 ? 34.857 47.614 38.526 1.00 21.20 164 ILE B O 1
ATOM 3047 N N . ASN B 1 165 ? 36.658 46.575 39.367 1.00 19.94 165 ASN B N 1
ATOM 3048 C CA . ASN B 1 165 ? 36.218 46.725 40.753 1.00 22.22 165 ASN B CA 1
ATOM 3049 C C . ASN B 1 165 ? 35.913 48.168 41.136 1.00 23.77 165 ASN B C 1
ATOM 3050 O O . ASN B 1 165 ? 36.711 49.070 40.882 1.00 24.71 165 ASN B O 1
ATOM 3055 N N . GLY B 1 166 ? 34.753 48.369 41.756 1.00 24.61 166 GLY B N 1
ATOM 3056 C CA . GLY B 1 166 ? 34.350 49.691 42.204 1.00 27.76 166 GLY B CA 1
ATOM 3057 C C . GLY B 1 166 ? 34.219 50.748 41.127 1.00 28.63 166 GLY B C 1
ATOM 3058 O O . GLY B 1 166 ? 34.333 51.942 41.407 1.00 30.17 166 GLY B O 1
ATOM 3059 N N . ASN B 1 167 ? 33.974 50.319 39.895 1.00 30.65 167 ASN B N 1
ATOM 3060 C CA . ASN B 1 167 ? 33.830 51.253 38.786 1.00 30.87 167 ASN B CA 1
ATOM 3061 C C . ASN B 1 167 ? 32.831 50.725 37.768 1.00 31.11 167 ASN B C 1
ATOM 3062 O O . ASN B 1 167 ? 32.423 49.563 37.823 1.00 30.84 167 ASN B O 1
ATOM 3064 N N . LYS B 1 168 ? 32.440 51.587 36.838 1.00 31.00 168 LYS B N 1
ATOM 3065 C CA . LYS B 1 168 ? 31.493 51.203 35.805 1.00 30.15 168 LYS B CA 1
ATOM 3066 C C . LYS B 1 168 ? 32.203 50.324 34.791 1.00 28.98 168 LYS B C 1
ATOM 3067 O O . LYS B 1 168 ? 33.364 50.559 34.451 1.00 28.95 168 LYS B O 1
ATOM 3069 N N . HIS B 1 169 ? 31.511 49.299 34.317 1.00 27.43 169 HIS B N 1
ATOM 3070 C CA . HIS B 1 169 ? 32.094 48.407 33.328 1.00 27.20 169 HIS B CA 1
ATOM 3071 C C . HIS B 1 169 ? 32.114 49.133 31.990 1.00 26.48 169 HIS B C 1
ATOM 3072 O O . HIS B 1 169 ? 31.472 50.173 31.827 1.00 26.75 169 HIS B O 1
ATOM 3079 N N . GLU B 1 170 ? 32.863 48.591 31.043 1.00 23.38 170 GLU B N 1
ATOM 3080 C CA . GLU B 1 170 ? 32.947 49.177 29.714 1.00 23.29 170 GLU B CA 1
ATOM 3081 C C . GLU B 1 170 ? 32.709 48.075 28.705 1.00 21.77 170 GLU B C 1
ATOM 3082 O O . GLU B 1 170 ? 33.045 46.921 28.954 1.00 19.61 170 GLU B O 1
ATOM 3088 N N . SER B 1 171 ? 32.119 48.431 27.570 1.00 22.07 171 SER B N 1
ATOM 3089 C CA . SER B 1 171 ? 31.839 47.450 26.536 1.00 20.78 171 SER B CA 1
ATOM 3090 C C . SER B 1 171 ? 32.410 47.946 25.220 1.00 19.05 171 SER B C 1
ATOM 3091 O O . SER B 1 171 ? 32.302 49.127 24.888 1.00 19.10 171 SER B O 1
ATOM 3094 N N . PHE B 1 172 ? 33.021 47.030 24.478 1.00 15.88 172 PHE B N 1
ATOM 3095 C CA . PHE B 1 172 ? 33.640 47.358 23.206 1.00 16.05 172 PHE B CA 1
ATOM 3096 C C . PHE B 1 172 ? 33.085 46.521 22.061 1.00 14.59 172 PHE B C 1
ATOM 3097 O O . PHE B 1 172 ? 32.911 45.309 22.190 1.00 15.81 172 PHE B O 1
ATOM 3105 N N . ASN B 1 173 ? 32.809 47.180 20.941 1.00 13.40 173 ASN B N 1
ATOM 3106 C CA . ASN B 1 173 ? 32.299 46.514 19.748 1.00 14.21 173 ASN B CA 1
ATOM 3107 C C . ASN B 1 173 ? 33.424 45.678 19.135 1.00 14.06 173 ASN B C 1
ATOM 3108 O O . ASN B 1 173 ? 34.512 46.194 18.871 1.00 14.21 173 ASN B O 1
ATOM 3113 N N . LEU B 1 174 ? 33.171 44.387 18.926 1.00 12.44 174 LEU B N 1
ATOM 3114 C CA . LEU B 1 174 ? 34.182 43.506 18.340 1.00 14.01 174 LEU B CA 1
ATOM 3115 C C . LEU B 1 174 ? 34.198 43.537 16.808 1.00 11.91 174 LEU B C 1
ATOM 3116 O O . LEU B 1 174 ? 35.115 43.016 16.175 1.00 11.69 174 LEU B O 1
ATOM 3121 N N . TYR B 1 175 ? 33.178 44.142 16.211 1.00 12.07 175 TYR B N 1
ATOM 3122 C CA . TYR B 1 175 ? 33.107 44.245 14.756 1.00 11.23 175 TYR B CA 1
ATOM 3123 C C . TYR B 1 175 ? 33.113 45.722 14.385 1.00 12.97 175 TYR B C 1
ATOM 3124 O O . TYR B 1 175 ? 32.295 46.197 13.592 1.00 13.84 175 TYR B O 1
ATOM 3133 N N . ASP B 1 176 ? 34.068 46.435 14.972 1.00 11.19 176 ASP B N 1
ATOM 3134 C CA . ASP B 1 176 ? 34.217 47.864 14.773 1.00 13.17 176 ASP B CA 1
ATOM 3135 C C . ASP B 1 176 ? 35.069 48.260 13.573 1.00 12.85 176 ASP B C 1
ATOM 3136 O O . ASP B 1 176 ? 36.189 48.759 13.718 1.00 13.21 176 ASP B O 1
ATOM 3141 N N . ALA B 1 177 ? 34.518 48.047 12.384 1.00 12.39 177 ALA B N 1
ATOM 3142 C CA . ALA B 1 177 ? 35.202 48.394 11.150 1.00 12.63 177 ALA B CA 1
ATOM 3143 C C . ALA B 1 177 ? 34.200 48.575 10.021 1.00 13.81 177 ALA B C 1
ATOM 3144 O O . ALA B 1 177 ? 33.044 48.153 10.127 1.00 14.40 177 ALA B O 1
ATOM 3146 N N . THR B 1 178 ? 34.644 49.234 8.956 1.00 13.16 178 THR B N 1
ATOM 3147 C CA . THR B 1 178 ? 33.817 49.423 7.770 1.00 14.22 178 THR B CA 1
ATOM 3148 C C . THR B 1 178 ? 34.552 48.644 6.683 1.00 14.59 178 THR B C 1
ATOM 3149 O O . THR B 1 178 ? 35.669 48.164 6.902 1.00 14.32 178 THR B O 1
ATOM 3153 N N . SER B 1 179 ? 33.940 48.523 5.510 1.00 14.91 179 SER B N 1
ATOM 3154 C CA . SER B 1 179 ? 34.562 47.798 4.416 1.00 17.08 179 SER B CA 1
ATOM 3155 C C . SER B 1 179 ? 35.826 48.475 3.890 1.00 15.48 179 SER B C 1
ATOM 3156 O O . SER B 1 179 ? 36.601 47.857 3.166 1.00 18.04 179 SER B O 1
ATOM 3159 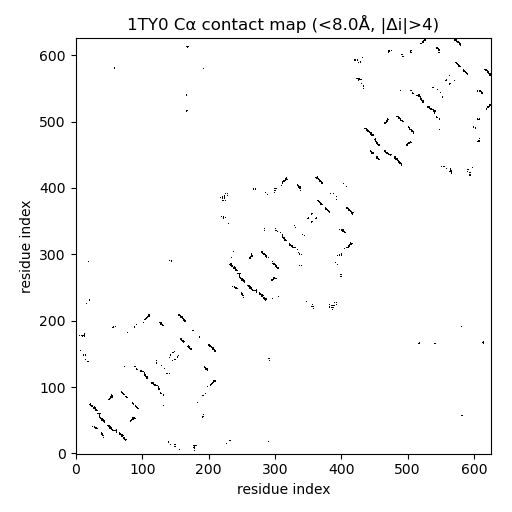N N . SER B 1 180 ? 36.042 49.738 4.255 1.00 13.65 180 SER B N 1
ATOM 3160 C CA . SER B 1 180 ? 37.218 50.470 3.787 1.00 14.50 180 SER B CA 1
ATOM 3161 C C . SER B 1 180 ? 38.125 50.928 4.926 1.00 14.41 180 SER B C 1
ATOM 3162 O O . SER B 1 180 ? 38.896 51.881 4.786 1.00 15.87 180 SER B O 1
ATOM 3165 N N . SER B 1 181 ? 38.032 50.235 6.053 1.00 13.88 181 SER B N 1
ATOM 3166 C CA . SER B 1 181 ? 38.848 50.557 7.219 1.00 13.21 181 SER B CA 1
ATOM 3167 C C . SER B 1 181 ? 40.232 49.917 7.143 1.00 13.87 181 SER B C 1
ATOM 3168 O O . SER B 1 181 ? 40.357 48.703 6.967 1.00 14.85 181 SER B O 1
ATOM 3171 N N . THR B 1 182 ? 41.266 50.740 7.278 1.00 12.43 182 THR B N 1
ATOM 3172 C CA . THR B 1 182 ? 42.648 50.268 7.260 1.00 12.85 182 THR B CA 1
ATOM 3173 C C . THR B 1 182 ? 43.008 49.893 8.695 1.00 11.81 182 THR B C 1
ATOM 3174 O O . THR B 1 182 ? 42.195 50.058 9.606 1.00 10.99 182 THR B O 1
ATOM 3178 N N . ARG B 1 183 ? 44.220 49.386 8.897 1.00 12.02 183 ARG B N 1
ATOM 3179 C CA . ARG B 1 183 ? 44.649 49.042 10.242 1.00 12.05 183 ARG B CA 1
ATOM 3180 C C . ARG B 1 183 ? 44.671 50.307 11.085 1.00 11.64 183 ARG B C 1
ATOM 3181 O O . ARG B 1 183 ? 44.302 50.286 12.257 1.00 12.05 183 ARG B O 1
ATOM 3189 N N . SER B 1 184 ? 45.110 51.411 10.487 1.00 10.48 184 SER B N 1
ATOM 3190 C CA . SER B 1 184 ? 45.151 52.673 11.213 1.00 11.61 184 SER B CA 1
ATOM 3191 C C . SER B 1 184 ? 43.743 53.050 11.663 1.00 11.55 184 SER B C 1
ATOM 3192 O O . SER B 1 184 ? 43.538 53.486 12.794 1.00 11.11 184 SER B O 1
ATOM 3195 N N . ASP B 1 185 ? 42.767 52.872 10.781 1.00 10.49 185 ASP B N 1
ATOM 3196 C CA . ASP B 1 185 ? 41.389 53.203 11.128 1.00 9.17 185 ASP B CA 1
ATOM 3197 C C . ASP B 1 185 ? 40.872 52.389 12.299 1.00 10.28 185 ASP B C 1
ATOM 3198 O O . ASP B 1 185 ? 40.215 52.917 13.194 1.00 11.76 185 ASP B O 1
ATOM 3203 N N . ILE B 1 186 ? 41.170 51.098 12.278 1.00 9.21 186 ILE B N 1
ATOM 3204 C CA . ILE B 1 186 ? 40.712 50.190 13.313 1.00 10.04 186 ILE B CA 1
ATOM 3205 C C . ILE B 1 186 ? 41.443 50.342 14.642 1.00 9.08 186 ILE B C 1
ATOM 3206 O O . ILE B 1 186 ? 40.840 50.191 15.707 1.00 10.29 186 ILE B O 1
ATOM 3211 N N . PHE B 1 187 ? 42.730 50.670 14.586 1.00 8.76 187 PHE B N 1
ATOM 3212 C CA . PHE B 1 187 ? 43.511 50.821 15.808 1.00 8.69 187 PHE B CA 1
ATOM 3213 C C . PHE B 1 187 ? 43.475 52.223 16.405 1.00 9.49 187 PHE B C 1
ATOM 3214 O O . PHE B 1 187 ? 43.954 52.427 17.515 1.00 9.63 187 PHE B O 1
ATOM 3222 N N . LYS B 1 188 ? 42.916 53.186 15.673 1.00 10.30 188 LYS B N 1
ATOM 3223 C CA . LYS B 1 188 ? 42.852 54.564 16.147 1.00 10.23 188 LYS B CA 1
ATOM 3224 C C . LYS B 1 188 ? 42.233 54.679 17.540 1.00 9.06 188 LYS B C 1
ATOM 3225 O O . LYS B 1 188 ? 42.614 55.544 18.330 1.00 8.00 188 LYS B O 1
ATOM 3227 N N . LYS B 1 189 ? 41.284 53.799 17.843 1.00 7.79 189 LYS B N 1
ATOM 3228 C CA . LYS B 1 189 ? 40.629 53.802 19.143 1.00 9.58 189 LYS B CA 1
ATOM 3229 C C . LYS B 1 189 ? 41.626 53.648 20.294 1.00 9.58 189 LYS B C 1
ATOM 3230 O O . LYS B 1 189 ? 41.378 54.128 21.399 1.00 8.62 189 LYS B O 1
ATOM 3236 N N . TYR B 1 190 ? 42.750 52.989 20.032 1.00 8.90 190 TYR B N 1
ATOM 3237 C CA . TYR B 1 190 ? 43.754 52.764 21.068 1.00 8.32 190 TYR B CA 1
ATOM 3238 C C . TYR B 1 190 ? 44.557 54.007 21.417 1.00 8.10 190 TYR B C 1
ATOM 3239 O O . TYR B 1 190 ? 45.378 53.978 22.332 1.00 6.24 190 TYR B O 1
ATOM 3248 N N . LYS B 1 191 ? 44.322 55.102 20.698 1.00 7.28 191 LYS B N 1
ATOM 3249 C CA . LYS B 1 191 ? 45.034 56.337 20.999 1.00 7.08 191 LYS B CA 1
ATOM 3250 C C . LYS B 1 191 ? 44.634 56.885 22.369 1.00 8.89 191 LYS B C 1
ATOM 3251 O O . LYS B 1 191 ? 45.309 57.751 22.905 1.00 8.88 191 LYS B O 1
ATOM 3257 N N . ASP B 1 192 ? 43.546 56.382 22.954 1.00 8.64 192 ASP B N 1
ATOM 3258 C CA . ASP B 1 192 ? 43.167 56.884 24.271 1.00 9.45 192 ASP B CA 1
ATOM 3259 C C . ASP B 1 192 ? 44.080 56.312 25.361 1.00 9.13 192 ASP B C 1
ATOM 3260 O O . ASP B 1 192 ? 44.036 56.747 26.513 1.00 8.85 192 ASP B O 1
ATOM 3265 N N . ASN B 1 193 ? 44.923 55.354 24.975 1.00 7.95 193 ASN B N 1
ATOM 3266 C CA . ASN B 1 193 ? 45.872 54.713 25.892 1.00 8.35 193 ASN B CA 1
ATOM 3267 C C . ASN B 1 193 ? 45.183 54.221 27.164 1.00 9.26 193 ASN B C 1
ATOM 3268 O O . ASN B 1 193 ? 45.792 54.202 28.239 1.00 9.77 193 ASN B O 1
ATOM 3273 N N . LYS B 1 194 ? 43.920 53.829 27.054 1.00 8.96 194 LYS B N 1
ATOM 3274 C CA . LYS B 1 194 ? 43.185 53.356 28.225 1.00 9.38 194 LYS B CA 1
ATOM 3275 C C . LYS B 1 194 ? 43.960 52.248 28.925 1.00 9.66 194 LYS B C 1
ATOM 3276 O O . LYS B 1 194 ? 44.410 51.298 28.285 1.00 10.33 194 LYS B O 1
ATOM 3282 N N . THR B 1 195 ? 44.112 52.378 30.240 1.00 9.13 195 THR B N 1
ATOM 3283 C CA . THR B 1 195 ? 44.872 51.404 31.020 1.00 11.13 195 THR B CA 1
ATOM 3284 C C . THR B 1 195 ? 44.095 50.902 32.238 1.00 12.51 195 THR B C 1
ATOM 3285 O O . THR B 1 195 ? 43.232 51.600 32.772 1.00 14.15 195 THR B O 1
ATOM 3289 N N . ILE B 1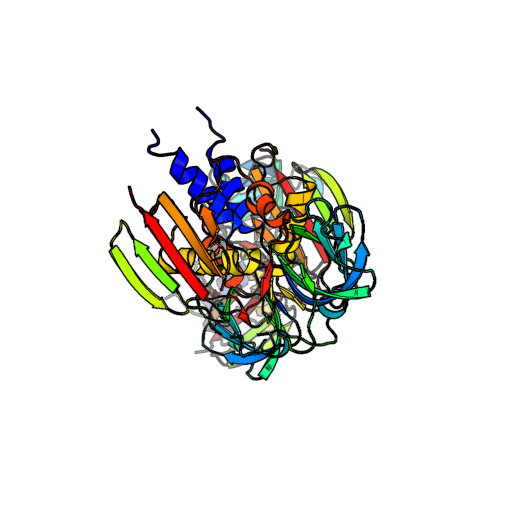 196 ? 44.415 49.685 32.667 1.00 13.87 196 ILE B N 1
ATOM 3290 C CA . ILE B 1 196 ? 43.770 49.060 33.819 1.00 17.33 196 ILE B CA 1
ATOM 3291 C C . ILE B 1 196 ? 44.799 48.403 34.741 1.00 16.92 196 ILE B C 1
ATOM 3292 O O . ILE B 1 196 ? 45.799 47.856 34.272 1.00 14.09 196 ILE B O 1
ATOM 3297 N N . ASN B 1 197 ? 44.555 48.477 36.050 1.00 16.37 197 ASN B N 1
ATOM 3298 C CA . ASN B 1 197 ? 45.426 47.837 37.035 1.00 18.03 197 ASN B CA 1
ATOM 3299 C C . ASN B 1 197 ? 44.899 46.417 37.192 1.00 17.01 197 ASN B C 1
ATOM 3300 O O . ASN B 1 197 ? 43.707 46.225 37.425 1.00 17.63 197 ASN B O 1
ATOM 3305 N N . MET B 1 198 ? 45.777 45.429 37.062 1.00 17.62 198 MET B N 1
ATOM 3306 C CA . MET B 1 198 ? 45.365 44.037 37.178 1.00 17.81 198 MET B CA 1
ATOM 3307 C C . MET B 1 198 ? 44.602 43.783 38.475 1.00 19.44 198 MET B C 1
ATOM 3308 O O . MET B 1 198 ? 43.629 43.031 38.491 1.00 18.66 198 MET B O 1
ATOM 3313 N N . LYS B 1 199 ? 45.037 44.425 39.555 1.00 20.37 199 LYS B N 1
ATOM 3314 C CA . LYS B 1 199 ? 44.392 44.252 40.854 1.00 21.82 199 LYS B CA 1
ATOM 3315 C C . LYS B 1 199 ? 42.953 44.762 40.865 1.00 23.12 199 LYS B C 1
ATOM 3316 O O . LYS B 1 199 ? 42.142 44.331 41.689 1.00 23.96 199 LYS B O 1
ATOM 3318 N N . ASP B 1 200 ? 42.633 45.672 39.951 1.00 22.32 200 ASP B N 1
ATOM 3319 C CA . ASP B 1 200 ? 41.286 46.223 39.880 1.00 22.14 200 ASP B CA 1
ATOM 3320 C C . ASP B 1 200 ? 40.413 45.499 38.858 1.00 21.31 200 ASP B C 1
ATOM 3321 O O . ASP B 1 200 ? 39.203 45.704 38.817 1.00 20.87 200 ASP B O 1
ATOM 3326 N N . PHE B 1 201 ? 41.028 44.655 38.038 1.00 19.22 201 PHE B N 1
ATOM 3327 C CA . PHE B 1 201 ? 40.284 43.906 37.028 1.00 18.86 201 PHE B CA 1
ATOM 3328 C C . PHE B 1 201 ? 39.403 42.860 37.705 1.00 17.40 201 PHE B C 1
ATOM 3329 O O . PHE B 1 201 ? 39.871 42.080 38.538 1.00 16.49 201 PHE B O 1
ATOM 3337 N N . SER B 1 202 ? 38.131 42.833 37.334 1.00 18.09 202 SER B N 1
ATOM 3338 C CA . SER B 1 202 ? 37.214 41.864 37.918 1.00 18.32 202 SER B CA 1
ATOM 3339 C C . SER B 1 202 ? 37.035 40.662 37.009 1.00 17.80 202 SER B C 1
ATOM 3340 O O . SER B 1 202 ? 37.490 39.559 37.315 1.00 17.75 202 SER B O 1
ATOM 3343 N N . HIS B 1 203 ? 36.377 40.884 35.878 1.00 17.50 203 HIS B N 1
ATOM 3344 C CA . HIS B 1 203 ? 36.117 39.814 34.933 1.00 16.23 203 HIS B CA 1
ATOM 3345 C C . HIS B 1 203 ? 35.649 40.411 33.619 1.00 14.87 203 HIS B C 1
ATOM 3346 O O . HIS B 1 203 ? 35.413 41.612 33.515 1.00 15.59 203 HIS B O 1
ATOM 3353 N N . PHE B 1 204 ? 35.508 39.562 32.614 1.00 13.92 204 PHE B N 1
ATOM 3354 C CA . PHE B 1 204 ? 35.048 40.025 31.319 1.00 13.81 204 PHE B CA 1
ATOM 3355 C C . PHE B 1 204 ? 33.907 39.140 30.861 1.00 14.74 204 PHE B C 1
ATOM 3356 O O . PHE B 1 204 ? 33.682 38.059 31.408 1.00 15.24 204 PHE B O 1
ATOM 3364 N N . ASP B 1 205 ? 33.184 39.617 29.860 1.00 15.11 205 ASP B N 1
ATOM 3365 C CA . ASP B 1 205 ? 32.084 38.869 29.274 1.00 16.21 205 ASP B CA 1
ATOM 3366 C C . ASP B 1 205 ? 32.164 39.088 27.767 1.00 14.78 205 ASP B C 1
ATOM 3367 O O . ASP B 1 205 ? 32.232 40.221 27.302 1.00 15.30 205 ASP B O 1
ATOM 3372 N N . ILE B 1 206 ? 32.202 37.996 27.016 1.00 14.59 206 ILE B N 1
ATOM 3373 C CA . ILE B 1 206 ? 32.250 38.079 25.561 1.00 13.50 206 ILE B CA 1
ATOM 3374 C C . ILE B 1 206 ? 30.896 37.636 25.031 1.00 14.49 206 ILE B C 1
ATOM 3375 O O . ILE B 1 206 ? 30.400 36.566 25.393 1.00 15.53 206 ILE B O 1
ATOM 3380 N N . TYR B 1 207 ? 30.300 38.468 24.184 1.00 15.11 207 TYR B N 1
ATOM 3381 C CA . TYR B 1 207 ? 29.005 38.169 23.582 1.00 16.37 207 TYR B CA 1
ATOM 3382 C C . TYR B 1 207 ? 29.189 38.115 22.070 1.00 15.60 207 TYR B C 1
ATOM 3383 O O . TYR B 1 207 ? 29.739 39.042 21.477 1.00 15.76 207 TYR B O 1
ATOM 3392 N N . LEU B 1 208 ? 28.736 37.029 21.456 1.00 15.33 208 LEU B N 1
ATOM 3393 C CA . LEU B 1 208 ? 28.815 36.865 20.010 1.00 15.12 208 LEU B CA 1
ATOM 3394 C C . LEU B 1 208 ? 27.418 36.542 19.497 1.00 16.03 208 LEU B C 1
ATOM 3395 O O . LEU B 1 208 ? 26.639 35.879 20.181 1.00 17.15 208 LEU B O 1
ATOM 3400 N N . TRP B 1 209 ? 27.102 37.007 18.295 1.00 17.12 209 TRP B N 1
ATOM 3401 C CA . TRP B 1 209 ? 25.799 36.746 17.706 1.00 18.63 209 TRP B CA 1
ATOM 3402 C C . TRP B 1 209 ? 25.935 36.352 16.246 1.00 19.57 209 TRP B C 1
ATOM 3403 O O . TRP B 1 209 ? 26.874 36.767 15.563 1.00 18.00 209 TRP B O 1
ATOM 3414 N N . THR B 1 210 ? 24.999 35.530 15.784 1.00 19.84 210 THR B N 1
ATOM 3415 C CA . THR B 1 210 ? 24.970 35.077 14.400 1.00 21.81 210 THR B CA 1
ATOM 3416 C C . THR B 1 210 ? 23.740 35.710 13.755 1.00 24.61 210 THR B C 1
ATOM 3417 O O . THR B 1 210 ? 23.439 35.474 12.584 1.00 24.28 210 THR B O 1
ATOM 3421 N N . LYS B 1 211 ? 23.036 36.514 14.546 1.00 27.27 211 LYS B N 1
ATOM 3422 C CA . LYS B 1 211 ? 21.827 37.198 14.098 1.00 31.25 211 LYS B CA 1
ATOM 3423 C C . LYS B 1 211 ? 21.935 38.674 14.464 1.00 32.06 211 LYS B C 1
ATOM 3424 O O . LYS B 1 211 ? 21.745 39.526 13.569 1.00 33.82 211 LYS B O 1
ATOM 3431 N N . SER C 1 4 ? 68.111 -6.306 -25.454 1.00 54.11 4 SER C N 1
ATOM 3432 C CA . SER C 1 4 ? 69.517 -5.850 -25.257 1.00 54.31 4 SER C CA 1
ATOM 3433 C C . SER C 1 4 ? 70.117 -5.346 -26.568 1.00 54.67 4 SER C C 1
ATOM 3434 O O . SER C 1 4 ? 69.403 -4.837 -27.434 1.00 55.15 4 SER C O 1
ATOM 3436 N N . GLU C 1 5 ? 71.432 -5.489 -26.704 1.00 54.44 5 GLU C N 1
ATOM 3437 C CA . GLU C 1 5 ? 72.137 -5.053 -27.904 1.00 54.12 5 GLU C CA 1
ATOM 3438 C C . GLU C 1 5 ? 73.344 -5.951 -28.162 1.00 53.72 5 GLU C C 1
ATOM 3439 O O . GLU C 1 5 ? 73.190 -7.126 -28.500 1.00 54.08 5 GLU C O 1
ATOM 3441 N N . ASN C 1 6 ? 74.544 -5.399 -28.000 1.00 52.92 6 ASN C N 1
ATOM 3442 C CA . ASN C 1 6 ? 75.767 -6.162 -28.216 1.00 51.64 6 ASN C CA 1
ATOM 3443 C C . ASN C 1 6 ? 76.751 -5.941 -27.066 1.00 50.68 6 ASN C C 1
ATOM 3444 O O . ASN C 1 6 ? 76.377 -6.052 -25.897 1.00 51.37 6 ASN C O 1
ATOM 3449 N N . ILE C 1 7 ? 78.001 -5.622 -27.395 1.00 47.74 7 ILE C N 1
ATOM 3450 C CA . ILE C 1 7 ? 79.021 -5.399 -26.374 1.00 44.91 7 ILE C CA 1
ATOM 3451 C C . ILE C 1 7 ? 80.014 -4.296 -26.752 1.00 42.53 7 ILE C C 1
ATOM 3452 O O . ILE C 1 7 ? 79.853 -3.141 -26.362 1.00 42.14 7 ILE C O 1
ATOM 3457 N N . LYS C 1 8 ? 81.046 -4.659 -27.504 1.00 40.25 8 LYS C N 1
ATOM 3458 C CA . LYS C 1 8 ? 82.054 -3.704 -27.936 1.00 37.85 8 LYS C CA 1
ATOM 3459 C C . LYS C 1 8 ? 81.564 -2.964 -29.175 1.00 36.33 8 LYS C C 1
ATOM 3460 O O . LYS C 1 8 ? 82.166 -1.980 -29.603 1.00 34.84 8 LYS C O 1
ATOM 3466 N N . ASP C 1 9 ? 80.467 -3.449 -29.751 1.00 33.94 9 ASP C N 1
ATOM 3467 C CA . ASP C 1 9 ? 79.889 -2.817 -30.931 1.00 33.50 9 ASP C CA 1
ATOM 3468 C C . ASP C 1 9 ? 79.205 -1.518 -30.524 1.00 31.84 9 ASP C C 1
ATOM 3469 O O . ASP C 1 9 ? 79.264 -0.523 -31.248 1.00 31.43 9 ASP C O 1
ATOM 3474 N N . VAL C 1 10 ? 78.565 -1.531 -29.359 1.00 30.26 10 VAL C N 1
ATOM 3475 C CA . VAL C 1 10 ? 77.875 -0.348 -28.858 1.00 29.20 10 VAL C CA 1
ATOM 3476 C C . VAL C 1 10 ? 78.891 0.731 -28.495 1.00 27.96 10 VAL C C 1
ATOM 3477 O O . VAL C 1 10 ? 78.654 1.919 -28.722 1.00 28.52 10 VAL C O 1
ATOM 3481 N N . LYS C 1 11 ? 80.024 0.315 -27.935 1.00 25.50 11 LYS C N 1
ATOM 3482 C CA . LYS C 1 11 ? 81.075 1.256 -27.561 1.00 24.77 11 LYS C CA 1
ATOM 3483 C C . LYS C 1 11 ? 81.675 1.899 -28.800 1.00 24.50 11 LYS C C 1
ATOM 3484 O O . LYS C 1 11 ? 81.915 3.104 -28.834 1.00 22.32 11 LYS C O 1
ATOM 3490 N N . LEU C 1 12 ? 81.920 1.082 -29.818 1.00 26.07 12 LEU C N 1
ATOM 3491 C CA . LEU C 1 12 ? 82.503 1.579 -31.054 1.00 26.81 12 LEU C CA 1
ATOM 3492 C C . LEU C 1 12 ? 81.625 2.675 -31.655 1.00 25.92 12 LEU C C 1
ATOM 3493 O O . LEU C 1 12 ? 82.124 3.722 -32.065 1.00 26.21 12 LEU C O 1
ATOM 3498 N N . GLN C 1 13 ? 80.317 2.436 -31.699 1.00 24.37 13 GLN C N 1
ATOM 3499 C CA . GLN C 1 13 ? 79.385 3.415 -32.252 1.00 24.04 13 GLN C CA 1
ATOM 3500 C C . GLN C 1 13 ? 79.398 4.703 -31.438 1.00 22.14 13 GLN C C 1
ATOM 3501 O O . GLN C 1 13 ? 79.391 5.794 -31.994 1.00 20.43 13 GLN C O 1
ATOM 3507 N N . LEU C 1 14 ? 79.416 4.569 -30.115 1.00 21.43 14 LEU C N 1
ATOM 3508 C CA . LEU C 1 14 ? 79.428 5.730 -29.233 1.00 21.07 14 LEU C CA 1
ATOM 3509 C C . LEU C 1 14 ? 80.752 6.481 -29.315 1.00 21.13 14 LEU C C 1
ATOM 3510 O O . LEU C 1 14 ? 80.782 7.709 -29.281 1.00 21.29 14 LEU C O 1
ATOM 3515 N N . ASN C 1 15 ? 81.846 5.735 -29.423 1.00 21.70 15 ASN C N 1
ATOM 3516 C CA . ASN C 1 15 ? 83.173 6.336 -29.502 1.00 23.33 15 ASN C CA 1
ATOM 3517 C C . ASN C 1 15 ? 83.219 7.241 -30.731 1.00 23.85 15 ASN C C 1
ATOM 3518 O O . ASN C 1 15 ? 83.688 8.377 -30.670 1.00 24.46 15 ASN C O 1
ATOM 3523 N N . TYR C 1 16 ? 82.714 6.726 -31.847 1.00 24.27 16 TYR C N 1
ATOM 3524 C CA . TYR C 1 16 ? 82.692 7.480 -33.092 1.00 24.21 16 TYR C CA 1
ATOM 3525 C C . TYR C 1 16 ? 81.716 8.650 -33.038 1.00 22.29 16 TYR C C 1
ATOM 3526 O O . TYR C 1 16 ? 82.034 9.754 -33.477 1.00 23.21 16 TYR C O 1
ATOM 3535 N N . ALA C 1 17 ? 80.535 8.415 -32.486 1.00 20.79 17 ALA C N 1
ATOM 3536 C CA . ALA C 1 17 ? 79.529 9.467 -32.398 1.00 19.41 17 ALA C CA 1
ATOM 3537 C C . ALA C 1 17 ? 79.984 10.676 -31.581 1.00 18.34 17 ALA C C 1
ATOM 3538 O O . ALA C 1 17 ? 79.811 11.820 -32.003 1.00 17.65 17 ALA C O 1
ATOM 3540 N N . TYR C 1 18 ? 80.575 10.425 -30.419 1.00 17.42 18 TYR C N 1
ATOM 3541 C CA . TYR C 1 18 ? 81.007 11.511 -29.548 1.00 17.65 18 TYR C CA 1
ATOM 3542 C C . TYR C 1 18 ? 82.388 12.102 -29.807 1.00 18.23 18 TYR C C 1
ATOM 3543 O O . TYR C 1 18 ? 82.842 12.983 -29.075 1.00 18.33 18 TYR C O 1
ATOM 3552 N N . GLU C 1 19 ? 83.057 11.615 -30.847 1.00 19.74 19 GLU C N 1
ATOM 3553 C CA . GLU C 1 19 ? 84.349 12.167 -31.230 1.00 21.10 19 GLU C CA 1
ATOM 3554 C C . GLU C 1 19 ? 83.927 13.231 -32.229 1.00 21.26 19 GLU C C 1
ATOM 3555 O O . GLU C 1 19 ? 83.944 13.015 -33.443 1.00 19.84 19 GLU C O 1
ATOM 3561 N N . ILE C 1 20 ? 83.533 14.382 -31.699 1.00 20.13 20 ILE C N 1
ATOM 3562 C CA . ILE C 1 20 ? 83.031 15.459 -32.530 1.00 21.61 20 ILE C CA 1
ATOM 3563 C C . ILE C 1 20 ? 83.291 16.837 -31.929 1.00 20.76 20 ILE C C 1
ATOM 3564 O O . ILE C 1 20 ? 83.501 16.975 -30.720 1.00 21.16 20 ILE C O 1
ATOM 3569 N N . ILE C 1 21 ? 83.280 17.852 -32.787 1.00 20.06 21 ILE C N 1
ATOM 3570 C CA . ILE C 1 21 ? 83.466 19.227 -32.351 1.00 21.46 21 ILE C CA 1
ATOM 3571 C C . ILE C 1 21 ? 82.060 19.799 -32.195 1.00 19.82 21 ILE C C 1
ATOM 3572 O O . ILE C 1 21 ? 81.228 19.652 -33.088 1.00 20.20 21 ILE C O 1
ATOM 3577 N N . PRO C 1 22 ? 81.778 20.455 -31.059 1.00 19.67 22 PRO C N 1
ATOM 3578 C CA . PRO C 1 22 ? 80.452 21.030 -30.831 1.00 19.13 22 PRO C CA 1
ATOM 3579 C C . PRO C 1 22 ? 80.247 22.413 -31.442 1.00 19.27 22 PRO C C 1
ATOM 3580 O O . PRO C 1 22 ? 81.197 23.174 -31.622 1.00 20.07 22 PRO C O 1
ATOM 3584 N N . VAL C 1 23 ? 78.997 22.719 -31.774 1.00 18.86 23 VAL C N 1
ATOM 3585 C CA . VAL C 1 23 ? 78.638 24.027 -32.308 1.00 18.52 23 VAL C CA 1
ATOM 3586 C C . VAL C 1 23 ? 78.362 24.847 -31.049 1.00 18.31 23 VAL C C 1
ATOM 3587 O O . VAL C 1 23 ? 77.382 24.600 -30.344 1.00 18.54 23 VAL C O 1
ATOM 3591 N N . ASP C 1 24 ? 79.238 25.807 -30.771 1.00 16.79 24 ASP C N 1
ATOM 3592 C CA . ASP C 1 24 ? 79.146 26.640 -29.572 1.00 19.30 24 ASP C CA 1
ATOM 3593 C C . ASP C 1 24 ? 79.199 28.126 -29.918 1.00 19.66 24 ASP C C 1
ATOM 3594 O O . ASP C 1 24 ? 80.263 28.654 -30.250 1.00 20.32 24 ASP C O 1
ATOM 3599 N N . TYR C 1 25 ? 78.054 28.795 -29.828 1.00 18.11 25 TYR C N 1
ATOM 3600 C CA . TYR C 1 25 ? 77.959 30.219 -30.132 1.00 19.76 25 TYR C CA 1
ATOM 3601 C C . TYR C 1 25 ? 76.952 30.889 -29.212 1.00 19.52 25 TYR C C 1
ATOM 3602 O O . TYR C 1 25 ? 75.866 30.362 -28.988 1.00 21.42 25 TYR C O 1
ATOM 3611 N N . THR C 1 26 ? 77.313 32.057 -28.691 1.00 19.74 26 THR C N 1
ATOM 3612 C CA . THR C 1 26 ? 76.444 32.783 -27.772 1.00 21.05 26 THR C CA 1
ATOM 3613 C C . THR C 1 26 ? 75.846 34.055 -28.359 1.00 21.43 26 THR C C 1
ATOM 3614 O O . THR C 1 26 ? 76.409 34.659 -29.272 1.00 21.37 26 THR C O 1
ATOM 3618 N N . ASN C 1 27 ? 74.700 34.457 -27.816 1.00 20.72 27 ASN C N 1
ATOM 3619 C CA . ASN C 1 27 ? 74.015 35.672 -28.241 1.00 23.43 27 ASN C CA 1
ATOM 3620 C C . ASN C 1 27 ? 73.700 35.675 -29.730 1.00 22.30 27 ASN C C 1
ATOM 3621 O O . ASN C 1 27 ? 74.139 36.560 -30.464 1.00 24.12 27 ASN C O 1
ATOM 3626 N N . CYS C 1 28 ? 72.936 34.685 -30.174 1.00 20.96 28 CYS C N 1
ATOM 3627 C CA . CYS C 1 28 ? 72.571 34.590 -31.581 1.00 20.81 28 CYS C CA 1
ATOM 3628 C C . CYS C 1 28 ? 71.087 34.847 -31.779 1.00 19.96 28 CYS C C 1
ATOM 3629 O O . CYS C 1 28 ? 70.254 34.431 -30.974 1.00 19.96 28 CYS C O 1
ATOM 3632 N N . ASN C 1 29 ? 70.764 35.532 -32.867 1.00 20.41 29 ASN C N 1
ATOM 3633 C CA . ASN C 1 29 ? 69.382 35.864 -33.174 1.00 19.03 29 ASN C CA 1
ATOM 3634 C C . ASN C 1 29 ? 68.617 34.704 -33.798 1.00 18.73 29 ASN C C 1
ATOM 3635 O O . ASN C 1 29 ? 69.132 34.020 -34.680 1.00 19.31 29 ASN C O 1
ATOM 3640 N N . ILE C 1 30 ? 67.390 34.482 -33.332 1.00 18.45 30 ILE C N 1
ATOM 3641 C CA . ILE C 1 30 ? 66.547 33.439 -33.905 1.00 19.64 30 ILE C CA 1
ATOM 3642 C C . ILE C 1 30 ? 65.869 34.107 -35.097 1.00 20.50 30 ILE C C 1
ATOM 3643 O O . ILE C 1 30 ? 64.883 34.821 -34.926 1.00 22.07 30 ILE C O 1
ATOM 3648 N N . ASP C 1 31 ? 66.394 33.886 -36.296 1.00 21.92 31 ASP C N 1
ATOM 3649 C CA . ASP C 1 31 ? 65.815 34.502 -37.489 1.00 23.83 31 ASP C CA 1
ATOM 3650 C C . ASP C 1 31 ? 64.346 34.172 -37.694 1.00 23.55 31 ASP C C 1
ATOM 3651 O O . ASP C 1 31 ? 63.558 35.037 -38.081 1.00 23.56 31 ASP C O 1
ATOM 3656 N N . TYR C 1 32 ? 63.982 32.918 -37.449 1.00 22.99 32 TYR C N 1
ATOM 3657 C CA . TYR C 1 32 ? 62.596 32.482 -37.565 1.00 23.44 32 TYR C CA 1
ATOM 3658 C C . TYR C 1 32 ? 62.461 31.056 -37.065 1.00 23.80 32 TYR C C 1
ATOM 3659 O O . TYR C 1 32 ? 63.449 30.329 -36.949 1.00 22.78 32 TYR C O 1
ATOM 3667 N N . LEU C 1 33 ? 61.231 30.674 -36.750 1.00 23.40 33 LEU C N 1
ATOM 3668 C CA . LEU C 1 33 ? 60.951 29.347 -36.233 1.00 25.07 33 LEU C CA 1
ATOM 3669 C C . LEU C 1 33 ? 59.859 28.654 -37.024 1.00 25.34 33 LEU C C 1
ATOM 3670 O O . LEU C 1 33 ? 59.025 29.302 -37.659 1.00 24.53 33 LEU C O 1
ATOM 3675 N N . THR C 1 34 ? 59.884 27.329 -36.985 1.00 24.97 34 THR C N 1
ATOM 3676 C CA . THR C 1 34 ? 58.876 26.512 -37.641 1.00 25.37 34 THR C CA 1
ATOM 3677 C C . THR C 1 34 ? 58.410 25.543 -36.559 1.00 25.74 34 THR C C 1
ATOM 3678 O O . THR C 1 34 ? 58.859 25.636 -35.414 1.00 24.66 34 THR C O 1
ATOM 3682 N N . THR C 1 35 ? 57.523 24.619 -36.905 1.00 25.86 35 THR C N 1
ATOM 3683 C CA . THR C 1 35 ? 57.011 23.682 -35.913 1.00 25.76 35 THR C CA 1
ATOM 3684 C C . THR C 1 35 ? 58.078 22.845 -35.217 1.00 25.11 35 THR C C 1
ATOM 3685 O O . THR C 1 35 ? 58.011 22.638 -34.004 1.00 25.04 35 THR C O 1
ATOM 3689 N N . HIS C 1 36 ? 59.069 22.379 -35.972 1.00 23.22 36 HIS C N 1
ATOM 3690 C CA . HIS C 1 36 ? 60.111 21.534 -35.400 1.00 22.70 36 HIS C CA 1
ATOM 3691 C C . HIS C 1 36 ? 61.519 22.119 -35.434 1.00 21.04 36 HIS C C 1
ATOM 3692 O O . HIS C 1 36 ? 62.461 21.461 -34.994 1.00 19.54 36 HIS C O 1
ATOM 3699 N N . ASP C 1 37 ? 61.677 23.340 -35.937 1.00 20.58 37 ASP C N 1
ATOM 3700 C CA . ASP C 1 37 ? 63.019 23.910 -36.055 1.00 20.46 37 ASP C CA 1
ATOM 3701 C C . ASP C 1 37 ? 63.266 25.353 -35.634 1.00 19.73 37 ASP C C 1
ATOM 3702 O O . ASP C 1 37 ? 62.394 26.215 -35.731 1.00 19.55 37 ASP C O 1
ATOM 3707 N N . PHE C 1 38 ? 64.495 25.592 -35.181 1.00 17.88 38 PHE C N 1
ATOM 3708 C CA . PHE C 1 38 ? 64.971 26.919 -34.819 1.00 18.78 38 PHE C CA 1
ATOM 3709 C C . PHE C 1 38 ? 65.944 27.217 -35.957 1.00 17.87 38 PHE C C 1
ATOM 3710 O O . PHE C 1 38 ? 66.760 26.359 -36.297 1.00 16.82 38 PHE C O 1
ATOM 3718 N N . TYR C 1 39 ? 65.853 28.398 -36.555 1.00 16.98 39 TYR C N 1
ATOM 3719 C CA . TYR C 1 39 ? 66.798 28.788 -37.596 1.00 17.74 39 TYR C CA 1
ATOM 3720 C C . TYR C 1 39 ? 67.485 30.003 -36.999 1.00 17.02 39 TYR C C 1
ATOM 3721 O O . TYR C 1 39 ? 66.947 31.111 -37.002 1.00 18.48 39 TYR C O 1
ATOM 3730 N N . ILE C 1 40 ? 68.675 29.750 -36.459 1.00 18.27 40 ILE C N 1
ATOM 3731 C CA . ILE C 1 40 ? 69.491 30.735 -35.758 1.00 17.10 40 ILE C CA 1
ATOM 3732 C C . ILE C 1 40 ? 70.650 31.282 -36.583 1.00 18.18 40 ILE C C 1
ATOM 3733 O O . ILE C 1 40 ? 71.365 30.531 -37.239 1.00 18.93 40 ILE C O 1
ATOM 3738 N N . ASP C 1 41 ? 70.841 32.595 -36.513 1.00 18.16 41 ASP C N 1
ATOM 3739 C CA . ASP C 1 41 ? 71.890 33.275 -37.261 1.00 19.48 41 ASP C CA 1
ATOM 3740 C C . ASP C 1 41 ? 73.218 33.370 -36.519 1.00 18.97 41 ASP C C 1
ATOM 3741 O O . ASP C 1 41 ? 73.277 33.867 -35.398 1.00 19.28 41 ASP C O 1
ATOM 3746 N N . ILE C 1 42 ? 74.278 32.876 -37.154 1.00 18.92 42 ILE C N 1
ATOM 3747 C CA . ILE C 1 42 ? 75.615 32.940 -36.574 1.00 19.46 42 ILE C CA 1
ATOM 3748 C C . ILE C 1 42 ? 76.557 33.613 -37.569 1.00 19.88 42 ILE C C 1
ATOM 3749 O O . ILE C 1 42 ? 77.774 33.480 -37.478 1.00 20.78 42 ILE C O 1
ATOM 3754 N N . SER C 1 43 ? 75.979 34.353 -38.511 1.00 21.11 43 SER C N 1
ATOM 3755 C CA . SER C 1 43 ? 76.763 35.041 -39.533 1.00 22.04 43 SER C CA 1
ATOM 3756 C C . SER C 1 43 ? 77.765 36.027 -38.941 1.00 22.72 43 SER C C 1
ATOM 3757 O O . SER C 1 43 ? 78.806 36.290 -39.543 1.00 22.67 43 SER C O 1
ATOM 3760 N N . SER C 1 44 ? 77.455 36.573 -37.768 1.00 23.57 44 SER C N 1
ATOM 3761 C CA . SER C 1 44 ? 78.352 37.527 -37.127 1.00 24.94 44 SER C CA 1
ATOM 3762 C C . SER C 1 44 ? 79.647 36.844 -36.687 1.00 25.18 44 SER C C 1
ATOM 3763 O O . SER C 1 44 ? 80.675 37.500 -36.510 1.00 25.54 44 SER C O 1
ATOM 3766 N N . TYR C 1 45 ? 79.590 35.523 -36.531 1.00 24.42 45 TYR C N 1
ATOM 3767 C CA . TYR C 1 45 ? 80.749 34.721 -36.127 1.00 23.72 45 TYR C CA 1
ATOM 3768 C C . TYR C 1 45 ? 81.459 34.117 -37.338 1.00 23.69 45 TYR C C 1
ATOM 3769 O O . TYR C 1 45 ? 82.586 33.625 -37.227 1.00 26.46 45 TYR C O 1
ATOM 3778 N N . LYS C 1 46 ? 80.796 34.144 -38.489 1.00 22.28 46 LYS C N 1
ATOM 3779 C CA . LYS C 1 46 ? 81.353 33.552 -39.701 1.00 21.95 46 LYS C CA 1
ATOM 3780 C C . LYS C 1 46 ? 81.745 34.549 -40.785 1.00 22.45 46 LYS C C 1
ATOM 3781 O O . LYS C 1 46 ? 82.424 34.187 -41.747 1.00 22.96 46 LYS C O 1
ATOM 3787 N N . LYS C 1 47 ? 81.313 35.796 -40.629 1.00 23.11 47 LYS C N 1
ATOM 3788 C CA . LYS C 1 47 ? 81.614 36.852 -41.591 1.00 24.93 47 LYS C CA 1
ATOM 3789 C C . LYS C 1 47 ? 80.987 36.576 -42.957 1.00 25.36 47 LYS C C 1
ATOM 3790 O O . LYS C 1 47 ? 81.509 36.993 -43.991 1.00 25.21 47 LYS C O 1
ATOM 3796 N N . LYS C 1 48 ? 79.861 35.870 -42.945 1.00 25.43 48 LYS C N 1
ATOM 3797 C CA . LYS C 1 48 ? 79.123 35.532 -44.161 1.00 26.06 48 LYS C CA 1
ATOM 3798 C C . LYS C 1 48 ? 77.826 34.851 -43.744 1.00 26.06 48 LYS C C 1
ATOM 3799 O O . LYS C 1 48 ? 77.692 34.423 -42.597 1.00 25.62 48 LYS C O 1
ATOM 3805 N N . ASN C 1 49 ? 76.871 34.754 -44.664 1.00 25.75 49 ASN C N 1
ATOM 3806 C CA . ASN C 1 49 ? 75.595 34.117 -44.346 1.00 24.82 49 ASN C CA 1
ATOM 3807 C C . ASN C 1 49 ? 75.849 32.732 -43.776 1.00 21.69 49 ASN C C 1
ATOM 3808 O O . ASN C 1 49 ? 76.430 31.878 -44.439 1.00 21.73 49 ASN C O 1
ATOM 3813 N N . PHE C 1 50 ? 75.407 32.508 -42.545 1.00 21.06 50 PHE C N 1
ATOM 3814 C CA . PHE C 1 50 ? 75.622 31.223 -41.896 1.00 19.07 50 PHE C CA 1
ATOM 3815 C C . PHE C 1 50 ? 74.584 31.053 -40.796 1.00 17.62 50 PHE C C 1
ATOM 3816 O O . PHE C 1 50 ? 74.295 31.989 -40.054 1.00 17.55 50 PHE C O 1
ATOM 3824 N N . SER C 1 51 ? 74.014 29.863 -40.692 1.00 19.13 51 SER C N 1
ATOM 3825 C CA . SER C 1 51 ? 73.006 29.641 -39.672 1.00 19.62 51 SER C CA 1
ATOM 3826 C C . SER C 1 51 ? 73.104 28.272 -39.030 1.00 18.50 51 SER C C 1
ATOM 3827 O O . SER C 1 51 ? 73.914 27.434 -39.427 1.00 19.09 51 SER C O 1
ATOM 3830 N N . VAL C 1 52 ? 72.276 28.074 -38.012 1.00 17.96 52 VAL C N 1
ATOM 3831 C CA . VAL C 1 52 ? 72.197 26.811 -37.304 1.00 16.35 52 VAL C CA 1
ATOM 3832 C C . VAL C 1 52 ? 70.732 26.411 -37.282 1.00 16.88 52 VAL C C 1
ATOM 3833 O O . VAL C 1 52 ? 69.861 27.205 -36.914 1.00 18.36 52 VAL C O 1
ATOM 3837 N N . ASP C 1 53 ? 70.468 25.183 -37.702 1.00 15.93 53 ASP C N 1
ATOM 3838 C CA . ASP C 1 53 ? 69.115 24.652 -37.727 1.00 16.25 53 ASP C CA 1
ATOM 3839 C C . ASP C 1 53 ? 69.018 23.674 -36.569 1.00 15.49 53 ASP C C 1
ATOM 3840 O O . ASP C 1 53 ? 69.618 22.601 -36.608 1.00 16.44 53 ASP C O 1
ATOM 3845 N N . SER C 1 54 ? 68.289 24.064 -35.529 1.00 16.02 54 SER C N 1
ATOM 3846 C CA . SER C 1 54 ? 68.115 23.206 -34.362 1.00 16.36 54 SER C CA 1
ATOM 3847 C C . SER C 1 54 ? 66.739 22.560 -34.394 1.00 15.15 54 SER C C 1
ATOM 3848 O O . SER C 1 54 ? 65.726 23.254 -34.329 1.00 16.61 54 SER C O 1
ATOM 3851 N N . GLU C 1 55 ? 66.705 21.235 -34.504 1.00 14.74 55 GLU C N 1
ATOM 3852 C CA . GLU C 1 55 ? 65.438 20.513 -34.530 1.00 15.44 55 GLU C CA 1
ATOM 3853 C C . GLU C 1 55 ? 65.122 20.073 -33.110 1.00 17.35 55 GLU C C 1
ATOM 3854 O O . GLU C 1 55 ? 65.985 19.543 -32.408 1.00 16.72 55 GLU C O 1
ATOM 3860 N N . VAL C 1 56 ? 63.881 20.293 -32.691 1.00 16.75 56 VAL C N 1
ATOM 3861 C CA . VAL C 1 56 ? 63.460 19.930 -31.344 1.00 18.10 56 VAL C CA 1
ATOM 3862 C C . VAL C 1 56 ? 62.051 19.351 -31.360 1.00 20.15 56 VAL C C 1
ATOM 3863 O O . VAL C 1 56 ? 61.391 19.334 -32.403 1.00 19.50 56 VAL C O 1
ATOM 3867 N N . GLU C 1 57 ? 61.601 18.868 -30.205 1.00 22.71 57 GLU C N 1
ATOM 3868 C CA . GLU C 1 57 ? 60.246 18.343 -30.088 1.00 23.67 57 GLU C CA 1
ATOM 3869 C C . GLU C 1 57 ? 59.375 19.553 -30.405 1.00 22.85 57 GLU C C 1
ATOM 3870 O O . GLU C 1 57 ? 59.588 20.637 -29.858 1.00 22.96 57 GLU C O 1
ATOM 3876 N N . SER C 1 58 ? 58.401 19.368 -31.291 1.00 24.99 58 SER C N 1
ATOM 3877 C CA . SER C 1 58 ? 57.528 20.454 -31.728 1.00 25.12 58 SER C CA 1
ATOM 3878 C C . SER C 1 58 ? 57.091 21.483 -30.686 1.00 25.37 58 SER C C 1
ATOM 3879 O O . SER C 1 58 ? 57.218 22.683 -30.920 1.00 24.38 58 SER C O 1
ATOM 3882 N N . TYR C 1 59 ? 56.594 21.036 -29.538 1.00 26.37 59 TYR C N 1
ATOM 3883 C CA . TYR C 1 59 ? 56.124 21.975 -28.521 1.00 26.01 59 TYR C CA 1
ATOM 3884 C C . TYR C 1 59 ? 57.168 23.013 -28.084 1.00 25.56 59 TYR C C 1
ATOM 3885 O O . TYR C 1 59 ? 56.812 24.133 -27.718 1.00 26.85 59 TYR C O 1
ATOM 3894 N N . ILE C 1 60 ? 58.449 22.652 -28.135 1.00 24.90 60 ILE C N 1
ATOM 3895 C CA . ILE C 1 60 ? 59.529 23.559 -27.730 1.00 22.80 60 ILE C CA 1
ATOM 3896 C C . ILE C 1 60 ? 59.552 24.893 -28.488 1.00 23.11 60 ILE C C 1
ATOM 3897 O O . ILE C 1 60 ? 59.859 25.938 -27.907 1.00 22.11 60 ILE C O 1
ATOM 3902 N N . THR C 1 61 ? 59.228 24.862 -29.777 1.00 22.32 61 THR C N 1
ATOM 3903 C CA . THR C 1 61 ? 59.241 26.084 -30.579 1.00 23.49 61 THR C CA 1
ATOM 3904 C C . THR C 1 61 ? 58.139 27.078 -30.218 1.00 25.57 61 THR C C 1
ATOM 3905 O O . THR C 1 61 ? 58.084 28.175 -30.775 1.00 25.25 61 THR C O 1
ATOM 3909 N N . THR C 1 62 ? 57.263 26.705 -29.287 1.00 24.24 62 THR C N 1
ATOM 3910 C CA . THR C 1 62 ? 56.197 27.612 -28.868 1.00 25.41 62 THR C CA 1
ATOM 3911 C C . THR C 1 62 ? 56.673 28.405 -27.653 1.00 26.26 62 THR C C 1
ATOM 3912 O O . THR C 1 62 ? 56.062 29.402 -27.265 1.00 26.87 62 THR C O 1
ATOM 3916 N N . LYS C 1 63 ? 57.778 27.964 -27.062 1.00 26.96 63 LYS C N 1
ATOM 3917 C CA . LYS C 1 63 ? 58.318 28.624 -25.880 1.00 28.38 63 LYS C CA 1
ATOM 3918 C C . LYS C 1 63 ? 59.314 29.733 -26.205 1.00 28.72 63 LYS C C 1
ATOM 3919 O O . LYS C 1 63 ? 59.705 30.496 -25.321 1.00 29.61 63 LYS C O 1
ATOM 3925 N N . PHE C 1 64 ? 59.726 29.819 -27.468 1.00 27.64 64 PHE C N 1
ATOM 3926 C CA . PHE C 1 64 ? 60.669 30.850 -27.896 1.00 28.16 64 PHE C CA 1
ATOM 3927 C C . PHE C 1 64 ? 60.025 31.781 -28.914 1.00 28.46 64 PHE C C 1
ATOM 3928 O O . PHE C 1 64 ? 58.952 31.489 -29.440 1.00 27.35 64 PHE C O 1
ATOM 3936 N N . THR C 1 65 ? 60.683 32.900 -29.198 1.00 28.84 65 THR C N 1
ATOM 3937 C CA . THR C 1 65 ? 60.143 33.867 -30.144 1.00 30.04 65 THR C CA 1
ATOM 3938 C C . THR C 1 65 ? 61.146 34.317 -31.202 1.00 29.63 65 THR C C 1
ATOM 3939 O O . THR C 1 65 ? 62.355 34.293 -30.984 1.00 28.33 65 THR C O 1
ATOM 3943 N N . LYS C 1 66 ? 60.624 34.722 -32.355 1.00 29.97 66 LYS C N 1
ATOM 3944 C CA . LYS C 1 66 ? 61.453 35.209 -33.447 1.00 29.30 66 LYS C CA 1
ATOM 3945 C C . LYS C 1 66 ? 62.200 36.447 -32.950 1.00 27.96 66 LYS C C 1
ATOM 3946 O O . LYS C 1 66 ? 61.634 37.281 -32.242 1.00 26.98 66 LYS C O 1
ATOM 3952 N N . ASN C 1 67 ? 63.471 36.552 -33.322 1.00 26.47 67 ASN C N 1
ATOM 3953 C CA . ASN C 1 67 ? 64.324 37.665 -32.921 1.00 27.19 67 ASN C CA 1
ATOM 3954 C C . ASN C 1 67 ? 64.751 37.616 -31.458 1.00 26.45 67 ASN C C 1
ATOM 3955 O O . ASN C 1 67 ? 65.286 38.588 -30.925 1.00 26.92 67 ASN C O 1
ATOM 3960 N N . GLN C 1 68 ? 64.508 36.482 -30.808 1.00 26.22 68 GLN C N 1
ATOM 3961 C CA . GLN C 1 68 ? 64.931 36.309 -29.425 1.00 25.20 68 GLN C CA 1
ATOM 3962 C C . GLN C 1 68 ? 66.413 35.948 -29.537 1.00 24.86 68 GLN C C 1
ATOM 3963 O O . GLN C 1 68 ? 66.839 35.391 -30.548 1.00 24.19 68 GLN C O 1
ATOM 3969 N N . LYS C 1 69 ? 67.200 36.291 -28.524 1.00 23.47 69 LYS C N 1
ATOM 3970 C CA . LYS C 1 69 ? 68.624 35.977 -28.540 1.00 23.94 69 LYS C CA 1
ATOM 3971 C C . LYS C 1 69 ? 68.852 34.716 -27.719 1.00 22.32 69 LYS C C 1
ATOM 3972 O O . LYS C 1 69 ? 68.383 34.612 -26.584 1.00 23.50 69 LYS C O 1
ATOM 3978 N N . VAL C 1 70 ? 69.567 33.755 -28.294 1.00 20.90 70 VAL C N 1
ATOM 3979 C CA . VAL C 1 70 ? 69.820 32.492 -27.611 1.00 18.89 70 VAL C CA 1
ATOM 3980 C C . VAL C 1 70 ? 71.268 32.030 -27.694 1.00 18.72 70 VAL C C 1
ATOM 3981 O O . VAL C 1 70 ? 72.051 32.525 -28.505 1.00 19.81 70 VAL C O 1
ATOM 3985 N N . ASN C 1 71 ? 71.613 31.073 -26.839 1.00 17.65 71 ASN C N 1
ATOM 3986 C CA . ASN C 1 71 ? 72.946 30.492 -26.852 1.00 16.67 71 ASN C CA 1
ATOM 3987 C C . ASN C 1 71 ? 72.803 29.118 -27.470 1.00 17.04 71 ASN C C 1
ATOM 3988 O O . ASN C 1 71 ? 71.784 28.444 -27.289 1.00 15.35 71 ASN C O 1
ATOM 3993 N N . ILE C 1 72 ? 73.826 28.706 -28.204 1.00 15.98 72 ILE C N 1
ATOM 3994 C CA . ILE C 1 72 ? 73.804 27.414 -28.864 1.00 17.23 72 ILE C CA 1
ATOM 3995 C C . ILE C 1 72 ? 74.959 26.515 -28.458 1.00 16.79 72 ILE C C 1
ATOM 3996 O O . ILE C 1 72 ? 76.111 26.935 -28.453 1.00 17.73 72 ILE C O 1
ATOM 4001 N N . PHE C 1 73 ? 74.637 25.277 -28.106 1.00 16.14 73 PHE C N 1
ATOM 4002 C CA . PHE C 1 73 ? 75.651 24.279 -27.804 1.00 15.80 73 PHE C CA 1
ATOM 4003 C C . PHE C 1 73 ? 75.034 22.962 -28.219 1.00 15.98 73 PHE C C 1
ATOM 4004 O O . PHE C 1 73 ? 74.291 22.337 -27.459 1.00 16.49 73 PHE C O 1
ATOM 4012 N N . GLY C 1 74 ? 75.323 22.558 -29.450 1.00 15.37 74 GLY C N 1
ATOM 4013 C CA . GLY C 1 74 ? 74.771 21.321 -29.960 1.00 14.54 74 GLY C CA 1
ATOM 4014 C C . GLY C 1 74 ? 75.786 20.527 -30.747 1.00 15.23 74 GLY C C 1
ATOM 4015 O O . GLY C 1 74 ? 76.767 21.072 -31.250 1.00 15.21 74 GLY C O 1
ATOM 4016 N N . LEU C 1 75 ? 75.544 19.227 -30.843 1.00 15.48 75 LEU C N 1
ATOM 4017 C CA . LEU C 1 75 ? 76.432 18.335 -31.565 1.00 15.37 75 LEU C CA 1
ATOM 4018 C C . LEU C 1 75 ? 75.842 18.077 -32.946 1.00 15.58 75 LEU C C 1
ATOM 4019 O O . LEU C 1 75 ? 74.749 17.519 -33.073 1.00 14.70 75 LEU C O 1
ATOM 4024 N N . PRO C 1 76 ? 76.551 18.495 -34.003 1.00 16.02 76 PRO C N 1
ATOM 4025 C CA . PRO C 1 76 ? 76.048 18.283 -35.364 1.00 16.63 76 PRO C CA 1
ATOM 4026 C C . PRO C 1 76 ? 75.884 16.795 -35.666 1.00 17.80 76 PRO C C 1
ATOM 4027 O O . PRO C 1 76 ? 76.821 16.011 -35.496 1.00 15.82 76 PRO C O 1
ATOM 4031 N N . TYR C 1 77 ? 74.688 16.406 -36.104 1.00 17.39 77 TYR C N 1
ATOM 4032 C CA . TYR C 1 77 ? 74.417 15.004 -36.388 1.00 18.74 77 TYR C CA 1
ATOM 4033 C C . TYR C 1 77 ? 74.689 14.589 -37.835 1.00 21.10 77 TYR C C 1
ATOM 4034 O O . TYR C 1 77 ? 74.744 13.399 -38.139 1.00 21.27 77 TYR C O 1
ATOM 4043 N N . ILE C 1 78 ? 74.856 15.573 -38.716 1.00 22.11 78 ILE C N 1
ATOM 4044 C CA . ILE C 1 78 ? 75.181 15.330 -40.125 1.00 23.97 78 ILE C CA 1
ATOM 4045 C C . ILE C 1 78 ? 75.782 16.616 -40.675 1.00 23.35 78 ILE C C 1
ATOM 4046 O O . ILE C 1 78 ? 75.598 17.689 -40.098 1.00 23.08 78 ILE C O 1
ATOM 4051 N N . PHE C 1 79 ? 76.512 16.506 -41.779 1.00 23.63 79 PHE C N 1
ATOM 4052 C CA . PHE C 1 79 ? 77.107 17.677 -42.409 1.00 23.37 79 PHE C CA 1
ATOM 4053 C C . PHE C 1 79 ? 76.861 17.609 -43.904 1.00 23.55 79 PHE C C 1
ATOM 4054 O O . PHE C 1 79 ? 77.370 16.721 -44.584 1.00 23.86 79 PHE C O 1
ATOM 4062 N N . THR C 1 80 ? 76.067 18.545 -44.405 1.00 23.38 80 THR C N 1
ATOM 4063 C CA . THR C 1 80 ? 75.750 18.603 -45.824 1.00 25.37 80 THR C CA 1
ATOM 4064 C C . THR C 1 80 ? 76.087 19.991 -46.355 1.00 25.58 80 THR C C 1
ATOM 4065 O O . THR C 1 80 ? 77.068 20.163 -47.080 1.00 26.57 80 THR C O 1
ATOM 4069 N N . ARG C 1 81 ? 75.286 20.982 -45.979 1.00 25.76 81 ARG C N 1
ATOM 4070 C CA . ARG C 1 81 ? 75.520 22.353 -46.414 1.00 26.45 81 ARG C CA 1
ATOM 4071 C C . ARG C 1 81 ? 76.719 22.942 -45.677 1.00 26.79 81 ARG C C 1
ATOM 4072 O O . ARG C 1 81 ? 76.944 22.642 -44.505 1.00 26.26 81 ARG C O 1
ATOM 4080 N N . TYR C 1 82 ? 77.485 23.784 -46.363 1.00 26.65 82 TYR C N 1
ATOM 4081 C CA . TYR C 1 82 ? 78.652 24.400 -45.746 1.00 27.06 82 TYR C CA 1
ATOM 4082 C C . TYR C 1 82 ? 78.325 25.687 -45.000 1.00 26.03 82 TYR C C 1
ATOM 4083 O O . TYR C 1 82 ? 79.209 26.309 -44.408 1.00 27.08 82 TYR C O 1
ATOM 4092 N N . ASP C 1 83 ? 77.057 26.086 -45.015 1.00 23.83 83 ASP C N 1
ATOM 4093 C CA . ASP C 1 83 ? 76.658 27.319 -44.342 1.00 21.79 83 ASP C CA 1
ATOM 4094 C C . ASP C 1 83 ? 75.461 27.145 -43.416 1.00 19.54 83 ASP C C 1
ATOM 4095 O O . ASP C 1 83 ? 74.763 28.107 -43.095 1.00 20.41 83 ASP C O 1
ATOM 4100 N N . VAL C 1 84 ? 75.232 25.906 -42.998 1.00 19.54 84 VAL C N 1
ATOM 4101 C CA . VAL C 1 84 ? 74.149 25.577 -42.076 1.00 19.23 84 VAL C CA 1
ATOM 4102 C C . VAL C 1 84 ? 74.559 24.373 -41.248 1.00 17.97 84 VAL C C 1
ATOM 4103 O O . VAL C 1 84 ? 74.878 23.316 -41.789 1.00 19.41 84 VAL C O 1
ATOM 4107 N N . TYR C 1 85 ? 74.575 24.539 -39.931 1.00 18.30 85 TYR C N 1
ATOM 4108 C CA . TYR C 1 85 ? 74.919 23.434 -39.046 1.00 16.85 85 TYR C CA 1
ATOM 4109 C C . TYR C 1 85 ? 73.616 22.822 -38.551 1.00 16.31 85 TYR C C 1
ATOM 4110 O O . TYR C 1 85 ? 72.708 23.544 -38.135 1.00 15.86 85 TYR C O 1
ATOM 4119 N N . TYR C 1 86 ? 73.520 21.498 -38.602 1.00 15.33 86 TYR C N 1
ATOM 4120 C CA . TYR C 1 86 ? 72.308 20.823 -38.151 1.00 16.54 86 TYR C CA 1
ATOM 4121 C C . TYR C 1 86 ? 72.524 20.104 -36.827 1.00 16.38 86 TYR C C 1
ATOM 4122 O O . TYR C 1 86 ? 73.357 19.201 -36.724 1.00 17.42 86 TYR C O 1
ATOM 4131 N N . ILE C 1 87 ? 71.766 20.519 -35.816 1.00 16.13 87 ILE C N 1
ATOM 4132 C CA . ILE C 1 87 ? 71.855 19.931 -34.484 1.00 15.78 87 ILE C CA 1
ATOM 4133 C C . ILE C 1 87 ? 70.454 19.672 -33.945 1.00 14.62 87 ILE C C 1
ATOM 4134 O O . ILE C 1 87 ? 69.463 20.113 -34.529 1.00 14.69 87 ILE C O 1
ATOM 4139 N N . TYR C 1 88 ? 70.382 18.947 -32.833 1.00 14.70 88 TYR C N 1
ATOM 4140 C CA . TYR C 1 88 ? 69.111 18.682 -32.163 1.00 15.18 88 TYR C CA 1
ATOM 4141 C C . TYR C 1 88 ? 69.180 19.500 -30.875 1.00 14.71 88 TYR C C 1
ATOM 4142 O O . TYR C 1 88 ? 70.177 19.430 -30.160 1.00 15.20 88 TYR C O 1
ATOM 4151 N N . GLY C 1 89 ? 68.142 20.280 -30.586 1.00 14.64 89 GLY C N 1
ATOM 4152 C CA . GLY C 1 89 ? 68.135 21.082 -29.370 1.00 15.76 89 GLY C CA 1
ATOM 4153 C C . GLY C 1 89 ? 69.368 21.951 -29.151 1.00 16.57 89 GLY C C 1
ATOM 4154 O O . GLY C 1 89 ? 69.864 22.598 -30.079 1.00 16.47 89 GLY C O 1
ATOM 4155 N N . GLY C 1 90 ? 69.854 21.971 -27.911 1.00 15.12 90 GLY C N 1
ATOM 4156 C CA . GLY C 1 90 ? 71.025 22.760 -27.567 1.00 15.41 90 GLY C CA 1
ATOM 4157 C C . GLY C 1 90 ? 70.788 24.259 -27.513 1.00 15.46 90 GLY C C 1
ATOM 4158 O O . GLY C 1 90 ? 71.735 25.044 -27.558 1.00 14.79 90 GLY C O 1
ATOM 4159 N N . VAL C 1 91 ? 69.528 24.662 -27.389 1.00 15.21 91 VAL C N 1
ATOM 4160 C CA . VAL C 1 91 ? 69.176 26.078 -27.365 1.00 15.48 91 VAL C CA 1
ATOM 4161 C C . VAL C 1 91 ? 68.701 26.580 -26.006 1.00 17.04 91 VAL C C 1
ATOM 4162 O O . VAL C 1 91 ? 67.800 25.999 -25.399 1.00 18.34 91 VAL C O 1
ATOM 4166 N N . THR C 1 92 ? 69.307 27.670 -25.544 1.00 18.39 92 THR C N 1
ATOM 4167 C CA . THR C 1 92 ? 68.946 28.275 -24.265 1.00 18.74 92 THR C CA 1
ATOM 4168 C C . THR C 1 92 ? 68.876 29.798 -24.389 1.00 20.43 92 THR C C 1
ATOM 4169 O O . THR C 1 92 ? 69.561 30.396 -25.215 1.00 20.19 92 THR C O 1
ATOM 4173 N N . PRO C 1 93 ? 68.031 30.442 -23.573 1.00 21.79 93 PRO C N 1
ATOM 4174 C CA . PRO C 1 93 ? 67.892 31.901 -23.612 1.00 24.37 93 PRO C CA 1
ATOM 4175 C C . PRO C 1 93 ? 69.220 32.589 -23.313 1.00 26.65 93 PRO C C 1
ATOM 4176 O O . PRO C 1 93 ? 69.977 32.144 -22.449 1.00 26.37 93 PRO C O 1
ATOM 4180 N N . SER C 1 94 ? 69.498 33.672 -24.030 1.00 29.07 94 SER C N 1
ATOM 4181 C CA . SER C 1 94 ? 70.734 34.417 -23.839 1.00 33.45 94 SER C CA 1
ATOM 4182 C C . SER C 1 94 ? 70.536 35.556 -22.845 1.00 36.51 94 SER C C 1
ATOM 4183 O O . SER C 1 94 ? 70.105 36.647 -23.215 1.00 38.56 94 SER C O 1
ATOM 4186 N N . VAL C 1 95 ? 70.849 35.290 -21.581 1.00 39.66 95 VAL C N 1
ATOM 4187 C CA . VAL C 1 95 ? 70.716 36.284 -20.521 1.00 43.08 95 VAL C CA 1
ATOM 4188 C C . VAL C 1 95 ? 71.755 36.012 -19.436 1.00 44.27 95 VAL C C 1
ATOM 4189 O O . VAL C 1 95 ? 72.211 34.879 -19.275 1.00 44.94 95 VAL C O 1
ATOM 4193 N N . ASN C 1 96 ? 72.124 37.055 -18.698 1.00 46.05 96 ASN C N 1
ATOM 4194 C CA . ASN C 1 96 ? 73.112 36.941 -17.625 1.00 46.73 96 ASN C CA 1
ATOM 4195 C C . ASN C 1 96 ? 74.450 36.412 -18.134 1.00 47.45 96 ASN C C 1
ATOM 4196 O O . ASN C 1 96 ? 75.006 35.444 -17.600 1.00 46.97 96 ASN C O 1
ATOM 4201 N N . SER C 1 97 ? 74.963 37.069 -19.168 1.00 48.42 97 SER C N 1
ATOM 4202 C CA . SER C 1 97 ? 76.230 36.699 -19.781 1.00 49.01 97 SER C CA 1
ATOM 4203 C C . SER C 1 97 ? 77.412 37.319 -19.048 1.00 49.20 97 SER C C 1
ATOM 4204 O O . SER C 1 97 ? 77.306 38.417 -18.496 1.00 49.50 97 SER C O 1
ATOM 4207 N N . ASN C 1 98 ? 78.529 36.593 -19.047 1.00 49.35 98 ASN C N 1
ATOM 4208 C CA . ASN C 1 98 ? 79.783 37.013 -18.418 1.00 48.66 98 ASN C CA 1
ATOM 4209 C C . ASN C 1 98 ? 80.804 35.878 -18.515 1.00 47.92 98 ASN C C 1
ATOM 4210 O O . ASN C 1 98 ? 80.506 34.807 -19.056 1.00 47.13 98 ASN C O 1
ATOM 4215 N N . SER C 1 99 ? 82.003 36.108 -17.991 1.00 47.33 99 SER C N 1
ATOM 4216 C CA . SER C 1 99 ? 83.061 35.103 -18.040 1.00 46.92 99 SER C CA 1
ATOM 4217 C C . SER C 1 99 ? 83.030 34.137 -16.860 1.00 45.92 99 SER C C 1
ATOM 4218 O O . SER C 1 99 ? 83.824 33.196 -16.805 1.00 46.77 99 SER C O 1
ATOM 4221 N N . GLU C 1 100 ? 82.112 34.361 -15.925 1.00 43.95 100 GLU C N 1
ATOM 4222 C CA . GLU C 1 100 ? 82.013 33.510 -14.744 1.00 41.59 100 GLU C CA 1
ATOM 4223 C C . GLU C 1 100 ? 81.764 32.037 -15.042 1.00 39.30 100 GLU C C 1
ATOM 4224 O O . GLU C 1 100 ? 80.866 31.682 -15.804 1.00 38.44 100 GLU C O 1
ATOM 4230 N N . ASN C 1 101 ? 82.577 31.185 -14.426 1.00 36.93 101 ASN C N 1
ATOM 4231 C CA . ASN C 1 101 ? 82.459 29.743 -14.583 1.00 35.64 101 ASN C CA 1
ATOM 4232 C C . ASN C 1 101 ? 81.567 29.218 -13.467 1.00 35.44 101 ASN C C 1
ATOM 4233 O O . ASN C 1 101 ? 81.586 29.740 -12.350 1.00 34.01 101 ASN C O 1
ATOM 4238 N N . SER C 1 102 ? 80.777 28.194 -13.772 1.00 34.17 102 SER C N 1
ATOM 4239 C CA . SER C 1 102 ? 79.890 27.603 -12.780 1.00 34.74 102 SER C CA 1
ATOM 4240 C C . SER C 1 102 ? 80.683 26.585 -11.973 1.00 34.73 102 SER C C 1
ATOM 4241 O O . SER C 1 102 ? 81.731 26.113 -12.418 1.00 34.38 102 SER C O 1
ATOM 4244 N N . LYS C 1 103 ? 80.189 26.254 -10.785 1.00 34.90 103 LYS C N 1
ATOM 4245 C CA . LYS C 1 103 ? 80.856 25.275 -9.937 1.00 34.50 103 LYS C CA 1
ATOM 4246 C C . LYS C 1 103 ? 80.236 23.901 -10.166 1.00 32.72 103 LYS C C 1
ATOM 4247 O O . LYS C 1 103 ? 79.120 23.627 -9.726 1.00 32.03 103 LYS C O 1
ATOM 4253 N N . ILE C 1 104 ? 80.964 23.042 -10.871 1.00 30.85 104 ILE C N 1
ATOM 4254 C CA . ILE C 1 104 ? 80.478 21.703 -11.170 1.00 28.96 104 ILE C CA 1
ATOM 4255 C C . ILE C 1 104 ? 81.278 20.646 -10.424 1.00 27.05 104 ILE C C 1
ATOM 4256 O O . ILE C 1 104 ? 82.403 20.315 -10.803 1.00 25.80 104 ILE C O 1
ATOM 4261 N N . VAL C 1 105 ? 80.683 20.121 -9.361 1.00 25.47 105 VAL C N 1
ATOM 4262 C CA . VAL C 1 105 ? 81.326 19.102 -8.546 1.00 25.14 105 VAL C CA 1
ATOM 4263 C C . VAL C 1 105 ? 80.516 17.815 -8.605 1.00 24.16 105 VAL C C 1
ATOM 4264 O O . VAL C 1 105 ? 79.291 17.845 -8.717 1.00 21.89 105 VAL C O 1
ATOM 4268 N N . GLY C 1 106 ? 81.205 16.684 -8.533 1.00 23.84 106 GLY C N 1
ATOM 4269 C CA . GLY C 1 106 ? 80.511 15.415 -8.580 1.00 24.95 106 GLY C CA 1
ATOM 4270 C C . GLY C 1 106 ? 81.378 14.271 -8.110 1.00 24.48 106 GLY C C 1
ATOM 4271 O O . GLY C 1 106 ? 82.503 14.474 -7.655 1.00 25.14 106 GLY C O 1
ATOM 4272 N N . ASN C 1 107 ? 80.851 13.060 -8.223 1.00 23.69 107 ASN C N 1
ATOM 4273 C CA . ASN C 1 107 ? 81.588 11.882 -7.804 1.00 24.48 107 ASN C CA 1
ATOM 4274 C C . ASN C 1 107 ? 81.660 10.850 -8.913 1.00 24.14 107 ASN C C 1
ATOM 4275 O O . ASN C 1 107 ? 80.773 10.767 -9.765 1.00 22.54 107 ASN C O 1
ATOM 4280 N N . LEU C 1 108 ? 82.733 10.071 -8.905 1.00 23.48 108 LEU C N 1
ATOM 4281 C CA . LEU C 1 108 ? 82.888 9.004 -9.876 1.00 23.77 108 LEU C CA 1
ATOM 4282 C C . LEU C 1 108 ? 82.818 7.716 -9.077 1.00 24.21 108 LEU C C 1
ATOM 4283 O O . LEU C 1 108 ? 83.573 7.531 -8.123 1.00 23.83 108 LEU C O 1
ATOM 4288 N N . LEU C 1 109 ? 81.902 6.836 -9.455 1.00 23.84 109 LEU C N 1
ATOM 4289 C CA . LEU C 1 109 ? 81.760 5.568 -8.764 1.00 23.76 109 LEU C CA 1
ATOM 4290 C C . LEU C 1 109 ? 81.870 4.428 -9.754 1.00 22.93 109 LEU C C 1
ATOM 4291 O O . LEU C 1 109 ? 81.418 4.532 -10.897 1.00 22.65 109 LEU C O 1
ATOM 4296 N N . ILE C 1 110 ? 82.487 3.341 -9.315 1.00 21.83 110 ILE C N 1
ATOM 4297 C CA . ILE C 1 110 ? 82.640 2.173 -10.162 1.00 21.13 110 ILE C CA 1
ATOM 4298 C C . ILE C 1 110 ? 82.071 0.991 -9.398 1.00 23.24 110 ILE C C 1
ATOM 4299 O O . ILE C 1 110 ? 82.503 0.696 -8.281 1.00 23.30 110 ILE C O 1
ATOM 4304 N N . ASP C 1 111 ? 81.095 0.327 -10.005 1.00 25.00 111 ASP C N 1
ATOM 4305 C CA . ASP C 1 111 ? 80.432 -0.812 -9.390 1.00 26.60 111 ASP C CA 1
ATOM 4306 C C . ASP C 1 111 ? 79.835 -0.419 -8.042 1.00 27.44 111 ASP C C 1
ATOM 4307 O O . ASP C 1 111 ? 79.836 -1.202 -7.091 1.00 29.02 111 ASP C O 1
ATOM 4312 N N . GLY C 1 112 ? 79.322 0.807 -7.979 1.00 27.85 112 GLY C N 1
ATOM 4313 C CA . GLY C 1 112 ? 78.703 1.309 -6.765 1.00 28.16 112 GLY C CA 1
ATOM 4314 C C . GLY C 1 112 ? 79.664 1.816 -5.709 1.00 28.49 112 GLY C C 1
ATOM 4315 O O . GLY C 1 112 ? 79.237 2.306 -4.662 1.00 28.60 112 GLY C O 1
ATOM 4316 N N . VAL C 1 113 ? 80.961 1.710 -5.976 1.00 28.01 113 VAL C N 1
ATOM 4317 C CA . VAL C 1 113 ? 81.961 2.158 -5.016 1.00 29.46 113 VAL C CA 1
ATOM 4318 C C . VAL C 1 113 ? 82.571 3.509 -5.375 1.00 29.35 113 VAL C C 1
ATOM 4319 O O . VAL C 1 113 ? 83.064 3.702 -6.485 1.00 29.29 113 VAL C O 1
ATOM 4323 N N . GLN C 1 114 ? 82.532 4.438 -4.423 1.00 30.07 114 GLN C N 1
ATOM 4324 C CA . GLN C 1 114 ? 83.101 5.766 -4.616 1.00 31.11 114 GLN C CA 1
ATOM 4325 C C . GLN C 1 114 ? 84.550 5.575 -5.043 1.00 32.08 114 GLN C C 1
ATOM 4326 O O . GLN C 1 114 ? 85.301 4.844 -4.396 1.00 31.72 114 GLN C O 1
ATOM 4332 N N . GLN C 1 115 ? 84.941 6.224 -6.134 1.00 32.48 115 GLN C N 1
ATOM 4333 C CA . GLN C 1 115 ? 86.302 6.098 -6.632 1.00 34.11 115 GLN C CA 1
ATOM 4334 C C . GLN C 1 115 ? 87.064 7.412 -6.570 1.00 35.22 115 GLN C C 1
ATOM 4335 O O . GLN C 1 115 ? 88.271 7.424 -6.326 1.00 36.38 115 GLN C O 1
ATOM 4341 N N . LYS C 1 116 ? 86.359 8.518 -6.787 1.00 34.96 116 LYS C N 1
ATOM 4342 C CA . LYS C 1 116 ? 87.001 9.823 -6.765 1.00 35.30 116 LYS C CA 1
ATOM 4343 C C . LYS C 1 116 ? 86.014 10.984 -6.773 1.00 34.21 116 LYS C C 1
ATOM 4344 O O . LYS C 1 116 ? 84.943 10.906 -7.376 1.00 34.06 116 LYS C O 1
ATOM 4350 N N . THR C 1 117 ? 86.383 12.058 -6.083 1.00 33.17 117 THR C N 1
ATOM 4351 C CA . THR C 1 117 ? 85.560 13.256 -6.039 1.00 32.21 117 THR C CA 1
ATOM 4352 C C . THR C 1 117 ? 86.062 14.118 -7.188 1.00 31.37 117 THR C C 1
ATOM 4353 O O . THR C 1 117 ? 87.248 14.446 -7.253 1.00 30.72 117 THR C O 1
ATOM 4357 N N . LEU C 1 118 ? 85.167 14.469 -8.103 1.00 29.18 118 LEU C N 1
ATOM 4358 C CA . LEU C 1 118 ? 85.551 15.276 -9.252 1.00 29.10 118 LEU C CA 1
ATOM 4359 C C . LEU C 1 118 ? 85.210 16.744 -9.045 1.00 28.73 118 LEU C C 1
ATOM 4360 O O . LEU C 1 118 ? 84.051 17.101 -8.831 1.00 28.82 118 LEU C O 1
ATOM 4365 N N . ILE C 1 119 ? 86.235 17.589 -9.104 1.00 28.95 119 ILE C N 1
ATOM 4366 C CA . ILE C 1 119 ? 86.068 19.025 -8.929 1.00 28.79 119 ILE C CA 1
ATOM 4367 C C . ILE C 1 119 ? 86.319 19.721 -10.266 1.00 28.33 119 ILE C C 1
ATOM 4368 O O . ILE C 1 119 ? 87.453 19.802 -10.738 1.00 29.05 119 ILE C O 1
ATOM 4373 N N . ASN C 1 120 ? 85.240 20.213 -10.868 1.00 27.63 120 ASN C N 1
ATOM 4374 C CA . ASN C 1 120 ? 85.292 20.888 -12.157 1.00 26.47 120 ASN C CA 1
ATOM 4375 C C . ASN C 1 120 ? 86.040 20.113 -13.239 1.00 24.57 120 ASN C C 1
ATOM 4376 O O . ASN C 1 120 ? 87.003 20.610 -13.828 1.00 24.61 120 ASN C O 1
ATOM 4381 N N . PRO C 1 121 ? 85.604 18.873 -13.514 1.00 23.48 121 PRO C N 1
ATOM 4382 C CA . PRO C 1 121 ? 86.251 18.056 -14.544 1.00 22.94 121 PRO C CA 1
ATOM 4383 C C . PRO C 1 121 ? 85.896 18.633 -15.910 1.00 23.42 121 PRO C C 1
ATOM 4384 O O . PRO C 1 121 ? 86.574 18.381 -16.909 1.00 21.61 121 PRO C O 1
ATOM 4388 N N . ILE C 1 122 ? 84.810 19.400 -15.942 1.00 23.23 122 ILE C N 1
ATOM 4389 C CA . ILE C 1 122 ? 84.357 20.045 -17.169 1.00 23.25 122 ILE C CA 1
ATOM 4390 C C . ILE C 1 122 ? 84.106 21.517 -16.880 1.00 23.65 122 ILE C C 1
ATOM 4391 O O . ILE C 1 122 ? 84.016 21.923 -15.722 1.00 22.68 122 ILE C O 1
ATOM 4396 N N . LYS C 1 123 ? 84.000 22.315 -17.935 1.00 24.37 123 LYS C N 1
ATOM 4397 C CA . LYS C 1 123 ? 83.767 23.741 -17.775 1.00 25.21 123 LYS C CA 1
ATOM 4398 C C . LYS C 1 123 ? 82.460 24.214 -18.387 1.00 25.32 123 LYS C C 1
ATOM 4399 O O . LYS C 1 123 ? 82.220 24.049 -19.582 1.00 24.05 123 LYS C O 1
ATOM 4405 N N . ILE C 1 124 ? 81.620 24.803 -17.546 1.00 24.80 124 ILE C N 1
ATOM 4406 C CA . ILE C 1 124 ? 80.343 25.355 -17.974 1.00 26.40 124 ILE C CA 1
ATOM 4407 C C . ILE C 1 124 ? 80.327 26.774 -17.424 1.00 26.13 124 ILE C C 1
ATOM 4408 O O . ILE C 1 124 ? 80.602 26.983 -16.246 1.00 26.44 124 ILE C O 1
ATOM 4413 N N . ASP C 1 125 ? 80.032 27.746 -18.284 1.00 26.97 125 ASP C N 1
ATOM 4414 C CA . ASP C 1 125 ? 79.999 29.146 -17.871 1.00 28.22 125 ASP C CA 1
ATOM 4415 C C . ASP C 1 125 ? 78.648 29.794 -18.159 1.00 27.19 125 ASP C C 1
ATOM 4416 O O . ASP C 1 125 ? 78.564 31.000 -18.402 1.00 27.91 125 ASP C O 1
ATOM 4421 N N . LYS C 1 126 ? 77.595 28.985 -18.136 1.00 25.32 126 LYS C N 1
ATOM 4422 C CA . LYS C 1 126 ? 76.243 29.474 -18.383 1.00 24.07 126 LYS C CA 1
ATOM 4423 C C . LYS C 1 126 ? 75.396 29.297 -17.131 1.00 24.14 126 LYS C C 1
ATOM 4424 O O . LYS C 1 126 ? 75.564 28.328 -16.390 1.00 22.85 126 LYS C O 1
ATOM 4430 N N . PRO C 1 127 ? 74.471 30.233 -16.878 1.00 23.75 127 PRO C N 1
ATOM 4431 C CA . PRO C 1 127 ? 73.610 30.123 -15.698 1.00 25.02 127 PRO C CA 1
ATOM 4432 C C . PRO C 1 127 ? 72.532 29.083 -15.995 1.00 25.48 127 PRO C C 1
ATOM 4433 O O . PRO C 1 127 ? 71.970 28.463 -15.090 1.00 27.18 127 PRO C O 1
ATOM 4437 N N . ILE C 1 128 ? 72.265 28.910 -17.284 1.00 24.61 128 ILE C N 1
ATOM 4438 C CA . ILE C 1 128 ? 71.276 27.959 -17.770 1.00 23.97 128 ILE C CA 1
ATOM 4439 C C . ILE C 1 128 ? 71.924 27.208 -18.926 1.00 21.80 128 ILE C C 1
ATOM 4440 O O . ILE C 1 128 ? 72.431 27.824 -19.862 1.00 19.99 128 ILE C O 1
ATOM 4445 N N . PHE C 1 129 ? 71.910 25.881 -18.856 1.00 20.37 129 PHE C N 1
ATOM 4446 C CA . PHE C 1 129 ? 72.529 25.067 -19.894 1.00 20.49 129 PHE C CA 1
ATOM 4447 C C . PHE C 1 129 ? 71.725 23.816 -20.216 1.00 18.96 129 PHE C C 1
ATOM 4448 O O . PHE C 1 129 ? 70.955 23.326 -19.390 1.00 18.25 129 PHE C O 1
ATOM 4456 N N . THR C 1 130 ? 71.906 23.303 -21.426 1.00 17.17 130 THR C N 1
ATOM 4457 C CA . THR C 1 130 ? 71.204 22.096 -21.835 1.00 15.07 130 THR C CA 1
ATOM 4458 C C . THR C 1 130 ? 71.936 20.888 -21.289 1.00 14.38 130 THR C C 1
ATOM 4459 O O . THR C 1 130 ? 73.143 20.936 -21.039 1.00 13.41 130 THR C O 1
ATOM 4463 N N . ILE C 1 131 ? 71.198 19.802 -21.103 1.00 14.54 131 ILE C N 1
ATOM 4464 C CA . ILE C 1 131 ? 71.788 18.569 -20.627 1.00 14.40 131 ILE C CA 1
ATOM 4465 C C . ILE C 1 131 ? 72.756 18.114 -21.717 1.00 13.65 131 ILE C C 1
ATOM 4466 O O . ILE C 1 131 ? 73.776 17.500 -21.432 1.00 14.45 131 ILE C O 1
ATOM 4471 N N . GLN C 1 132 ? 72.441 18.445 -22.969 1.00 13.45 132 GLN C N 1
ATOM 4472 C CA . GLN C 1 132 ? 73.298 18.069 -24.085 1.00 14.13 132 GLN C CA 1
ATOM 4473 C C . GLN C 1 132 ? 74.722 18.557 -23.849 1.00 13.48 132 GLN C C 1
ATOM 4474 O O . GLN C 1 132 ? 75.679 17.801 -23.999 1.00 14.46 132 GLN C O 1
ATOM 4480 N N . GLU C 1 133 ? 74.860 19.827 -23.485 1.00 14.05 133 GLU C N 1
ATOM 4481 C CA . GLU C 1 133 ? 76.180 20.388 -23.233 1.00 13.43 133 GLU C CA 1
ATOM 4482 C C . GLU C 1 133 ? 76.883 19.654 -22.091 1.00 14.51 133 GLU C C 1
ATOM 4483 O O . GLU C 1 133 ? 78.046 19.270 -22.210 1.00 13.44 133 GLU C O 1
ATOM 4489 N N . PHE C 1 134 ? 76.173 19.471 -20.983 1.00 16.27 134 PHE C N 1
ATOM 4490 C CA . PHE C 1 134 ? 76.729 18.795 -19.813 1.00 16.03 134 PHE C CA 1
ATOM 4491 C C . PHE C 1 134 ? 77.103 17.357 -20.158 1.00 17.44 134 PHE C C 1
ATOM 4492 O O . PHE C 1 134 ? 78.199 16.880 -19.839 1.00 16.69 134 PHE C O 1
ATOM 4500 N N . ASP C 1 135 ? 76.174 16.672 -20.816 1.00 16.15 135 ASP C N 1
ATOM 4501 C CA . ASP C 1 135 ? 76.356 15.284 -21.214 1.00 16.51 135 ASP C CA 1
ATOM 4502 C C . ASP C 1 135 ? 77.563 15.143 -22.142 1.00 16.50 135 ASP C C 1
ATOM 4503 O O . ASP C 1 135 ? 78.410 14.273 -21.938 1.00 16.66 135 ASP C O 1
ATOM 4508 N N . PHE C 1 136 ? 77.651 16.004 -23.152 1.00 15.55 136 PHE C N 1
ATOM 4509 C CA . PHE C 1 136 ? 78.775 15.948 -24.080 1.00 14.88 136 PHE C CA 1
ATOM 4510 C C . PHE C 1 136 ? 80.099 16.130 -23.349 1.00 14.50 136 PHE C C 1
ATOM 4511 O O . PHE C 1 136 ? 81.036 15.359 -23.541 1.00 17.16 136 PHE C O 1
ATOM 4519 N N . LYS C 1 137 ? 80.173 17.160 -22.514 1.00 15.56 137 LYS C N 1
ATOM 4520 C CA . LYS C 1 137 ? 81.402 17.446 -21.780 1.00 16.34 137 LYS C CA 1
ATOM 4521 C C . LYS C 1 137 ? 81.800 16.348 -20.794 1.00 17.06 137 LYS C C 1
ATOM 4522 O O . LYS C 1 137 ? 82.989 16.077 -20.614 1.00 16.76 137 LYS C O 1
ATOM 4528 N N . ILE C 1 138 ? 80.815 15.715 -20.163 1.00 16.96 138 ILE C N 1
ATOM 4529 C CA . ILE C 1 138 ? 81.089 14.627 -19.225 1.00 17.80 138 ILE C CA 1
ATOM 4530 C C . ILE C 1 138 ? 81.582 13.396 -19.990 1.00 18.34 138 ILE C C 1
ATOM 4531 O O . ILE C 1 138 ? 82.516 12.718 -19.560 1.00 18.19 138 ILE C O 1
ATOM 4536 N N . ARG C 1 139 ? 80.949 13.095 -21.123 1.00 17.13 139 ARG C N 1
ATOM 4537 C CA . ARG C 1 139 ? 81.379 11.942 -21.905 1.00 15.57 139 ARG C CA 1
ATOM 4538 C C . ARG C 1 139 ? 82.780 12.166 -22.452 1.00 17.02 139 ARG C C 1
ATOM 4539 O O . ARG C 1 139 ? 83.589 11.242 -22.485 1.00 15.65 139 ARG C O 1
ATOM 4547 N N . GLN C 1 140 ? 83.061 13.396 -22.875 1.00 18.07 140 GLN C N 1
ATOM 4548 C CA . GLN C 1 140 ? 84.376 13.744 -23.407 1.00 19.69 140 GLN C CA 1
ATOM 4549 C C . GLN C 1 140 ? 85.423 13.481 -22.324 1.00 19.51 140 GLN C C 1
ATOM 4550 O O . GLN C 1 140 ? 86.468 12.884 -22.582 1.00 17.43 140 GLN C O 1
ATOM 4556 N N . TYR C 1 141 ? 85.131 13.942 -21.111 1.00 19.41 141 TYR C N 1
ATOM 4557 C CA . TYR C 1 141 ? 86.038 13.759 -19.984 1.00 19.94 141 TYR C CA 1
ATOM 4558 C C . TYR C 1 141 ? 86.253 12.278 -19.685 1.00 18.18 141 TYR C C 1
ATOM 4559 O O . TYR C 1 141 ? 87.385 11.846 -19.459 1.00 18.58 141 TYR C O 1
ATOM 4568 N N . LEU C 1 142 ? 85.169 11.506 -19.685 1.00 16.93 142 LEU C N 1
ATOM 4569 C CA . LEU C 1 142 ? 85.245 10.074 -19.399 1.00 17.98 142 LEU C CA 1
ATOM 4570 C C . LEU C 1 142 ? 85.939 9.291 -20.509 1.00 17.95 142 LEU C C 1
ATOM 4571 O O . LEU C 1 142 ? 86.573 8.263 -20.253 1.00 16.74 142 LEU C O 1
ATOM 4576 N N . MET C 1 143 ? 85.807 9.768 -21.743 1.00 19.13 143 MET C N 1
ATOM 4577 C CA . MET C 1 143 ? 86.441 9.112 -22.882 1.00 17.56 143 MET C CA 1
ATOM 4578 C C . MET C 1 143 ? 87.954 9.282 -22.803 1.00 20.47 143 MET C C 1
ATOM 4579 O O . MET C 1 143 ? 88.712 8.328 -22.984 1.00 20.96 143 MET C O 1
ATOM 4584 N N . GLN C 1 144 ? 88.389 10.501 -22.512 1.00 21.28 144 GLN C N 1
ATOM 4585 C CA . GLN C 1 144 ? 89.810 10.791 -22.422 1.00 23.82 144 GLN C CA 1
ATOM 4586 C C . GLN C 1 144 ? 90.459 10.252 -21.152 1.00 24.60 144 GLN C C 1
ATOM 4587 O O . GLN C 1 144 ? 91.600 9.789 -21.181 1.00 24.02 144 GLN C O 1
ATOM 4593 N N . THR C 1 145 ? 89.729 10.295 -20.044 1.00 23.28 145 THR C N 1
ATOM 4594 C CA . THR C 1 145 ? 90.275 9.852 -18.766 1.00 22.72 145 THR C CA 1
ATOM 4595 C C . THR C 1 145 ? 90.078 8.383 -18.410 1.00 22.83 145 THR C C 1
ATOM 4596 O O . THR C 1 145 ? 90.996 7.742 -17.895 1.00 21.94 145 THR C O 1
ATOM 4600 N N . TYR C 1 146 ? 88.889 7.851 -18.675 1.00 21.54 146 TYR C N 1
ATOM 4601 C CA . TYR C 1 146 ? 88.600 6.461 -18.350 1.00 21.83 146 TYR C CA 1
ATOM 4602 C C . TYR C 1 146 ? 88.356 5.565 -19.557 1.00 21.10 146 TYR C C 1
ATOM 4603 O O . TYR C 1 146 ? 88.026 4.389 -19.399 1.00 20.13 146 TYR C O 1
ATOM 4612 N N . LYS C 1 147 ? 88.512 6.125 -20.753 1.00 20.07 147 LYS C N 1
ATOM 4613 C CA . LYS C 1 147 ? 88.338 5.370 -21.993 1.00 19.07 147 LYS C CA 1
ATOM 4614 C C . LYS C 1 147 ? 87.070 4.517 -21.941 1.00 19.25 147 LYS C C 1
ATOM 4615 O O . LYS C 1 147 ? 87.105 3.332 -22.269 1.00 19.39 147 LYS C O 1
ATOM 4621 N N . ILE C 1 148 ? 85.948 5.115 -21.556 1.00 19.08 148 ILE C N 1
ATOM 4622 C CA . ILE C 1 148 ? 84.711 4.349 -21.434 1.00 18.10 148 ILE C CA 1
ATOM 4623 C C . ILE C 1 148 ? 84.153 3.751 -22.721 1.00 19.64 148 ILE C C 1
ATOM 4624 O O . ILE C 1 148 ? 83.356 2.813 -22.661 1.00 18.56 148 ILE C O 1
ATOM 4629 N N . TYR C 1 149 ? 84.564 4.271 -23.877 1.00 19.10 149 TYR C N 1
ATOM 4630 C CA . TYR C 1 149 ? 84.075 3.728 -25.142 1.00 20.43 149 TYR C CA 1
ATOM 4631 C C . TYR C 1 149 ? 85.125 2.903 -25.880 1.00 21.67 149 TYR C C 1
ATOM 4632 O O . TYR C 1 149 ? 84.916 2.498 -27.023 1.00 22.21 149 TYR C O 1
ATOM 4641 N N . ASP C 1 150 ? 86.253 2.659 -25.221 1.00 23.23 150 ASP C N 1
ATOM 4642 C CA . ASP C 1 150 ? 87.314 1.839 -25.798 1.00 26.84 150 ASP C CA 1
ATOM 4643 C C . ASP C 1 150 ? 86.870 0.390 -25.626 1.00 27.89 150 ASP C C 1
ATOM 4644 O O . ASP C 1 150 ? 86.535 -0.035 -24.521 1.00 27.45 150 ASP C O 1
ATOM 4649 N N . PRO C 1 151 ? 86.868 -0.390 -26.715 1.00 29.22 151 PRO C N 1
ATOM 4650 C CA . PRO C 1 151 ? 86.448 -1.790 -26.621 1.00 29.49 151 PRO C CA 1
ATOM 4651 C C . PRO C 1 151 ? 87.219 -2.597 -25.580 1.00 30.24 151 PRO C C 1
ATOM 4652 O O . PRO C 1 151 ? 86.752 -3.640 -25.130 1.00 30.94 151 PRO C O 1
ATOM 4656 N N . ASN C 1 152 ? 88.391 -2.105 -25.189 1.00 30.40 152 ASN C N 1
ATOM 4657 C CA . ASN C 1 152 ? 89.213 -2.802 -24.206 1.00 30.44 152 ASN C CA 1
ATOM 4658 C C . ASN C 1 152 ? 88.922 -2.405 -22.762 1.00 29.84 152 ASN C C 1
ATOM 4659 O O . ASN C 1 152 ? 89.464 -3.006 -21.833 1.00 30.02 152 ASN C O 1
ATOM 4664 N N . SER C 1 153 ? 88.080 -1.395 -22.564 1.00 28.40 153 SER C N 1
ATOM 4665 C CA . SER C 1 153 ? 87.737 -0.973 -21.209 1.00 27.54 153 SER C CA 1
ATOM 4666 C C . SER C 1 153 ? 86.812 -2.031 -20.607 1.00 26.29 153 SER C C 1
ATOM 4667 O O . SER C 1 153 ? 86.098 -2.725 -21.332 1.00 27.22 153 SER C O 1
ATOM 4670 N N . PRO C 1 154 ? 86.814 -2.169 -19.271 1.00 26.57 154 PRO C N 1
ATOM 4671 C CA . PRO C 1 154 ? 85.977 -3.154 -18.573 1.00 26.64 154 PRO C CA 1
ATOM 4672 C C . PRO C 1 154 ? 84.514 -2.771 -18.345 1.00 27.12 154 PRO C C 1
ATOM 4673 O O . PRO C 1 154 ? 83.699 -3.615 -17.974 1.00 27.20 154 PRO C O 1
ATOM 4677 N N . TYR C 1 155 ? 84.186 -1.505 -18.567 1.00 28.93 155 TYR C N 1
ATOM 4678 C CA . TYR C 1 155 ? 82.827 -1.009 -18.354 1.00 30.42 155 TYR C CA 1
ATOM 4679 C C . TYR C 1 155 ? 81.823 -1.503 -19.390 1.00 31.42 155 TYR C C 1
ATOM 4680 O O . TYR C 1 155 ? 82.060 -1.389 -20.589 1.00 32.68 155 TYR C O 1
ATOM 4689 N N . ILE C 1 156 ? 80.703 -2.050 -18.926 1.00 32.49 156 ILE C N 1
ATOM 4690 C CA . ILE C 1 156 ? 79.673 -2.536 -19.841 1.00 33.19 156 ILE C CA 1
ATOM 4691 C C . ILE C 1 156 ? 78.376 -1.756 -19.636 1.00 33.00 156 ILE C C 1
ATOM 4692 O O . ILE C 1 156 ? 77.480 -1.788 -20.482 1.00 33.25 156 ILE C O 1
ATOM 4697 N N . LYS C 1 157 ? 78.287 -1.055 -18.508 1.00 31.22 157 LYS C N 1
ATOM 4698 C CA . LYS C 1 157 ? 77.115 -0.250 -18.175 1.00 30.18 157 LYS C CA 1
ATOM 4699 C C . LYS C 1 157 ? 77.566 1.078 -17.574 1.00 28.26 157 LYS C C 1
ATOM 4700 O O . LYS C 1 157 ? 78.654 1.172 -17.007 1.00 26.79 157 LYS C O 1
ATOM 4706 N N . GLY C 1 158 ? 76.726 2.100 -17.685 1.00 25.62 158 GLY C N 1
ATOM 4707 C CA . GLY C 1 158 ? 77.093 3.392 -17.137 1.00 23.66 158 GLY C CA 1
ATOM 4708 C C . GLY C 1 158 ? 75.956 4.387 -17.163 1.00 22.36 158 GLY C C 1
ATOM 4709 O O . GLY C 1 158 ? 75.169 4.410 -18.109 1.00 19.90 158 GLY C O 1
ATOM 4710 N N . GLN C 1 159 ? 75.873 5.210 -16.121 1.00 20.84 159 GLN C N 1
ATOM 4711 C CA . GLN C 1 159 ? 74.826 6.219 -16.018 1.00 22.51 159 GLN C CA 1
ATOM 4712 C C . GLN C 1 159 ? 75.350 7.544 -15.468 1.00 22.50 159 GLN C C 1
ATOM 4713 O O . GLN C 1 159 ? 76.205 7.571 -14.583 1.00 21.19 159 GLN C O 1
ATOM 4719 N N . LEU C 1 160 ? 74.836 8.639 -16.014 1.00 21.02 160 LEU C N 1
ATOM 4720 C CA . LEU C 1 160 ? 75.193 9.976 -15.554 1.00 20.46 160 LEU C CA 1
ATOM 4721 C C . LEU C 1 160 ? 73.949 10.502 -14.855 1.00 20.61 160 LEU C C 1
ATOM 4722 O O . LEU C 1 160 ? 72.896 10.647 -15.477 1.00 20.32 160 LEU C O 1
ATOM 4727 N N . GLU C 1 161 ? 74.062 10.768 -13.561 1.00 21.73 161 GLU C N 1
ATOM 4728 C CA . GLU C 1 161 ? 72.929 11.276 -12.810 1.00 24.17 161 GLU C CA 1
ATOM 4729 C C . GLU C 1 161 ? 73.201 12.654 -12.243 1.00 24.57 161 GLU C C 1
ATOM 4730 O O . GLU C 1 161 ? 74.238 12.892 -11.623 1.00 24.03 161 GLU C O 1
ATOM 4736 N N . ILE C 1 162 ? 72.261 13.561 -12.482 1.00 25.63 162 ILE C N 1
ATOM 4737 C CA . ILE C 1 162 ? 72.372 14.930 -12.004 1.00 27.82 162 ILE C CA 1
ATOM 4738 C C . ILE C 1 162 ? 71.431 15.131 -10.829 1.00 28.87 162 ILE C C 1
ATOM 4739 O O . ILE C 1 162 ? 70.252 14.783 -10.900 1.00 29.03 162 ILE C O 1
ATOM 4744 N N . ALA C 1 163 ? 71.962 15.686 -9.746 1.00 28.91 163 ALA C N 1
ATOM 4745 C CA . ALA C 1 163 ? 71.174 15.941 -8.551 1.00 30.21 163 ALA C CA 1
ATOM 4746 C C . ALA C 1 163 ? 70.741 17.400 -8.544 1.00 31.14 163 ALA C C 1
ATOM 4747 O O . ALA C 1 163 ? 71.571 18.303 -8.642 1.00 31.14 163 ALA C O 1
ATOM 4749 N N . ILE C 1 164 ? 69.435 17.619 -8.449 1.00 32.92 164 ILE C N 1
ATOM 4750 C CA . ILE C 1 164 ? 68.873 18.965 -8.425 1.00 35.74 164 ILE C CA 1
ATOM 4751 C C . ILE C 1 164 ? 68.363 19.238 -7.014 1.00 37.02 164 ILE C C 1
ATOM 4752 O O . ILE C 1 164 ? 68.012 18.305 -6.292 1.00 36.79 164 ILE C O 1
ATOM 4757 N N . ASN C 1 165 ? 68.327 20.510 -6.622 1.00 39.20 165 ASN C N 1
ATOM 4758 C CA . ASN C 1 165 ? 67.862 20.879 -5.288 1.00 41.36 165 ASN C CA 1
ATOM 4759 C C . ASN C 1 165 ? 66.690 20.012 -4.849 1.00 42.45 165 ASN C C 1
ATOM 4760 O O . ASN C 1 165 ? 65.676 19.914 -5.543 1.00 41.86 165 ASN C O 1
ATOM 4765 N N . GLY C 1 166 ? 66.844 19.381 -3.689 1.00 43.69 166 GLY C N 1
ATOM 4766 C CA . GLY C 1 166 ? 65.808 18.510 -3.171 1.00 45.50 166 GLY C CA 1
ATOM 4767 C C . GLY C 1 166 ? 66.230 17.062 -3.334 1.00 46.47 166 GLY C C 1
ATOM 4768 O O . GLY C 1 166 ? 67.424 16.757 -3.360 1.00 46.82 166 GLY C O 1
ATOM 4769 N N . ASN C 1 167 ? 65.255 16.167 -3.446 1.00 46.61 167 ASN C N 1
ATOM 4770 C CA . ASN C 1 167 ? 65.545 14.749 -3.614 1.00 46.74 167 ASN C CA 1
ATOM 4771 C C . ASN C 1 167 ? 65.457 14.384 -5.090 1.00 46.37 167 ASN C C 1
ATOM 4772 O O . ASN C 1 167 ? 65.272 13.220 -5.443 1.00 46.87 167 ASN C O 1
ATOM 4774 N N . LYS C 1 168 ? 65.600 15.391 -5.947 1.00 45.96 168 LYS C N 1
ATOM 4775 C CA . LYS C 1 168 ? 65.523 15.192 -7.388 1.00 45.15 168 LYS C CA 1
ATOM 4776 C C . LYS C 1 168 ? 66.830 14.717 -8.015 1.00 44.28 168 LYS C C 1
ATOM 4777 O O . LYS C 1 168 ? 67.871 15.357 -7.873 1.00 43.51 168 LYS C O 1
ATOM 4783 N N . HIS C 1 169 ? 66.755 13.587 -8.711 1.00 43.54 169 HIS C N 1
ATOM 4784 C CA . HIS C 1 169 ? 67.903 12.998 -9.392 1.00 42.70 169 HIS C CA 1
ATOM 4785 C C . HIS C 1 169 ? 67.434 12.408 -10.716 1.00 41.09 169 HIS C C 1
ATOM 4786 O O . HIS C 1 169 ? 66.555 11.544 -10.737 1.00 42.02 169 HIS C O 1
ATOM 4793 N N . GLU C 1 170 ? 68.014 12.876 -11.818 1.00 38.35 170 GLU C N 1
ATOM 4794 C CA . GLU C 1 170 ? 67.647 12.380 -13.141 1.00 34.70 170 GLU C CA 1
ATOM 4795 C C . GLU C 1 170 ? 68.836 11.633 -13.744 1.00 32.37 170 GLU C C 1
ATOM 4796 O O . GLU C 1 170 ? 69.970 12.106 -13.677 1.00 31.31 170 GLU C O 1
ATOM 4802 N N . SER C 1 171 ? 68.574 10.471 -14.335 1.00 29.41 171 SER C N 1
ATOM 4803 C CA . SER C 1 171 ? 69.637 9.659 -14.915 1.00 27.87 171 SER C CA 1
ATOM 4804 C C . SER C 1 171 ? 69.640 9.613 -16.440 1.00 25.81 171 SER C C 1
ATOM 4805 O O . SER C 1 171 ? 68.588 9.666 -17.082 1.00 24.66 171 SER C O 1
ATOM 4808 N N . PHE C 1 172 ? 70.838 9.504 -17.007 1.00 23.15 172 PHE C N 1
ATOM 4809 C CA . PHE C 1 172 ? 71.030 9.448 -18.451 1.00 21.40 172 PHE C CA 1
ATOM 4810 C C . PHE C 1 172 ? 71.981 8.301 -18.781 1.00 21.51 172 PHE C C 1
ATOM 4811 O O . PHE C 1 172 ? 73.081 8.215 -18.229 1.00 21.66 172 PHE C O 1
ATOM 4819 N N . ASN C 1 173 ? 71.549 7.423 -19.681 1.00 19.86 173 ASN C N 1
ATOM 4820 C CA . ASN C 1 173 ? 72.338 6.265 -20.089 1.00 20.37 173 ASN C CA 1
ATOM 4821 C C . ASN C 1 173 ? 73.583 6.690 -20.869 1.00 20.19 173 ASN C C 1
ATOM 4822 O O . ASN C 1 173 ? 73.486 7.458 -21.826 1.00 20.16 173 ASN C O 1
ATOM 4827 N N . LEU C 1 174 ? 74.748 6.193 -20.456 1.00 20.24 174 LEU C N 1
ATOM 4828 C CA . LEU C 1 174 ? 76.002 6.534 -21.126 1.00 19.45 174 LEU C CA 1
ATOM 4829 C C . LEU C 1 174 ? 76.364 5.557 -22.242 1.00 19.20 174 LEU C C 1
ATOM 4830 O O . LEU C 1 174 ? 77.292 5.801 -23.010 1.00 17.49 174 LEU C O 1
ATOM 4835 N N . TYR C 1 175 ? 75.628 4.455 -22.330 1.00 19.13 175 TYR C N 1
ATOM 4836 C CA . TYR C 1 175 ? 75.861 3.443 -23.358 1.00 20.70 175 TYR C CA 1
ATOM 4837 C C . TYR C 1 175 ? 74.575 3.243 -24.151 1.00 22.27 175 TYR C C 1
ATOM 4838 O O . TYR C 1 175 ? 74.129 2.114 -24.390 1.00 21.33 175 TYR C O 1
ATOM 4847 N N . ASP C 1 176 ? 73.996 4.365 -24.562 1.00 22.76 176 ASP C N 1
ATOM 4848 C CA . ASP C 1 176 ? 72.746 4.384 -25.309 1.00 24.32 176 ASP C CA 1
ATOM 4849 C C . ASP C 1 176 ? 72.946 4.303 -26.817 1.00 25.41 176 ASP C C 1
ATOM 4850 O O . ASP C 1 176 ? 72.865 5.310 -27.524 1.00 24.97 176 ASP C O 1
ATOM 4855 N N . ALA C 1 177 ? 73.205 3.097 -27.308 1.00 26.10 177 ALA C N 1
ATOM 4856 C CA . ALA C 1 177 ? 73.403 2.890 -28.733 1.00 27.89 177 ALA C CA 1
ATOM 4857 C C . ALA C 1 177 ? 73.329 1.414 -29.071 1.00 29.03 177 ALA C C 1
ATOM 4858 O O . ALA C 1 177 ? 73.382 0.559 -28.188 1.00 27.89 177 ALA C O 1
ATOM 4860 N N . THR C 1 178 ? 73.190 1.128 -30.360 1.00 31.65 178 THR C N 1
ATOM 4861 C CA . THR C 1 178 ? 73.134 -0.241 -30.848 1.00 33.11 178 THR C CA 1
ATOM 4862 C C . THR C 1 178 ? 74.252 -0.405 -31.869 1.00 34.69 178 THR C C 1
ATOM 4863 O O . THR C 1 178 ? 74.896 0.571 -32.258 1.00 34.99 178 THR C O 1
ATOM 4867 N N . SER C 1 179 ? 74.477 -1.639 -32.300 1.00 35.87 179 SER C N 1
ATOM 4868 C CA . SER C 1 179 ? 75.525 -1.941 -33.266 1.00 36.58 179 SER C CA 1
ATOM 4869 C C . SER C 1 179 ? 75.401 -1.178 -34.585 1.00 36.32 179 SER C C 1
ATOM 4870 O O . SER C 1 179 ? 76.349 -1.137 -35.369 1.00 37.81 179 SER C O 1
ATOM 4873 N N . SER C 1 180 ? 74.245 -0.570 -34.831 1.00 35.41 180 SER C N 1
ATOM 4874 C CA . SER C 1 180 ? 74.035 0.165 -36.075 1.00 34.91 180 SER C CA 1
ATOM 4875 C C . SER C 1 180 ? 73.646 1.625 -35.873 1.00 33.94 180 SER C C 1
ATOM 4876 O O . SER C 1 180 ? 73.366 2.334 -36.839 1.00 33.88 180 SER C O 1
ATOM 4879 N N . SER C 1 181 ? 73.628 2.074 -34.624 1.00 32.07 181 SER C N 1
ATOM 4880 C CA . SER C 1 181 ? 73.265 3.455 -34.329 1.00 30.95 181 SER C CA 1
ATOM 4881 C C . SER C 1 181 ? 74.176 4.448 -35.034 1.00 29.79 181 SER C C 1
ATOM 4882 O O . SER C 1 181 ? 75.402 4.328 -34.982 1.00 29.68 181 SER C O 1
ATOM 4885 N N . THR C 1 182 ? 73.570 5.427 -35.697 1.00 29.04 182 THR C N 1
ATOM 4886 C CA . THR C 1 182 ? 74.326 6.460 -36.387 1.00 28.48 182 THR C CA 1
ATOM 4887 C C . THR C 1 182 ? 74.417 7.645 -35.437 1.00 28.51 182 THR C C 1
ATOM 4888 O O . THR C 1 182 ? 73.802 7.638 -34.370 1.00 27.54 182 THR C O 1
ATOM 4892 N N . ARG C 1 183 ? 75.182 8.659 -35.821 1.00 29.06 183 ARG C N 1
ATOM 4893 C CA . ARG C 1 183 ? 75.332 9.841 -34.989 1.00 28.78 183 ARG C CA 1
ATOM 4894 C C . ARG C 1 183 ? 73.963 10.493 -34.795 1.00 29.28 183 ARG C C 1
ATOM 4895 O O . ARG C 1 183 ? 73.668 11.045 -33.735 1.00 30.41 183 ARG C O 1
ATOM 4903 N N . SER C 1 184 ? 73.123 10.413 -35.821 1.00 27.48 184 SER C N 1
ATOM 4904 C CA . SER C 1 184 ? 71.783 10.979 -35.756 1.00 27.87 184 SER C CA 1
ATOM 4905 C C . SER C 1 184 ? 70.915 10.224 -34.746 1.00 27.63 184 SER C C 1
ATOM 4906 O O . SER C 1 184 ? 70.214 10.837 -3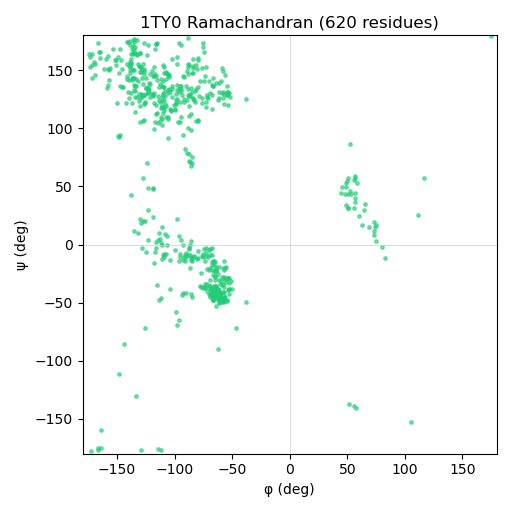3.940 1.00 28.04 184 SER C O 1
ATOM 4909 N N . ASP C 1 185 ? 70.969 8.895 -34.790 1.00 25.58 185 ASP C N 1
ATOM 4910 C CA . ASP C 1 185 ? 70.183 8.067 -33.877 1.00 25.09 185 ASP C CA 1
ATOM 4911 C C . ASP C 1 185 ? 70.535 8.336 -32.418 1.00 24.48 185 ASP C C 1
ATOM 4912 O O . ASP C 1 185 ? 69.658 8.402 -31.557 1.00 22.66 185 ASP C O 1
ATOM 4917 N N . ILE C 1 186 ? 71.828 8.482 -32.154 1.00 21.78 186 ILE C N 1
ATOM 4918 C CA . ILE C 1 186 ? 72.328 8.720 -30.807 1.00 21.09 186 ILE C CA 1
ATOM 4919 C C . ILE C 1 186 ? 72.056 10.130 -30.274 1.00 19.07 186 ILE C C 1
ATOM 4920 O O . ILE C 1 186 ? 71.777 10.304 -29.088 1.00 19.35 186 ILE C O 1
ATOM 4925 N N . PHE C 1 187 ? 72.129 11.131 -31.146 1.00 18.33 187 PHE C N 1
ATOM 4926 C CA . PHE C 1 187 ? 71.904 12.519 -30.732 1.00 16.92 187 PHE C CA 1
ATOM 4927 C C . PHE C 1 187 ? 70.444 12.949 -30.697 1.00 18.43 187 PHE C C 1
ATOM 4928 O O . PHE C 1 187 ? 70.119 13.984 -30.115 1.00 16.69 187 PHE C O 1
ATOM 4936 N N . LYS C 1 188 ? 69.563 12.161 -31.309 1.00 18.64 188 LYS C N 1
ATOM 4937 C CA . LYS C 1 188 ? 68.147 12.520 -31.369 1.00 19.51 188 LYS C CA 1
ATOM 4938 C C . LYS C 1 188 ? 67.514 12.783 -30.005 1.00 18.58 188 LYS C C 1
ATOM 4939 O O . LYS C 1 188 ? 66.621 13.620 -29.884 1.00 17.16 188 LYS C O 1
ATOM 4945 N N . LYS C 1 189 ? 67.981 12.081 -28.978 1.00 17.59 189 LYS C N 1
ATOM 4946 C CA . LYS C 1 189 ? 67.450 12.267 -27.631 1.00 17.37 189 LYS C CA 1
ATOM 4947 C C . LYS C 1 189 ? 67.519 13.731 -27.203 1.00 18.02 189 LYS C C 1
ATOM 4948 O O . LYS C 1 189 ? 66.702 14.198 -26.405 1.00 18.66 189 LYS C O 1
ATOM 4954 N N . TYR C 1 190 ? 68.496 14.454 -27.739 1.00 16.33 190 TYR C N 1
ATOM 4955 C CA . TYR C 1 190 ? 68.673 15.857 -27.389 1.00 17.04 190 TYR C CA 1
ATOM 4956 C C . TYR C 1 190 ? 67.581 16.775 -27.921 1.00 16.20 190 TYR C C 1
ATOM 4957 O O . TYR C 1 190 ? 67.573 17.960 -27.608 1.00 14.40 190 TYR C O 1
ATOM 4966 N N . LYS C 1 191 ? 66.661 16.231 -28.717 1.00 16.51 191 LYS C N 1
ATOM 4967 C CA . LYS C 1 191 ? 65.569 17.028 -29.271 1.00 16.85 191 LYS C CA 1
ATOM 4968 C C . LYS C 1 191 ? 64.630 17.556 -28.189 1.00 17.73 191 LYS C C 1
ATOM 4969 O O . LYS C 1 191 ? 63.827 18.454 -28.447 1.00 19.54 191 LYS C O 1
ATOM 4975 N N . ASP C 1 192 ? 64.722 17.001 -26.984 1.00 17.03 192 ASP C N 1
ATOM 4976 C CA . ASP C 1 192 ? 63.858 17.451 -25.898 1.00 17.51 192 ASP C CA 1
ATOM 4977 C C . ASP C 1 192 ? 64.330 18.791 -25.345 1.00 17.07 192 ASP C C 1
ATOM 4978 O O . ASP C 1 192 ? 63.633 19.432 -24.557 1.00 17.70 192 ASP C O 1
ATOM 4983 N N . ASN C 1 193 ? 65.517 19.209 -25.771 1.00 16.87 193 ASN C N 1
ATOM 4984 C CA . ASN C 1 193 ? 66.095 20.479 -25.347 1.00 16.47 193 ASN C CA 1
ATOM 4985 C C . ASN C 1 193 ? 66.063 20.615 -23.827 1.00 17.16 193 ASN C C 1
ATOM 4986 O O . ASN C 1 193 ? 65.937 21.721 -23.304 1.00 17.69 193 ASN C O 1
ATOM 4991 N N . LYS C 1 194 ? 66.168 19.491 -23.122 1.00 16.62 194 LYS C N 1
ATOM 4992 C CA . LYS C 1 194 ? 66.155 19.516 -21.660 1.00 18.20 194 LYS C CA 1
ATOM 4993 C C . LYS C 1 194 ? 67.212 20.491 -21.166 1.00 17.83 194 LYS C C 1
ATOM 4994 O O . LYS C 1 194 ? 68.365 20.440 -21.591 1.00 17.35 194 LYS C O 1
ATOM 5000 N N . THR C 1 195 ? 66.815 21.366 -20.250 1.00 18.90 195 THR C N 1
ATOM 5001 C CA . THR C 1 195 ? 67.722 22.371 -19.728 1.00 20.46 195 THR C CA 1
ATOM 5002 C C . THR C 1 195 ? 67.750 22.387 -18.207 1.00 22.24 195 THR C C 1
ATOM 5003 O O . THR C 1 195 ? 66.763 22.051 -17.556 1.00 22.87 195 THR C O 1
ATOM 5007 N N . ILE C 1 196 ? 68.893 22.773 -17.650 1.00 21.73 196 ILE C N 1
ATOM 5008 C CA . ILE C 1 196 ? 69.058 22.850 -16.207 1.00 23.39 196 ILE C CA 1
ATOM 5009 C C . ILE C 1 196 ? 69.518 24.250 -15.818 1.00 22.82 196 ILE C C 1
ATOM 5010 O O . ILE C 1 196 ? 70.405 24.821 -16.449 1.00 20.74 196 ILE C O 1
ATOM 5015 N N . ASN C 1 197 ? 68.895 24.798 -14.783 1.00 23.58 197 ASN C N 1
ATOM 5016 C CA . ASN C 1 197 ? 69.249 26.119 -14.283 1.00 23.57 197 ASN C CA 1
ATOM 5017 C C . ASN C 1 197 ? 70.258 25.892 -13.167 1.00 23.40 197 ASN C C 1
ATOM 5018 O O . ASN C 1 197 ? 70.012 25.093 -12.263 1.00 23.16 197 ASN C O 1
ATOM 5023 N N . MET C 1 198 ? 71.393 26.583 -13.225 1.00 23.88 198 MET C N 1
ATOM 5024 C CA . MET C 1 198 ? 72.424 26.415 -12.203 1.00 25.91 198 MET C CA 1
ATOM 5025 C C . MET C 1 198 ? 71.907 26.587 -10.779 1.00 26.11 198 MET C C 1
ATOM 5026 O O . MET C 1 198 ? 72.447 25.994 -9.846 1.00 26.57 198 MET C O 1
ATOM 5031 N N . LYS C 1 199 ? 70.861 27.389 -10.610 1.00 27.14 199 LYS C N 1
ATOM 5032 C CA . LYS C 1 199 ? 70.300 27.624 -9.282 1.00 28.13 199 LYS C CA 1
ATOM 5033 C C . LYS C 1 199 ? 69.719 26.346 -8.684 1.00 29.36 199 LYS C C 1
ATOM 5034 O O . LYS C 1 199 ? 69.551 26.245 -7.468 1.00 30.37 199 LYS C O 1
ATOM 5040 N N . ASP C 1 200 ? 69.411 25.376 -9.540 1.00 28.54 200 ASP C N 1
ATOM 5041 C CA . ASP C 1 200 ? 68.839 24.107 -9.095 1.00 29.72 200 ASP C CA 1
ATOM 5042 C C . ASP C 1 200 ? 69.861 22.974 -9.096 1.00 29.15 200 ASP C C 1
ATOM 5043 O O . ASP C 1 200 ? 69.617 21.911 -8.526 1.00 27.54 200 ASP C O 1
ATOM 5048 N N . PHE C 1 201 ? 71.002 23.205 -9.739 1.00 28.29 201 PHE C N 1
ATOM 5049 C CA . PHE C 1 201 ? 72.052 22.195 -9.833 1.00 29.20 201 PHE C CA 1
ATOM 5050 C C . PHE C 1 201 ? 72.857 22.039 -8.546 1.00 29.65 201 PHE C C 1
ATOM 5051 O O . PHE C 1 201 ? 73.470 22.994 -8.064 1.00 29.42 201 PHE C O 1
ATOM 5059 N N . SER C 1 202 ? 72.864 20.826 -8.002 1.00 29.41 202 SER C N 1
ATOM 5060 C CA . SER C 1 202 ? 73.608 20.539 -6.782 1.00 29.87 202 SER C CA 1
ATOM 5061 C C . SER C 1 202 ? 74.969 19.946 -7.127 1.00 29.70 202 SER C C 1
ATOM 5062 O O . SER C 1 202 ? 76.011 20.545 -6.858 1.00 30.56 202 SER C O 1
ATOM 5065 N N . HIS C 1 203 ? 74.944 18.762 -7.727 1.00 28.54 203 HIS C N 1
ATOM 5066 C CA . HIS C 1 203 ? 76.155 18.062 -8.130 1.00 27.51 203 HIS C CA 1
ATOM 5067 C C . HIS C 1 203 ? 75.757 16.928 -9.067 1.00 25.30 203 HIS C C 1
ATOM 5068 O O . HIS C 1 203 ? 74.583 16.775 -9.404 1.00 25.18 203 HIS C O 1
ATOM 5075 N N . PHE C 1 204 ? 76.734 16.132 -9.485 1.00 24.15 204 PHE C N 1
ATOM 5076 C CA . PHE C 1 204 ? 76.453 15.018 -10.376 1.00 22.81 204 PHE C CA 1
ATOM 5077 C C . PHE C 1 204 ? 77.144 13.761 -9.871 1.00 22.68 204 PHE C C 1
ATOM 5078 O O . PHE C 1 204 ? 78.045 13.830 -9.041 1.00 22.40 204 PHE C O 1
ATOM 5086 N N . ASP C 1 205 ? 76.708 12.617 -10.383 1.00 22.86 205 ASP C N 1
ATOM 5087 C CA . ASP C 1 205 ? 77.280 11.331 -10.020 1.00 23.50 205 ASP C CA 1
ATOM 5088 C C . ASP C 1 205 ? 77.427 10.496 -11.281 1.00 22.57 205 ASP C C 1
ATOM 5089 O O . ASP C 1 205 ? 76.493 10.386 -12.072 1.00 24.02 205 ASP C O 1
ATOM 5094 N N . ILE C 1 206 ? 78.609 9.928 -11.477 1.00 20.42 206 ILE C N 1
ATOM 5095 C CA . ILE C 1 206 ? 78.856 9.082 -12.634 1.00 19.10 206 ILE C CA 1
ATOM 5096 C C . ILE C 1 206 ? 78.956 7.653 -12.127 1.00 19.45 206 ILE C C 1
ATOM 5097 O O . ILE C 1 206 ? 79.796 7.347 -11.280 1.00 20.04 206 ILE C O 1
ATOM 5102 N N . TYR C 1 207 ? 78.090 6.786 -12.638 1.00 19.20 207 TYR C N 1
ATOM 5103 C CA . TYR C 1 207 ? 78.076 5.389 -12.224 1.00 20.93 207 TYR C CA 1
ATOM 5104 C C . TYR C 1 207 ? 78.514 4.461 -13.351 1.00 20.76 207 TYR C C 1
ATOM 5105 O O . TYR C 1 207 ? 77.766 4.236 -14.299 1.00 22.06 207 TYR C O 1
ATOM 5114 N N . LEU C 1 208 ? 79.727 3.927 -13.247 1.00 19.91 208 LEU C N 1
ATOM 5115 C CA . LEU C 1 208 ? 80.240 2.997 -14.243 1.00 20.14 208 LEU C CA 1
ATOM 5116 C C . LEU C 1 208 ? 80.184 1.604 -13.628 1.00 20.97 208 LEU C C 1
ATOM 5117 O O . LEU C 1 208 ? 80.367 1.451 -12.420 1.00 22.47 208 LEU C O 1
ATOM 5122 N N . TRP C 1 209 ? 79.920 0.595 -14.452 1.00 21.98 209 TRP C N 1
ATOM 5123 C CA . TRP C 1 209 ? 79.847 -0.780 -13.968 1.00 23.18 209 TRP C CA 1
ATOM 5124 C C . TRP C 1 209 ? 80.621 -1.719 -14.879 1.00 24.86 209 TRP C C 1
ATOM 5125 O O . TRP C 1 209 ? 80.618 -1.557 -16.100 1.00 23.57 209 TRP C O 1
ATOM 5136 N N . THR C 1 210 ? 81.284 -2.701 -14.274 1.00 26.82 210 THR C N 1
ATOM 5137 C CA . THR C 1 210 ? 82.064 -3.679 -15.024 1.00 29.57 210 THR C CA 1
ATOM 5138 C C . THR C 1 210 ? 81.374 -5.036 -14.966 1.00 32.45 210 THR C C 1
ATOM 5139 O O . THR C 1 210 ? 81.758 -5.973 -15.666 1.00 32.50 210 THR C O 1
ATOM 5143 N N . LYS C 1 211 ? 80.352 -5.131 -14.123 1.00 35.14 211 LYS C N 1
ATOM 5144 C CA . LYS C 1 211 ? 79.611 -6.374 -13.959 1.00 38.13 211 LYS C CA 1
ATOM 5145 C C . LYS C 1 211 ? 78.120 -6.112 -13.803 1.00 39.72 211 LYS C C 1
ATOM 5146 O O . LYS C 1 211 ? 77.544 -6.609 -12.811 1.00 42.02 211 LYS C O 1
#

CATH classification: 3.10.20.120 (+1 more: 2.40.50.110)

Radius of gyration: 30.98 Å; Cα contacts (8 Å, |Δi|>4): 1403; chains: 3; bounding box: 68×73×89 Å

Foldseek 3Di:
DDDCVFLLLLLVQLVVLLPADWDWFFFWFQADDDQFWTWTFPCVVVVHGATEIAGADGPPSVVDDGGFTWTATFHAQDDDPDRYGYGYARIDGQDDPLAADDKAWEFEAEARHTDDIDTCLDDGSGQKGFVRNVLSSVLVSCCVPQVLSHSPHLFRWKWKWWQFAPRDTDIDTSSPGGSPDGSCNVRRVCSNNHMDGNVRTDHMYMYTYND/DDDPVWLLLLLVQLVVLLPDDWDWFFFWFQADDDQFWTWTFPCVVVVHTATEIAGADGPPCVVDDGGFTWIFTFGAQDDDPDRYGYGHARIDGHDPQQQEFAWEAEARRTDGHGDDQDDDRGQKGFVRNVLSSVVVSCCVPQVLSHSPGLWRWKKKWWDWAPDDIDIDTPSPGTSPAGSCNVRVVCSNNHMDGNVGTDYMYMYTYSD/DFDFLLLLVQLVVLLPADKDWDFFWFQQDDDQFWTWTFPCVVVVHGATEIEGAHRVVRVVDDGRFTWTATFTAQDDDDPRYGYGYARIDGHPDDDPAWAWAWEFEAEANHTDDTDTCLDTDRDQKGFVRNVLSRVLVSCCVPVVQSRSPHLFGWKWKWWAWPDRDIDIDTPSPGHSPQGSCNVRNVCSNNHMDGSVGTDYMYMYTYND

Sequence (626 aa):
KSDSENIKDVKLQLNYAYEIIPVDYTNCNIDYLTTHDFYIDISSYKKKNFSVDSEVESYITTKFTKNQKVNIFGLPYIFTRYDVYYIYGGVTPSVNSNSENSKIVGNLLIDGVQQKTLINPIKIDKPIFTIQEFDFKIRQYLMQTYKIYDPNSPYIKGQLEIAINGNKHESFNLYDATSSSTRSDIFKKYKDNKTINMKDFSHFDIYLWTKKSDSENIKDVKLQLNYAYEIIPVDYTNCNIDYLTTHDFYIDISSYKKKNFSVDSEVESYITTKFTKNQKVNIFGLPYIFTRYDVYYIYGGVTPSVNSNKIVGNLLIDGVQQKTLINPIKIDKPIFTIQEFDFKIRQYLMQTYKIYDPNSPYIKGQLEIAINGNKHESFNLYDATSSSTRSDIFKKYKDNKTINMKDFSHFDIYLWTKSENIKDVKLQLNYAYEIIPVDYTNCNIDYLTTHDFYIDISSYKKKNFSVDSEVESYITTKFTKNQKVNIFGLPYIFTRYDVYYIYGGVTPSVNSNSENSKIVGNLLIDGVQQKTLINPIKIDKPIFTIQEFDFKIRQYLMQTYKIYDPNSPYIKGQLEIAINGNKHESFNLYDATSSSTRSDIFKKYKDNKTINMKDFSHFDIYLWTK

B-factor: mean 21.11, std 9.03, range [5.22, 55.15]

Secondary structure (DSSP, 8-state):
--SSHHHHHHHHHHHHHHSS--EEEEEEEEEEE-SSEEEEE-HHHHTSS-EEEEE--TTSGGGS-TT-EEEEEE---B--SSSEEEEES-EEE--S-S------EEEEEETTEEEEEEESSS---SSEEEHHHHHHHHHHHHHHHH-TTSTTSS--EEEEEEEETTTEEEEEETT---TT--HHHHHGGGGG--EEEGGGEEEEEEEEE--/--SSHHHHHHHHHHHHHHSS--EEEEEEEEEEE-SSEEEEE-HHHHTSS-EEEEE--TTSGGGS-TT-EEEEEE---B--SSSEEEEES-EEEPPS-----EEEEETTEEEEEEE-------SEEEHHHHHHHHHHHHHHHH-TTSTTSS--EEEEEEEETTS--EEEETT---TT--HHHHHGGGGG--EEEGGGEEEEEEEEE--/---SHHHHHHHHHHTS---EEEEEEEEEEE-SSEEEEE-HHHHTSS-EEEEE--GGGGGSS-TT-EEEEEE--SB---TTEEEEE--EEE--S-SSPPP--EEEEEETTEEEEEEESSS----SEEEHHHHHHHHHHHHHHHH-TTSTTSS--EEEEEEEETTTEEEEEESS---TT--HHHHHGGGGG--EEETTTEEEEEEEEE--

Nearest PDB structures (foldseek):
  1ty2-assembly1_B  TM=1.002E+00  e=5.568E-47  Streptococcus pyogenes
  1ty2-assembly1_A  TM=9.792E-01  e=1.072E-43  Streptococcus pyogenes
  1an8-assembly1_A  TM=9.279E-01  e=4.146E-26  Streptococcus pyogenes
  1ktk-assembly1_A  TM=9.333E-01  e=1.447E-23  Streptococcus pyogenes
  1ktk-assembly1_B  TM=9.156E-01  e=2.873E-22  Streptococcus pyogenes